Protein AF-0000000070571029 (afdb_homodimer)

Organism: Amblyomma americanum (NCBI:txid6943)

Secondary structure (DSSP, 8-state):
--------------------------GGG-GGGGGG--HHHHHT--SPEEEEEESSS-BGGGTBT-EEEEEEEEEEETTTTEEEEEEEEEETTTTEEEEEEEEEEEE--TT-SS--EEEEESSTT-SS-EEEEEEEE-TTS-EEEEPTTSSS-EEEEEEGGGGGG--HHHHHHHHHHH-S--EE---HHHHHHHH---/--------------------------GGG-GGGGGG--HHHHHT--SPEEEEEESSS-BGGGTBT-EEEEEEEEEEETTTTEEEEEEEEEETTTTEEEEEEEEEEEE--TT-SS--EEEEESSTT-SS-EEEEEEEE-TTS-EEEEPTTSSS-EEEEEEGGGGGG--HHHHHHHHHHH-S--EE---HHHHHHHH---

pLDDT: mean 83.21, std 20.36, range [20.64, 97.25]

Foldseek 3Di:
DDPPPPPPPPPPPPPPPPPPVVVPPALLPPQVCQVFQFCVLVQPDFFKKWFFKKQDQADPVQLGNWFGKIWGWDDADPVVAKTKIWIWTARPVVRAIDIAIKIKHFDCDPNYPHGQKIWIDSDPVCPDIFIWGWSGDPHQAWTWIQGPPRVQMIIIMHGPVRVVPHDPVSVVSNCVRHNDGIDGRDDPVVCCVRPVPD/DDPPPPPPPPPPPPPPPPPPVVVPPALLPPQVCQVFQFCLLVQPDFFKKWFFKKQDQADPVQLGNWFGKIWGWDDADPVVAKTKIWIWTARPVVRAIDIAIKIKHFDCDPNYPHGQKIWIDSDPVCPDIFIWGWSGDPRQAWTWIQGPPRVQMIIIMHGPVRSVPHDPVSVVSNCVRHNDGIDGRDDPVVCCVRPVPD

Structure (mmCIF, N/CA/C/O backbone):
data_AF-0000000070571029-model_v1
#
loop_
_entity.id
_entity.type
_entity.pdbx_description
1 polymer 'Lipocal-1 1'
#
loop_
_atom_site.group_PDB
_atom_site.id
_atom_site.type_symbol
_atom_site.label_atom_id
_atom_site.label_alt_id
_atom_site.label_comp_id
_atom_site.label_asym_id
_atom_site.label_entity_id
_atom_site.label_seq_id
_atom_site.pdbx_PDB_ins_code
_atom_site.Cartn_x
_atom_site.Cartn_y
_atom_site.Cartn_z
_atom_site.occupancy
_atom_site.B_iso_or_equiv
_atom_site.auth_seq_id
_atom_site.auth_comp_id
_atom_site.auth_asym_id
_atom_site.auth_atom_id
_atom_site.pdbx_PDB_model_num
ATOM 1 N N . MET A 1 1 ? -63.438 11.711 49.656 1 33.66 1 MET A N 1
ATOM 2 C CA . MET A 1 1 ? -63.281 11.375 48.219 1 33.66 1 MET A CA 1
ATOM 3 C C . MET A 1 1 ? -61.844 11.539 47.781 1 33.66 1 MET A C 1
ATOM 5 O O . MET A 1 1 ? -61.312 12.664 47.75 1 33.66 1 MET A O 1
ATOM 9 N N . LEU A 1 2 ? -60.938 10.555 48.094 1 37.28 2 LEU A N 1
ATOM 10 C CA . LEU A 1 2 ? -59.469 10.422 48 1 37.28 2 LEU A CA 1
ATOM 11 C C . LEU A 1 2 ? -59.062 10.328 46.531 1 37.28 2 LEU A C 1
ATOM 13 O O . LEU A 1 2 ? -59.5 9.438 45.812 1 37.28 2 LEU A O 1
ATOM 17 N N . SER A 1 3 ? -58.75 11.5 45.906 1 34.06 3 SER A N 1
ATOM 18 C CA . SER A 1 3 ? -58.219 11.594 44.562 1 34.06 3 SER A CA 1
ATOM 19 C C . SER A 1 3 ? -57 10.734 44.375 1 34.06 3 SER A C 1
ATOM 21 O O . SER A 1 3 ? -56 10.922 45.062 1 34.06 3 SER A O 1
ATOM 23 N N . ALA A 1 4 ? -57.156 9.422 43.969 1 32.84 4 ALA A N 1
ATOM 24 C CA . ALA A 1 4 ? -56.125 8.484 43.594 1 32.84 4 ALA A CA 1
ATOM 25 C C . ALA A 1 4 ? -55.281 9.039 42.438 1 32.84 4 ALA A C 1
ATOM 27 O O . ALA A 1 4 ? -55.812 9.227 41.312 1 32.84 4 ALA A O 1
ATOM 28 N N . ARG A 1 5 ? -54.312 9.961 42.75 1 32.03 5 ARG A N 1
ATOM 29 C CA . ARG A 1 5 ? -53.344 10.375 41.75 1 32.03 5 ARG A CA 1
ATOM 30 C C . ARG A 1 5 ? -52.719 9.164 41.062 1 32.03 5 ARG A C 1
ATOM 32 O O . ARG A 1 5 ? -52.219 8.266 41.75 1 32.03 5 ARG A O 1
ATOM 39 N N . PHE A 1 6 ? -53.219 8.773 39.844 1 32.75 6 PHE A N 1
ATOM 40 C CA . PHE A 1 6 ? -52.656 7.766 38.969 1 32.75 6 PHE A CA 1
ATOM 41 C C . PHE A 1 6 ? -51.188 8.062 38.656 1 32.75 6 PHE A C 1
ATOM 43 O O . PHE A 1 6 ? -50.844 9.172 38.25 1 32.75 6 PHE A O 1
ATOM 50 N N . PHE A 1 7 ? -50.281 7.406 39.438 1 30.69 7 PHE A N 1
ATOM 51 C CA . PHE A 1 7 ? -48.844 7.379 39.125 1 30.69 7 PHE A CA 1
ATOM 52 C C . PHE A 1 7 ? -48.625 6.789 37.75 1 30.69 7 PHE A C 1
ATOM 54 O O . PHE A 1 7 ? -48.906 5.621 37.5 1 30.69 7 PHE A O 1
ATOM 61 N N . ALA A 1 8 ? -48.781 7.695 36.75 1 31 8 ALA A N 1
ATOM 62 C CA . ALA A 1 8 ? -48.344 7.316 35.406 1 31 8 ALA A CA 1
ATOM 63 C C . ALA A 1 8 ? -46.875 6.887 35.438 1 31 8 ALA A C 1
ATOM 65 O O . ALA A 1 8 ? -46 7.66 35.812 1 31 8 ALA A O 1
ATOM 66 N N . THR A 1 9 ? -46.625 5.637 35.719 1 29.66 9 THR A N 1
ATOM 67 C CA . THR A 1 9 ? -45.312 5.035 35.531 1 29.66 9 THR A CA 1
ATOM 68 C C . THR A 1 9 ? -44.844 5.188 34.094 1 29.66 9 THR A C 1
ATOM 70 O O . THR A 1 9 ? -45.5 4.691 33.156 1 29.66 9 THR A O 1
ATOM 73 N N . PHE A 1 10 ? -44.281 6.398 33.844 1 31.41 10 PHE A N 1
ATOM 74 C CA . PHE A 1 10 ? -43.562 6.527 32.562 1 31.41 10 PHE A CA 1
ATOM 75 C C . PHE A 1 10 ? -42.531 5.41 32.406 1 31.41 10 PHE A C 1
ATOM 77 O O . PHE A 1 10 ? -41.562 5.355 33.156 1 31.41 10 PHE A O 1
ATOM 84 N N . ALA A 1 11 ? -43 4.215 32.062 1 26.62 11 ALA A N 1
ATOM 85 C CA . ALA A 1 11 ? -42.031 3.248 31.516 1 26.62 11 ALA A CA 1
ATOM 86 C C . ALA A 1 11 ? -41.188 3.879 30.422 1 26.62 11 ALA A C 1
ATOM 88 O O . ALA A 1 11 ? -41.656 4.195 29.344 1 26.62 11 ALA A O 1
ATOM 89 N N . GLY A 1 12 ? -40.312 4.766 30.859 1 23.3 12 GLY A N 1
ATOM 90 C CA . GLY A 1 12 ? -39.312 5.195 29.906 1 23.3 12 GLY A CA 1
ATOM 91 C C . GLY A 1 12 ? -38.656 4.043 29.172 1 23.3 12 GLY A C 1
ATOM 92 O O . GLY A 1 12 ? -38 3.188 29.781 1 23.3 12 GLY A O 1
ATOM 93 N N . ALA A 1 13 ? -39.281 3.617 28.078 1 28.41 13 ALA A N 1
ATOM 94 C CA . ALA A 1 13 ? -38.594 2.75 27.141 1 28.41 13 ALA A CA 1
ATOM 95 C C . ALA A 1 13 ? -37.188 3.264 26.859 1 28.41 13 ALA A C 1
ATOM 97 O O . ALA A 1 13 ? -37 4.371 26.344 1 28.41 13 ALA A O 1
ATOM 98 N N . PHE A 1 14 ? -36.312 2.922 27.766 1 24.2 14 PHE A N 1
ATOM 99 C CA . PHE A 1 14 ? -34.938 3.066 27.344 1 24.2 14 PHE A CA 1
ATOM 100 C C . PHE A 1 14 ? -34.688 2.406 26 1 24.2 14 PHE A C 1
ATOM 102 O O . PHE A 1 14 ? -34.781 1.184 25.875 1 24.2 14 PHE A O 1
ATOM 109 N N . ALA A 1 15 ? -35.062 3.143 24.984 1 25.05 15 ALA A N 1
ATOM 110 C CA . ALA A 1 15 ? -34.562 2.736 23.688 1 25.05 15 ALA A CA 1
ATOM 111 C C . ALA A 1 15 ? -33.062 2.506 23.734 1 25.05 15 ALA A C 1
ATOM 113 O O . ALA A 1 15 ? -32.281 3.436 24 1 25.05 15 ALA A O 1
ATOM 114 N N . ILE A 1 16 ? -32.719 1.362 24.188 1 25.58 16 ILE A N 1
ATOM 115 C CA . ILE A 1 16 ? -31.344 0.932 23.953 1 25.58 16 ILE A CA 1
ATOM 116 C C . ILE A 1 16 ? -30.953 1.22 22.5 1 25.58 16 ILE A C 1
ATOM 118 O O . ILE A 1 16 ? -31.531 0.642 21.578 1 25.58 16 ILE A O 1
ATOM 122 N N . ALA A 1 17 ? -30.703 2.477 22.281 1 27.86 17 ALA A N 1
ATOM 123 C CA . ALA A 1 17 ? -29.938 2.697 21.047 1 27.86 17 ALA A CA 1
ATOM 124 C C . ALA A 1 17 ? -28.859 1.643 20.875 1 27.86 17 ALA A C 1
ATOM 126 O O . ALA A 1 17 ? -27.938 1.547 21.703 1 27.86 17 ALA A O 1
ATOM 127 N N . ALA A 1 18 ? -29.297 0.486 20.469 1 27.05 18 ALA A N 1
ATOM 128 C CA . ALA A 1 18 ? -28.297 -0.434 19.938 1 27.05 18 ALA A CA 1
ATOM 129 C C . ALA A 1 18 ? -27.234 0.312 19.141 1 27.05 18 ALA A C 1
ATOM 131 O O . ALA A 1 18 ? -27.547 0.906 18.094 1 27.05 18 ALA A O 1
ATOM 132 N N . LEU A 1 19 ? -26.312 1.011 19.844 1 26.16 19 LEU A N 1
ATOM 133 C CA . LEU A 1 19 ? -25.062 1.268 19.125 1 26.16 19 LEU A CA 1
ATOM 134 C C . LEU A 1 19 ? -24.734 0.113 18.188 1 26.16 19 LEU A C 1
ATOM 136 O O . LEU A 1 19 ? -24.406 -0.988 18.641 1 26.16 19 LEU A O 1
ATOM 140 N N . ALA A 1 20 ? -25.531 0.018 17.234 1 29.7 20 ALA A N 1
ATOM 141 C CA . ALA A 1 20 ? -25.031 -0.805 16.141 1 29.7 20 ALA A CA 1
ATOM 142 C C . ALA A 1 20 ? -23.516 -0.667 15.992 1 29.7 20 ALA A C 1
ATOM 144 O O . ALA A 1 20 ? -23.016 0.398 15.625 1 29.7 20 ALA A O 1
ATOM 145 N N . THR A 1 21 ? -22.672 -1.055 17.031 1 32.16 21 THR A N 1
ATOM 146 C CA . THR A 1 21 ? -21.234 -1.29 16.859 1 32.16 21 THR A CA 1
ATOM 147 C C . THR A 1 21 ? -20.922 -1.696 15.422 1 32.16 21 THR A C 1
ATOM 149 O O . THR A 1 21 ? -21.031 -2.871 15.07 1 32.16 21 THR A O 1
ATOM 152 N N . GLY A 1 22 ? -21.391 -1.116 14.594 1 34.75 22 GLY A N 1
ATOM 153 C CA . GLY A 1 22 ? -21.078 -1.354 13.188 1 34.75 22 GLY A CA 1
ATOM 154 C C . GLY A 1 22 ? -19.609 -1.594 12.938 1 34.75 22 GLY A C 1
ATOM 155 O O . GLY A 1 22 ? -18.766 -0.851 13.438 1 34.75 22 GLY A O 1
ATOM 156 N N . ILE A 1 23 ? -19 -2.838 13.086 1 38.16 23 ILE A N 1
ATOM 157 C CA . ILE A 1 23 ? -17.656 -3.25 12.695 1 38.16 23 ILE A CA 1
ATOM 158 C C . ILE A 1 23 ? -17.078 -2.238 11.711 1 38.16 23 ILE A C 1
ATOM 160 O O . ILE A 1 23 ? -17.578 -2.082 10.602 1 38.16 23 ILE A O 1
ATOM 164 N N . SER A 1 24 ? -16.75 -1.062 12.18 1 48.53 24 SER A N 1
ATOM 165 C CA . SER A 1 24 ? -16.141 -0.003 11.383 1 48.53 24 SER A CA 1
ATOM 166 C C . SER A 1 24 ? -15.18 -0.575 10.352 1 48.53 24 SER A C 1
ATOM 168 O O . SER A 1 24 ? -14.305 -1.381 10.688 1 48.53 24 SER A O 1
ATOM 170 N N . THR A 1 25 ? -15.445 -0.672 9.102 1 65.75 25 THR A N 1
ATOM 171 C CA . THR A 1 25 ? -14.742 -1.113 7.902 1 65.75 25 THR A CA 1
ATOM 172 C C . THR A 1 25 ? -13.477 -0.29 7.68 1 65.75 25 THR A C 1
ATOM 174 O O . THR A 1 25 ? -12.688 -0.583 6.777 1 65.75 25 THR A O 1
ATOM 177 N N . LEU A 1 26 ? -13.25 0.6 8.867 1 79.44 26 LEU A N 1
ATOM 178 C CA . LEU A 1 26 ? -12.062 1.421 8.641 1 79.44 26 LEU A CA 1
ATOM 179 C C . LEU A 1 26 ? -10.797 0.666 9.023 1 79.44 26 LEU A C 1
ATOM 181 O O . LEU A 1 26 ? -10.766 -0.015 10.055 1 79.44 26 LEU A O 1
ATOM 185 N N . PRO A 1 27 ? -9.828 0.788 8.273 1 85.81 27 PRO A N 1
ATOM 186 C CA . PRO A 1 27 ? -8.57 0.085 8.539 1 85.81 27 PRO A CA 1
ATOM 187 C C . PRO A 1 27 ? -7.973 0.437 9.898 1 85.81 27 PRO A C 1
ATOM 189 O O . PRO A 1 27 ? -7.336 -0.407 10.531 1 85.81 27 PRO A O 1
ATOM 192 N N . GLU A 1 28 ? -8.258 1.581 10.375 1 85.19 28 GLU A N 1
ATOM 193 C CA . GLU A 1 28 ? -7.676 2.088 11.617 1 85.19 28 GLU A CA 1
ATOM 194 C C . GLU A 1 28 ? -8.25 1.366 12.836 1 85.19 28 GLU A C 1
ATOM 196 O O . GLU A 1 28 ? -7.73 1.502 13.945 1 85.19 28 GLU A O 1
ATOM 201 N N . ARG A 1 29 ? -9.203 0.595 12.648 1 81.38 29 ARG A N 1
ATOM 202 C CA . ARG A 1 29 ? -9.82 -0.14 13.75 1 81.38 29 ARG A CA 1
ATOM 203 C C . ARG A 1 29 ? -9.516 -1.631 13.648 1 81.38 29 ARG A C 1
ATOM 205 O O . ARG A 1 29 ? -10.047 -2.432 14.422 1 81.38 29 ARG A O 1
ATOM 212 N N . LYS A 1 30 ? -8.758 -1.976 12.742 1 87.75 30 LYS A N 1
ATOM 213 C CA . LYS A 1 30 ? -8.344 -3.363 12.578 1 87.75 30 LYS A CA 1
ATOM 214 C C . LYS A 1 30 ? -6.98 -3.607 13.227 1 87.75 30 LYS A C 1
ATOM 216 O O . LYS A 1 30 ? -5.941 -3.326 12.625 1 87.75 30 LYS A O 1
ATOM 221 N N . SER A 1 31 ? -6.949 -4.242 14.297 1 87.94 31 SER A N 1
ATOM 222 C CA . SER A 1 31 ? -5.762 -4.328 15.141 1 87.94 31 SER A CA 1
ATOM 223 C C . SER A 1 31 ? -4.648 -5.109 14.453 1 87.94 31 SER A C 1
ATOM 225 O O . SER A 1 31 ? -3.467 -4.902 14.734 1 87.94 31 SER A O 1
ATOM 227 N N . TYR A 1 32 ? -5.043 -5.996 13.562 1 89.25 32 TYR A N 1
ATOM 228 C CA . TYR A 1 32 ? -4.008 -6.793 12.906 1 89.25 32 TYR A CA 1
ATOM 229 C C . TYR A 1 32 ? -3.205 -5.941 11.93 1 89.25 32 TYR A C 1
ATOM 231 O O . TYR A 1 32 ? -2.154 -6.367 11.445 1 89.25 32 TYR A O 1
ATOM 239 N N . LEU A 1 33 ? -3.607 -4.699 11.75 1 92.81 33 LEU A N 1
ATOM 240 C CA . LEU A 1 33 ? -2.863 -3.781 10.891 1 92.81 33 LEU A CA 1
ATOM 241 C C . LEU A 1 33 ? -1.911 -2.92 11.719 1 92.81 33 LEU A C 1
ATOM 243 O O . LEU A 1 33 ? -1.165 -2.109 11.164 1 92.81 33 LEU A O 1
ATOM 247 N N . SER A 1 34 ? -1.791 -3.154 12.938 1 91.81 34 SER A N 1
ATOM 248 C CA . SER A 1 34 ? -1.054 -2.344 13.906 1 91.81 34 SER A CA 1
ATOM 249 C C . SER A 1 34 ? 0.406 -2.184 13.492 1 91.81 34 SER A C 1
ATOM 251 O O . SER A 1 34 ? 0.966 -1.09 13.586 1 91.81 34 SER A O 1
ATOM 253 N N . PRO A 1 35 ? 1.021 -3.18 12.953 1 91.19 35 PRO A N 1
ATOM 254 C CA . PRO A 1 35 ? 2.443 -3.033 12.633 1 91.19 35 PRO A CA 1
ATOM 255 C C . PRO A 1 35 ? 2.705 -1.941 11.602 1 91.19 35 PRO A C 1
ATOM 257 O O . PRO A 1 35 ? 3.828 -1.445 11.492 1 91.19 35 PRO A O 1
ATOM 260 N N . TYR A 1 36 ? 1.682 -1.567 10.898 1 93.56 36 TYR A N 1
ATOM 261 C CA . TYR A 1 36 ? 1.867 -0.62 9.805 1 93.56 36 TYR A CA 1
ATOM 262 C C . TYR A 1 36 ? 1.393 0.772 10.203 1 93.56 36 TYR A C 1
ATOM 264 O O . TYR A 1 36 ? 1.313 1.672 9.359 1 93.56 36 TYR A O 1
ATOM 272 N N . GLN A 1 37 ? 1.016 0.92 11.422 1 93.38 37 GLN A N 1
ATOM 273 C CA . GLN A 1 37 ? 0.358 2.154 11.836 1 93.38 37 GLN A CA 1
ATOM 274 C C . GLN A 1 37 ? 1.084 2.791 13.016 1 93.38 37 GLN A C 1
ATOM 276 O O . GLN A 1 37 ? 0.482 3.533 13.797 1 93.38 37 GLN A O 1
ATOM 281 N N . ASP A 1 38 ? 2.359 2.531 13.125 1 91.38 38 ASP A N 1
ATOM 282 C CA . ASP A 1 38 ? 3.146 2.996 14.266 1 91.38 38 ASP A CA 1
ATOM 283 C C . ASP A 1 38 ? 3.441 4.492 14.156 1 91.38 38 ASP A C 1
ATOM 285 O O . ASP A 1 38 ? 4.344 4.898 13.414 1 91.38 38 ASP A O 1
ATOM 289 N N . ALA A 1 39 ? 2.707 5.234 14.953 1 88.81 39 ALA A N 1
ATOM 290 C CA . ALA A 1 39 ? 2.822 6.688 14.938 1 88.81 39 ALA A CA 1
ATOM 291 C C . ALA A 1 39 ? 4.113 7.145 15.609 1 88.81 39 ALA A C 1
ATOM 293 O O . ALA A 1 39 ? 4.578 8.266 15.375 1 88.81 39 ALA A O 1
ATOM 294 N N . TRP A 1 40 ? 4.684 6.312 16.391 1 85.75 40 TRP A N 1
ATOM 295 C CA . TRP A 1 40 ? 5.875 6.684 17.141 1 85.75 40 TRP A CA 1
ATOM 296 C C . TRP A 1 40 ? 7.047 6.961 16.203 1 85.75 40 TRP A C 1
ATOM 298 O O . TRP A 1 40 ? 7.84 7.871 16.453 1 85.75 40 TRP A O 1
ATOM 308 N N . LYS A 1 41 ? 7.137 6.242 15.211 1 77.69 41 LYS A N 1
ATOM 309 C CA . LYS A 1 41 ? 8.25 6.406 14.281 1 77.69 41 LYS A CA 1
ATOM 310 C C . LYS A 1 41 ? 8.211 7.773 13.609 1 77.69 41 LYS A C 1
ATOM 312 O O . LYS A 1 41 ? 9.25 8.398 13.406 1 77.69 41 LYS A O 1
ATOM 317 N N . THR A 1 42 ? 7.047 8.172 13.312 1 77.38 42 THR A N 1
ATOM 318 C CA . THR A 1 42 ? 6.852 9.492 12.711 1 77.38 42 THR A CA 1
ATOM 319 C C . THR A 1 42 ? 7.195 10.594 13.711 1 77.38 42 THR A C 1
ATOM 321 O O . THR A 1 42 ? 7.789 11.609 13.344 1 77.38 42 THR A O 1
ATOM 324 N N . PHE A 1 43 ? 6.945 10.336 14.898 1 78.5 43 PHE A N 1
ATOM 325 C CA . PHE A 1 43 ? 7.141 11.266 16 1 78.5 43 PHE A CA 1
ATOM 326 C C . PHE A 1 43 ? 8.625 11.492 16.266 1 78.5 43 PHE A C 1
ATOM 328 O O . PHE A 1 43 ? 9.031 12.586 16.656 1 78.5 43 PHE A O 1
ATOM 335 N N . LEU A 1 44 ? 9.359 10.516 16.031 1 80.69 44 LEU A N 1
ATOM 336 C CA . LEU A 1 44 ? 10.766 10.578 16.406 1 80.69 44 LEU A CA 1
ATOM 337 C C . LEU A 1 44 ? 11.609 11.102 15.242 1 80.69 44 LEU A C 1
ATOM 339 O O . LEU A 1 44 ? 12.805 11.352 15.398 1 80.69 44 LEU A O 1
ATOM 343 N N . GLN A 1 45 ? 10.938 11.336 14.219 1 79.19 45 GLN A N 1
ATOM 344 C CA . GLN A 1 45 ? 11.68 11.797 13.055 1 79.19 45 GLN A CA 1
ATOM 345 C C . GLN A 1 45 ? 12.047 13.273 13.18 1 79.19 45 GLN A C 1
ATOM 347 O O . GLN A 1 45 ? 11.25 14.078 13.672 1 79.19 45 GLN A O 1
ATOM 352 N N . ASP A 1 46 ? 13.273 13.617 12.688 1 84.62 46 ASP A N 1
ATOM 353 C CA . ASP A 1 46 ? 13.734 15 12.719 1 84.62 46 ASP A CA 1
ATOM 354 C C . ASP A 1 46 ? 13.641 15.648 11.344 1 84.62 46 ASP A C 1
ATOM 356 O O . ASP A 1 46 ? 13.93 16.828 11.188 1 84.62 46 ASP A O 1
ATOM 360 N N . SER A 1 47 ? 13.133 14.93 10.469 1 89.56 47 SER A N 1
ATOM 361 C CA . SER A 1 47 ? 12.984 15.453 9.109 1 89.56 47 SER A CA 1
ATOM 362 C C . SER A 1 47 ? 11.82 16.422 9.023 1 89.56 47 SER A C 1
ATOM 364 O O . SER A 1 47 ? 10.898 16.375 9.844 1 89.56 47 SER A O 1
ATOM 366 N N . VAL A 1 48 ? 11.945 17.297 8.094 1 93.5 48 VAL A N 1
ATOM 367 C CA . VAL A 1 48 ? 10.82 18.188 7.789 1 93.5 48 VAL A CA 1
ATOM 368 C C . VAL A 1 48 ? 9.68 17.375 7.188 1 93.5 48 VAL A C 1
ATOM 370 O O . VAL A 1 48 ? 9.867 16.641 6.215 1 93.5 48 VAL A O 1
ATOM 373 N N . PHE A 1 49 ? 8.516 17.484 7.812 1 94.06 49 PHE A N 1
ATOM 374 C CA . PHE A 1 49 ? 7.324 16.844 7.262 1 94.06 49 PHE A CA 1
ATOM 375 C C . PHE A 1 49 ? 6.5 17.844 6.457 1 94.06 49 PHE A C 1
ATOM 377 O O . PHE A 1 49 ? 6.449 19.031 6.797 1 94.06 49 PHE A O 1
ATOM 384 N N . VAL A 1 50 ? 5.879 17.359 5.406 1 95.19 50 VAL A N 1
ATOM 385 C CA . VAL A 1 50 ? 5.121 18.188 4.469 1 95.19 50 VAL A CA 1
ATOM 386 C C . VAL A 1 50 ? 3.762 17.547 4.199 1 95.19 50 VAL A C 1
ATOM 388 O O . VAL A 1 50 ? 3.672 16.328 3.994 1 95.19 50 VAL A O 1
ATOM 391 N N . LEU A 1 51 ? 2.744 18.391 4.25 1 96 51 LEU A N 1
ATOM 392 C CA . LEU A 1 51 ? 1.454 17.938 3.74 1 96 51 LEU A CA 1
ATOM 393 C C . LEU A 1 51 ? 1.448 17.906 2.215 1 96 51 LEU A C 1
ATOM 395 O O . LEU A 1 51 ? 1.393 18.969 1.575 1 96 51 LEU A O 1
ATOM 399 N N . TYR A 1 52 ? 1.426 16.75 1.705 1 97 52 TYR A N 1
ATOM 400 C CA . TYR A 1 52 ? 1.561 16.594 0.261 1 97 52 TYR A CA 1
ATOM 401 C C . TYR A 1 52 ? 0.219 16.781 -0.436 1 97 52 TYR A C 1
ATOM 403 O O . TYR A 1 52 ? 0.117 17.547 -1.398 1 97 52 TYR A O 1
ATOM 411 N N . GLN A 1 53 ? -0.792 16.109 0.049 1 96.69 53 GLN A N 1
ATOM 412 C CA . GLN A 1 53 ? -2.135 16.219 -0.515 1 96.69 53 GLN A CA 1
ATOM 413 C C . GLN A 1 53 ? -3.193 15.805 0.505 1 96.69 53 GLN A C 1
ATOM 415 O O . GLN A 1 53 ? -2.871 15.227 1.543 1 96.69 53 GLN A O 1
ATOM 420 N N . ARG A 1 54 ? -4.441 16.156 0.203 1 96.62 54 ARG A N 1
ATOM 421 C CA . ARG A 1 54 ? -5.59 15.703 0.974 1 96.62 54 ARG A CA 1
ATOM 422 C C . ARG A 1 54 ? -6.762 15.367 0.059 1 96.62 54 ARG A C 1
ATOM 424 O O . ARG A 1 54 ? -6.77 15.742 -1.115 1 96.62 54 ARG A O 1
ATOM 431 N N . SER A 1 55 ? -7.75 14.633 0.577 1 96 55 SER A N 1
ATOM 432 C CA . SER A 1 55 ? -8.844 14.133 -0.255 1 96 55 SER A CA 1
ATOM 433 C C . SER A 1 55 ? -10.062 15.039 -0.162 1 96 55 SER A C 1
ATOM 435 O O . SER A 1 55 ? -11.109 14.742 -0.735 1 96 55 SER A O 1
ATOM 437 N N . TYR A 1 56 ? -9.953 16.141 0.545 1 93.5 56 TYR A N 1
ATOM 438 C CA . TYR A 1 56 ? -11.039 17.094 0.73 1 93.5 56 TYR A CA 1
ATOM 439 C C . TYR A 1 56 ? -10.547 18.516 0.541 1 93.5 56 TYR A C 1
ATOM 441 O O . TYR A 1 56 ? -9.359 18.797 0.71 1 93.5 56 TYR A O 1
ATOM 449 N N . GLU A 1 57 ? -11.367 19.328 0.283 1 90.31 57 GLU A N 1
ATOM 450 C CA . GLU A 1 57 ? -11.008 20.656 -0.241 1 90.31 57 GLU A CA 1
ATOM 451 C C . GLU A 1 57 ? -10.523 21.578 0.872 1 90.31 57 GLU A C 1
ATOM 453 O O . GLU A 1 57 ? -9.469 22.203 0.745 1 90.31 57 GLU A O 1
ATOM 458 N N . HIS A 1 58 ? -11.297 21.672 1.935 1 87.94 58 HIS A N 1
ATOM 459 C CA . HIS A 1 58 ? -11.016 22.672 2.969 1 87.94 58 HIS A CA 1
ATOM 460 C C . HIS A 1 58 ? -10.688 22 4.301 1 87.94 58 HIS A C 1
ATOM 462 O O . HIS A 1 58 ? -11.312 21 4.668 1 87.94 58 HIS A O 1
ATOM 468 N N . ASP A 1 59 ? -9.641 22.562 4.914 1 84.75 59 ASP A N 1
ATOM 469 C CA . ASP A 1 59 ? -9.258 22.062 6.23 1 84.75 59 ASP A CA 1
ATOM 470 C C . ASP A 1 59 ? -8.922 23.219 7.18 1 84.75 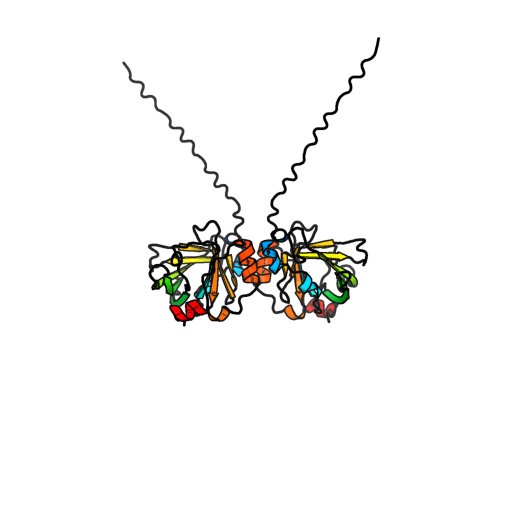59 ASP A C 1
ATOM 472 O O . ASP A 1 59 ? -7.844 23.812 7.082 1 84.75 59 ASP A O 1
ATOM 476 N N . PRO A 1 60 ? -9.781 23.406 8.055 1 77.56 60 PRO A N 1
ATOM 477 C CA . PRO A 1 60 ? -9.5 24.5 8.977 1 77.56 60 PRO A CA 1
ATOM 478 C C . PRO A 1 60 ? -8.297 24.234 9.875 1 77.56 60 PRO A C 1
ATOM 480 O O . PRO A 1 60 ? -7.707 25.172 10.422 1 77.56 60 PRO A O 1
ATOM 483 N N . LEU A 1 61 ? -7.926 23.047 9.945 1 76 61 LEU A N 1
ATOM 484 C CA . LEU A 1 61 ? -6.887 22.656 10.891 1 76 61 LEU A CA 1
ATOM 485 C C . LEU A 1 61 ? -5.5 22.859 10.297 1 76 61 LEU A C 1
ATOM 487 O O . LEU A 1 61 ? -4.508 22.922 11.031 1 76 61 LEU A O 1
ATOM 491 N N . VAL A 1 62 ? -5.477 22.875 9.008 1 75.5 62 VAL A N 1
ATOM 492 C CA . VAL A 1 62 ? -4.195 23.078 8.336 1 75.5 62 VAL A CA 1
ATOM 493 C C . VAL A 1 62 ? -4.289 24.25 7.363 1 75.5 62 VAL A C 1
ATOM 495 O O . VAL A 1 62 ? -3.938 24.109 6.188 1 75.5 62 VAL A O 1
ATOM 498 N N . GLY A 1 63 ? -4.773 25.406 7.863 1 75 63 GLY A N 1
ATOM 499 C CA . GLY A 1 63 ? -4.777 26.641 7.094 1 75 63 GLY A CA 1
ATOM 500 C C . GLY A 1 63 ? -5.918 26.719 6.094 1 75 63 GLY A C 1
ATOM 501 O O . GLY A 1 63 ? -5.82 27.422 5.086 1 75 63 GLY A O 1
ATOM 502 N N . TRP A 1 64 ? -6.953 25.906 6.312 1 83.44 64 TRP A N 1
ATOM 503 C CA . TRP A 1 64 ? -8.148 25.891 5.477 1 83.44 64 TRP A CA 1
ATOM 504 C C . TRP A 1 64 ? -7.801 25.547 4.035 1 83.44 64 TRP A C 1
ATOM 506 O O . TRP A 1 64 ? -7.562 24.375 3.715 1 83.44 64 TRP A O 1
ATOM 516 N N . ASN A 1 65 ? -7.312 26.641 3.242 1 86.81 65 ASN A N 1
ATOM 517 C CA . ASN A 1 65 ? -6.844 26.406 1.879 1 86.81 65 ASN A CA 1
ATOM 518 C C . ASN A 1 65 ? -5.348 26.688 1.745 1 86.81 65 ASN A C 1
ATOM 520 O O . ASN A 1 65 ? -4.84 26.844 0.635 1 86.81 65 ASN A O 1
ATOM 524 N N . GLY A 1 66 ? -4.777 26.828 2.879 1 90.94 66 GLY A N 1
ATOM 525 C CA . GLY A 1 66 ? -3.344 27.078 2.871 1 90.94 66 GLY A CA 1
ATOM 526 C C . GLY A 1 66 ? -2.557 26.016 2.117 1 90.94 66 GLY A C 1
ATOM 527 O O . GLY A 1 66 ? -3.047 24.906 1.899 1 90.94 66 GLY A O 1
ATOM 528 N N . ARG A 1 67 ? -1.382 26.453 1.631 1 92.94 67 ARG A N 1
ATOM 529 C CA . ARG A 1 67 ? -0.476 25.578 0.888 1 92.94 67 ARG A CA 1
ATOM 530 C C . ARG A 1 67 ? 0.891 25.516 1.561 1 92.94 67 ARG A C 1
ATOM 532 O O . ARG A 1 67 ? 1.206 26.328 2.424 1 92.94 67 ARG A O 1
ATOM 539 N N . CYS A 1 68 ? 1.591 24.469 1.283 1 95.69 68 CYS A N 1
ATOM 540 C CA . CYS A 1 68 ? 2.982 24.297 1.682 1 95.69 68 CYS A CA 1
ATOM 541 C C . CYS A 1 68 ? 3.096 24.078 3.188 1 95.69 68 CYS A C 1
ATOM 543 O O . CYS A 1 68 ? 4.023 24.578 3.822 1 95.69 68 CYS A O 1
ATOM 545 N N . PHE A 1 69 ? 2.055 23.469 3.742 1 95.69 69 PHE A N 1
ATOM 546 C CA . PHE A 1 69 ? 2.174 23.188 5.164 1 95.69 69 PHE A CA 1
ATOM 547 C C . PHE A 1 69 ? 3.354 22.25 5.43 1 95.69 69 PHE A C 1
ATOM 549 O O . PHE A 1 69 ? 3.475 21.203 4.805 1 95.69 69 PHE A O 1
ATOM 556 N N . HIS A 1 70 ? 4.195 22.656 6.348 1 95.19 70 HIS A N 1
ATOM 557 C CA . HIS A 1 70 ? 5.34 21.844 6.742 1 95.19 70 HIS A CA 1
ATOM 558 C C . HIS A 1 70 ? 5.754 22.125 8.18 1 95.19 70 HIS A C 1
ATOM 560 O O . HIS A 1 70 ? 5.285 23.094 8.781 1 95.19 70 HIS A O 1
ATOM 566 N N . GLY A 1 71 ? 6.5 21.234 8.68 1 93.38 71 GLY A N 1
ATOM 567 C CA . GLY A 1 71 ? 6.996 21.422 10.039 1 93.38 71 GLY A CA 1
ATOM 568 C C . GLY A 1 71 ? 8.125 20.484 10.391 1 93.38 71 GLY A C 1
ATOM 569 O O . GLY A 1 71 ? 8.492 19.609 9.602 1 93.38 71 GLY A O 1
ATOM 570 N N . ARG A 1 72 ? 8.688 20.781 11.547 1 93.62 72 ARG A N 1
ATOM 571 C CA . ARG A 1 72 ? 9.758 19.953 12.094 1 93.62 72 ARG A CA 1
ATOM 572 C C . ARG A 1 72 ? 9.664 19.859 13.609 1 93.62 72 ARG A C 1
ATOM 574 O O . ARG A 1 72 ? 9.414 20.875 14.281 1 93.62 72 ARG A O 1
ATOM 581 N N . ASN A 1 73 ? 9.789 18.641 14.008 1 93.31 73 ASN A N 1
ATOM 582 C CA . ASN A 1 73 ? 9.922 18.484 15.453 1 93.31 73 ASN A CA 1
ATOM 583 C C . ASN A 1 73 ? 11.258 19.016 15.961 1 93.31 73 ASN A C 1
ATOM 585 O O . ASN A 1 73 ? 12.297 18.797 15.336 1 93.31 73 ASN A O 1
ATOM 589 N N . TYR A 1 74 ? 11.195 19.75 17.109 1 93.56 74 TYR A N 1
ATOM 590 C CA . TYR A 1 74 ? 12.453 20.266 17.625 1 93.56 74 TYR A CA 1
ATOM 591 C C . TYR A 1 74 ? 12.625 19.922 19.094 1 93.56 74 TYR A C 1
ATOM 593 O O . TYR A 1 74 ? 13.688 20.141 19.672 1 93.56 74 TYR A O 1
ATOM 601 N N . GLU A 1 75 ? 11.617 19.406 19.703 1 93.5 75 GLU A N 1
ATOM 602 C CA . GLU A 1 75 ? 11.664 18.953 21.094 1 93.5 75 GLU A CA 1
ATOM 603 C C . GLU A 1 75 ? 10.844 17.688 21.297 1 93.5 75 GLU A C 1
ATOM 605 O O . GLU A 1 75 ? 9.766 17.531 20.719 1 93.5 75 GLU A O 1
ATOM 610 N N . TRP A 1 76 ? 11.398 16.734 22.031 1 93.25 76 TRP A N 1
ATOM 611 C CA . TRP A 1 76 ? 10.719 15.508 22.422 1 93.25 76 TRP A CA 1
ATOM 612 C C . TRP A 1 76 ? 10.711 15.336 23.938 1 93.25 76 TRP A C 1
ATOM 614 O O . TRP A 1 76 ? 11.758 15.422 24.578 1 93.25 76 TRP A O 1
ATOM 624 N N . ASN A 1 77 ? 9.609 15.164 24.438 1 91.62 77 ASN A N 1
ATOM 625 C CA . ASN A 1 77 ? 9.477 14.789 25.844 1 91.62 77 ASN A CA 1
ATOM 626 C C . ASN A 1 77 ? 9.141 13.305 26 1 91.62 77 ASN A C 1
ATOM 628 O O . ASN A 1 77 ? 8 12.891 25.75 1 91.62 77 ASN A O 1
ATOM 632 N N . THR A 1 78 ? 10.008 12.555 26.453 1 87 78 THR A N 1
ATOM 633 C CA . THR A 1 78 ? 9.836 11.102 26.531 1 87 78 THR A CA 1
ATOM 634 C C . THR A 1 78 ? 8.992 10.719 27.734 1 87 78 THR A C 1
ATOM 636 O O . THR A 1 78 ? 8.305 9.695 27.719 1 87 78 THR A O 1
ATOM 639 N N . GLU A 1 79 ? 9.117 11.516 28.734 1 89.5 79 GLU A N 1
ATOM 640 C CA . GLU A 1 79 ? 8.367 11.227 29.953 1 89.5 79 GLU A CA 1
ATOM 641 C C . GLU A 1 79 ? 6.867 11.414 29.734 1 89.5 79 GLU A C 1
ATOM 643 O O . GLU A 1 79 ? 6.078 10.516 30 1 89.5 79 GLU A O 1
ATOM 648 N N . GLU A 1 80 ? 6.52 12.594 29.234 1 89.12 80 GLU A N 1
ATOM 649 C CA . GLU A 1 80 ? 5.113 12.891 28.984 1 89.12 80 GLU A CA 1
ATOM 650 C C . GLU A 1 80 ? 4.676 12.406 27.609 1 89.12 80 GLU A C 1
ATOM 652 O O . GLU A 1 80 ? 3.494 12.484 27.266 1 89.12 80 GLU A O 1
ATOM 657 N N . LYS A 1 81 ? 5.551 11.945 26.719 1 88.56 81 LYS A N 1
ATOM 658 C CA . LYS A 1 81 ? 5.328 11.305 25.438 1 88.56 81 LYS A CA 1
ATOM 659 C C . LYS A 1 81 ? 4.695 12.281 24.438 1 88.56 81 LYS A C 1
ATOM 661 O O . LYS A 1 81 ? 3.66 11.977 23.844 1 88.56 81 LYS A O 1
ATOM 666 N N . TYR A 1 82 ? 5.297 13.398 24.312 1 92.5 82 TYR A N 1
ATOM 667 C CA . TYR A 1 82 ? 4.887 14.312 23.266 1 92.5 82 TYR A CA 1
ATOM 668 C C . TYR A 1 82 ? 6.098 14.93 22.578 1 92.5 82 TYR A C 1
ATOM 670 O O . TYR A 1 82 ? 7.211 14.883 23.109 1 92.5 82 TYR A O 1
ATOM 678 N N . ALA A 1 83 ? 5.84 15.469 21.406 1 93.69 83 ALA A N 1
ATOM 679 C CA . ALA A 1 83 ? 6.812 16.25 20.656 1 93.69 83 ALA A CA 1
ATOM 680 C C . ALA A 1 83 ? 6.273 17.641 20.344 1 93.69 83 ALA A C 1
ATOM 682 O O . ALA A 1 83 ? 5.059 17.859 20.328 1 93.69 83 ALA A O 1
ATOM 683 N N . VAL A 1 84 ? 7.238 18.547 20.203 1 95 84 VAL A N 1
ATOM 684 C CA . VAL A 1 84 ? 6.895 19.922 19.812 1 95 84 VAL A CA 1
ATOM 685 C C . VAL A 1 84 ? 7.41 20.203 18.406 1 95 84 VAL A C 1
ATOM 687 O O . VAL A 1 84 ? 8.578 19.953 18.109 1 95 84 VAL A O 1
ATOM 690 N N . ALA A 1 85 ? 6.52 20.703 17.641 1 93.81 85 ALA A N 1
ATOM 691 C CA . ALA A 1 85 ? 6.891 21.016 16.266 1 93.81 85 ALA A CA 1
ATOM 692 C C . ALA A 1 85 ? 6.656 22.484 15.953 1 93.81 85 ALA A C 1
ATOM 694 O O . ALA A 1 85 ? 5.668 23.078 16.406 1 93.81 85 ALA A O 1
ATOM 695 N N . GLU A 1 86 ? 7.602 23.047 15.25 1 94.69 86 GLU A N 1
ATOM 696 C CA . GLU A 1 86 ? 7.355 24.328 14.578 1 94.69 86 GLU A CA 1
ATOM 697 C C . GLU A 1 86 ? 6.809 24.109 13.172 1 94.69 86 GLU A C 1
ATOM 699 O O . GLU A 1 86 ? 7.383 23.359 12.383 1 94.69 86 GLU A O 1
ATOM 704 N N . THR A 1 87 ? 5.66 24.75 12.906 1 94.06 87 THR A N 1
ATOM 705 C CA . THR A 1 87 ? 5.008 24.516 11.625 1 94.06 87 THR A CA 1
ATOM 706 C C . THR A 1 87 ? 4.762 25.828 10.898 1 94.06 87 THR A C 1
ATOM 708 O O . THR A 1 87 ? 4.66 26.891 11.531 1 94.06 87 THR A O 1
ATOM 711 N N . TYR A 1 88 ? 4.73 25.703 9.578 1 94.38 88 TYR A N 1
ATOM 712 C CA . TYR A 1 88 ? 4.5 26.844 8.703 1 94.38 88 TYR A CA 1
ATOM 713 C C . TYR A 1 88 ? 3.539 26.484 7.574 1 94.38 88 TYR A C 1
ATOM 715 O O . TYR A 1 88 ? 3.477 25.328 7.156 1 94.38 88 TYR A O 1
ATOM 723 N N . TYR A 1 89 ? 2.785 27.469 7.117 1 94.44 89 TYR A N 1
ATOM 724 C CA . TYR A 1 89 ? 2.062 27.344 5.855 1 94.44 89 TYR A CA 1
ATOM 725 C C . TYR A 1 89 ? 1.839 28.719 5.223 1 94.44 89 TYR A C 1
ATOM 727 O O . TYR A 1 89 ? 1.976 29.734 5.887 1 94.44 89 TYR A O 1
ATOM 735 N N . TRP A 1 90 ? 1.599 28.656 3.945 1 94.75 90 TRP A N 1
ATOM 736 C CA . TRP A 1 90 ? 1.242 29.859 3.207 1 94.75 90 TRP A CA 1
ATOM 737 C C . TRP A 1 90 ? -0.267 30.078 3.221 1 94.75 90 TRP A C 1
ATOM 739 O O . TRP A 1 90 ? -1.031 29.219 2.799 1 94.75 90 TRP A O 1
ATOM 749 N N . ASP A 1 91 ? -0.677 31.203 3.686 1 92.25 91 ASP A N 1
ATOM 750 C CA . ASP A 1 91 ? -2.08 31.609 3.643 1 92.25 91 ASP A CA 1
ATOM 751 C C . ASP A 1 91 ? -2.391 32.375 2.363 1 92.25 91 ASP A C 1
ATOM 753 O O . ASP A 1 91 ? -2.02 33.562 2.232 1 92.25 91 ASP A O 1
ATOM 757 N N . ASP A 1 92 ? -3.131 31.719 1.554 1 88.12 92 ASP A N 1
ATOM 758 C CA . ASP A 1 92 ? -3.408 32.312 0.252 1 88.12 92 ASP A CA 1
ATOM 759 C C . ASP A 1 92 ? -4.262 33.562 0.396 1 88.12 92 ASP A C 1
ATOM 761 O O . ASP A 1 92 ? -4.125 34.5 -0.387 1 88.12 92 ASP A O 1
ATOM 765 N N . ALA A 1 93 ? -5.121 33.531 1.302 1 87.5 93 ALA A N 1
ATOM 766 C CA . ALA A 1 93 ? -6.012 34.688 1.498 1 87.5 93 ALA A CA 1
ATOM 767 C C . ALA A 1 93 ? -5.254 35.875 2.045 1 87.5 93 ALA A C 1
ATOM 769 O O . ALA A 1 93 ? -5.406 37 1.546 1 87.5 93 ALA A O 1
ATOM 770 N N . ALA A 1 94 ? -4.445 35.656 2.988 1 91.19 94 ALA A N 1
ATOM 771 C CA . ALA A 1 94 ? -3.707 36.75 3.641 1 91.19 94 ALA A CA 1
ATOM 772 C C . ALA A 1 94 ? -2.369 37 2.949 1 91.19 94 ALA A C 1
ATOM 774 O O . ALA A 1 94 ? -1.689 37.969 3.227 1 91.19 94 ALA A O 1
ATOM 775 N N . LYS A 1 95 ? -2.031 36.125 2.051 1 91.69 95 LYS A N 1
ATOM 776 C CA . LYS A 1 95 ? -0.776 36.219 1.307 1 91.69 95 LYS A CA 1
ATOM 777 C C . LYS A 1 95 ? 0.416 36.344 2.252 1 91.69 95 LYS A C 1
ATOM 779 O O . LYS A 1 95 ? 1.271 37.219 2.072 1 91.69 95 LYS A O 1
ATOM 784 N N . LYS A 1 96 ? 0.488 35.531 3.252 1 93.69 96 LYS A N 1
ATOM 785 C CA . LYS A 1 96 ? 1.579 35.531 4.223 1 93.69 96 LYS A CA 1
ATOM 786 C C . LYS A 1 96 ? 1.86 34.156 4.762 1 93.69 96 LYS A C 1
ATOM 788 O O . LYS A 1 96 ? 1.039 33.25 4.609 1 93.69 96 LYS A O 1
ATOM 793 N N . ILE A 1 97 ? 2.98 34.094 5.418 1 93.94 97 ILE A N 1
ATOM 794 C CA . ILE A 1 97 ? 3.363 32.875 6.102 1 93.94 97 ILE A CA 1
ATOM 795 C C . ILE A 1 97 ? 2.768 32.844 7.508 1 93.94 97 ILE A C 1
ATOM 797 O O . ILE A 1 97 ? 2.855 33.844 8.234 1 93.94 97 ILE A O 1
ATOM 801 N N . VAL A 1 98 ? 2.129 31.797 7.801 1 93.38 98 VAL A N 1
ATOM 802 C CA . VAL A 1 98 ? 1.622 31.594 9.156 1 93.38 98 VAL A CA 1
ATOM 803 C C . VAL A 1 98 ? 2.467 30.531 9.875 1 93.38 98 VAL A C 1
ATOM 805 O O . VAL A 1 98 ? 2.752 29.469 9.312 1 93.38 98 VAL A O 1
ATOM 808 N N . ASN A 1 99 ? 2.902 30.844 11.039 1 92.94 99 ASN A N 1
ATOM 809 C CA . ASN A 1 99 ? 3.678 29.938 11.875 1 92.94 99 ASN A CA 1
ATOM 810 C C . ASN A 1 99 ? 2.916 29.531 13.133 1 92.94 99 ASN A C 1
ATOM 812 O O . ASN A 1 99 ? 2.203 30.359 13.719 1 92.94 99 ASN A O 1
ATOM 816 N N . LYS A 1 100 ? 3.064 28.312 13.469 1 91.56 100 LYS A N 1
ATOM 817 C CA . LYS A 1 100 ? 2.424 27.812 14.68 1 91.56 100 LYS A CA 1
ATOM 818 C C . LYS A 1 100 ? 3.268 26.719 15.336 1 91.56 100 LYS A C 1
ATOM 820 O O . LYS A 1 100 ? 3.857 25.891 14.648 1 91.56 100 LYS A O 1
ATOM 825 N N . THR A 1 101 ? 3.283 26.812 16.625 1 95.19 101 THR A N 1
ATOM 826 C CA . THR A 1 101 ? 3.826 25.703 17.391 1 95.19 101 THR A CA 1
ATOM 827 C C . THR A 1 101 ? 2.744 24.672 17.688 1 95.19 101 THR A C 1
ATOM 829 O O . THR A 1 101 ? 1.639 25.016 18.109 1 95.19 101 THR A O 1
ATOM 832 N N . LEU A 1 102 ? 3.092 23.406 17.453 1 94.38 102 LEU A N 1
ATOM 833 C CA . LEU A 1 102 ? 2.139 22.344 17.688 1 94.38 102 LEU A CA 1
ATOM 834 C C . LEU A 1 102 ? 2.729 21.297 18.641 1 94.38 102 LEU A C 1
ATOM 836 O O . LEU A 1 102 ? 3.928 21.016 18.578 1 94.38 102 LEU A O 1
ATOM 840 N N . TYR A 1 103 ? 1.858 20.781 19.469 1 94.31 103 TYR A N 1
ATOM 841 C CA . TYR A 1 103 ? 2.166 19.641 20.328 1 94.31 103 TYR A CA 1
ATOM 842 C C . TYR A 1 103 ? 1.519 18.359 19.797 1 94.31 103 TYR A C 1
ATOM 844 O O . TYR A 1 103 ? 0.317 18.344 19.516 1 94.31 103 TYR A O 1
ATOM 852 N N . THR A 1 104 ? 2.312 17.375 19.594 1 94.12 104 THR A N 1
ATOM 853 C CA . THR A 1 104 ? 1.823 16.094 19.094 1 94.12 104 THR A CA 1
ATOM 854 C C . THR A 1 104 ? 2.021 14.992 20.109 1 94.12 104 THR A C 1
ATOM 856 O O . THR A 1 104 ? 3.113 14.844 20.672 1 94.12 104 THR A O 1
ATOM 859 N N . THR A 1 105 ? 0.971 14.234 20.328 1 93.81 105 THR A N 1
ATOM 860 C CA . THR A 1 105 ? 0.998 13.141 21.297 1 93.81 105 THR A CA 1
ATOM 861 C C . THR A 1 105 ? 0.526 11.844 20.641 1 93.81 105 THR A C 1
ATOM 863 O O . THR A 1 105 ? -0.637 11.719 20.25 1 93.81 105 THR A O 1
ATOM 866 N N . PRO A 1 106 ? 1.417 10.859 20.562 1 94.06 106 PRO A N 1
ATOM 867 C CA . PRO A 1 106 ? 0.965 9.562 20.062 1 94.06 106 PRO A CA 1
ATOM 868 C C . PRO A 1 106 ? 0.002 8.859 21.016 1 94.06 106 PRO A C 1
ATOM 870 O O . PRO A 1 106 ? 0.167 8.953 22.234 1 94.06 106 PRO A O 1
ATOM 873 N N . GLU A 1 107 ? -0.976 8.25 20.422 1 91.88 107 GLU A N 1
ATOM 874 C CA . GLU A 1 107 ? -1.998 7.547 21.203 1 91.88 107 GLU A CA 1
ATOM 875 C C . GLU A 1 107 ? -2.338 6.199 20.562 1 91.88 107 GLU A C 1
ATOM 877 O O . GLU A 1 107 ? -2.303 6.051 19.344 1 91.88 107 GLU A O 1
ATOM 882 N N . ALA A 1 108 ? -2.682 5.262 21.469 1 90.12 108 ALA A N 1
ATOM 883 C CA . ALA A 1 108 ? -3.125 3.949 21.016 1 90.12 108 ALA A CA 1
ATOM 884 C C . ALA A 1 108 ? -4.637 3.795 21.156 1 90.12 108 ALA A C 1
ATOM 886 O O . ALA A 1 108 ? -5.207 4.199 22.172 1 90.12 108 ALA A O 1
ATOM 887 N N . THR A 1 109 ? -5.211 3.352 20.078 1 86.12 109 THR A N 1
ATOM 888 C CA . THR A 1 109 ? -6.621 3 20.203 1 86.12 109 THR A CA 1
ATOM 889 C C . THR A 1 109 ? -6.789 1.677 20.938 1 86.12 109 THR A C 1
ATOM 891 O O . THR A 1 109 ? -5.809 0.97 21.188 1 86.12 109 THR A O 1
ATOM 894 N N . GLU A 1 110 ? -7.98 1.434 21.312 1 79.44 110 GLU A N 1
ATOM 895 C CA . GLU A 1 110 ? -8.25 0.199 22.047 1 79.44 110 GLU A CA 1
ATOM 896 C C . GLU A 1 110 ? -7.809 -1.023 21.25 1 79.44 110 GLU A C 1
ATOM 898 O O . GLU A 1 110 ? -8.094 -1.129 20.047 1 79.44 110 GLU A O 1
ATOM 903 N N . GLY A 1 111 ? -7.098 -1.96 21.828 1 82 111 GLY A N 1
ATOM 904 C CA . GLY A 1 111 ? -6.652 -3.189 21.188 1 82 111 GLY A CA 1
ATOM 905 C C . GLY A 1 111 ? -5.297 -3.061 20.531 1 82 111 GLY A C 1
ATOM 906 O O . GLY A 1 111 ? -4.734 -4.051 20.047 1 82 111 GLY A O 1
ATOM 907 N N . TYR A 1 112 ? -4.82 -1.862 20.5 1 87.5 112 TYR A N 1
ATOM 908 C CA . TYR A 1 112 ? -3.521 -1.626 19.875 1 87.5 112 TYR A CA 1
ATOM 909 C C . TYR A 1 112 ? -2.418 -1.579 20.922 1 87.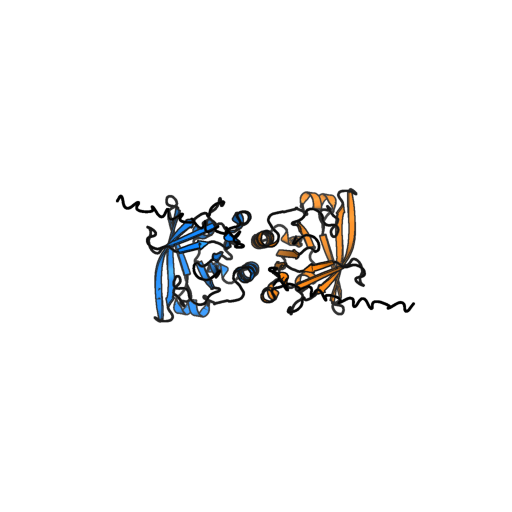5 112 TYR A C 1
ATOM 911 O O . TYR A 1 112 ? -2.607 -1.021 22.016 1 87.5 112 TYR A O 1
ATOM 919 N N . THR A 1 113 ? -1.271 -2.174 20.531 1 83.81 113 THR A N 1
ATOM 920 C CA . THR A 1 113 ? -0.11 -2.176 21.422 1 83.81 113 THR A CA 1
ATOM 921 C C . THR A 1 113 ? 0.852 -1.05 21.047 1 83.81 113 THR A C 1
ATOM 923 O O . THR A 1 113 ? 1.725 -0.687 21.844 1 83.81 113 THR A O 1
ATOM 926 N N . VAL A 1 114 ? 0.738 -0.605 19.906 1 87.81 114 VAL A N 1
ATOM 927 C CA . VAL A 1 114 ? 1.521 0.543 19.469 1 87.81 114 VAL A CA 1
ATOM 928 C C . VAL A 1 114 ? 0.595 1.725 19.188 1 87.81 114 VAL A C 1
ATOM 930 O O . VAL A 1 114 ? -0.57 1.535 18.828 1 87.81 114 VAL A O 1
ATOM 933 N N . PRO A 1 115 ? 1.062 2.906 19.406 1 93.31 115 PRO A N 1
ATOM 934 C CA . PRO A 1 115 ? 0.204 4.039 19.062 1 93.31 115 PRO A CA 1
ATOM 935 C C . PRO A 1 115 ? -0.137 4.086 17.562 1 93.31 115 PRO A C 1
ATOM 937 O O . PRO A 1 115 ? 0.763 4.066 16.719 1 93.31 115 PRO A O 1
ATOM 940 N N . ASN A 1 116 ? -1.396 4.121 17.281 1 94.5 116 ASN A N 1
ATOM 941 C CA . ASN A 1 116 ? -1.851 4.164 15.898 1 94.5 116 ASN A CA 1
ATOM 942 C C . ASN A 1 116 ? -2.549 5.484 15.578 1 94.5 116 ASN A C 1
ATOM 944 O O . ASN A 1 116 ? -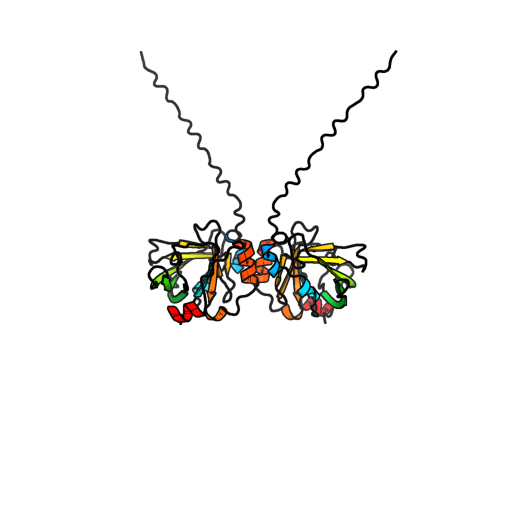3.266 5.582 14.578 1 94.5 116 ASN A O 1
ATOM 948 N N . ALA A 1 117 ? -2.432 6.438 16.469 1 94.5 117 ALA A N 1
ATOM 949 C CA . ALA A 1 117 ? -3.012 7.766 16.281 1 94.5 117 ALA A CA 1
ATOM 950 C C . ALA A 1 117 ? -2.158 8.836 16.953 1 94.5 117 ALA A C 1
ATOM 952 O O . ALA A 1 117 ? -1.2 8.523 17.656 1 94.5 117 ALA A O 1
ATOM 953 N N . MET A 1 118 ? -2.477 10.031 16.594 1 93.69 118 MET A N 1
ATOM 954 C CA . MET A 1 118 ? -1.876 11.164 17.281 1 93.69 118 MET A CA 1
ATOM 955 C C . MET A 1 118 ? -2.924 12.219 17.609 1 93.69 118 MET A C 1
ATOM 957 O O . MET A 1 118 ? -3.887 12.398 16.859 1 93.69 118 MET A O 1
ATOM 961 N N . THR A 1 119 ? -2.656 12.789 18.656 1 94.06 119 THR A N 1
ATOM 962 C CA . THR A 1 119 ? -3.381 14 19.031 1 94.06 119 THR A CA 1
ATOM 963 C C . THR A 1 119 ? -2.51 15.234 18.812 1 94.06 119 THR A C 1
ATOM 965 O O . THR A 1 119 ? -1.357 15.273 19.25 1 94.06 119 THR A O 1
ATOM 968 N N . VAL A 1 120 ? -3.07 16.188 18.125 1 94.19 120 VAL A N 1
ATOM 969 C CA . VAL A 1 120 ? -2.35 17.422 17.828 1 94.19 120 VAL A CA 1
ATOM 970 C C . VAL A 1 120 ? -3.061 18.594 18.484 1 94.19 120 VAL A C 1
ATOM 972 O O . VAL A 1 120 ? -4.285 18.719 18.406 1 94.19 120 VAL A O 1
ATOM 975 N N . SER A 1 1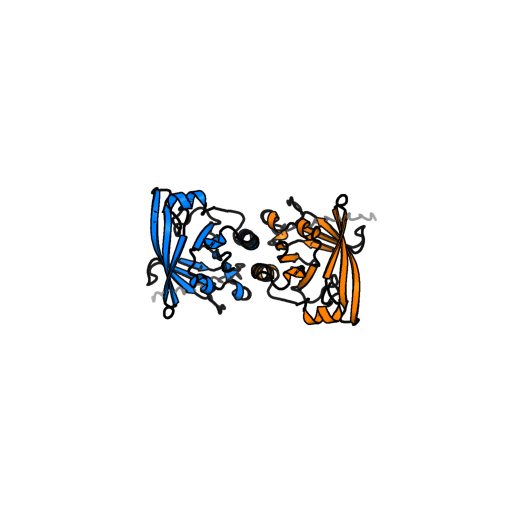21 ? -2.256 19.453 19.094 1 94.81 121 SER A N 1
ATOM 976 C CA . SER A 1 121 ? -2.801 20.625 19.797 1 94.81 121 SER A CA 1
ATOM 977 C C . SER A 1 121 ? -1.854 21.812 19.703 1 94.81 121 SER A C 1
ATOM 979 O O . SER A 1 121 ? -0.634 21.656 19.75 1 94.81 121 SER A O 1
ATOM 981 N N . PRO A 1 122 ? -2.42 22.969 19.594 1 93.94 122 PRO A N 1
ATOM 982 C CA . PRO A 1 122 ? -1.565 24.156 19.719 1 93.94 122 PRO A CA 1
ATOM 983 C C . PRO A 1 122 ? -1.19 24.469 21.172 1 93.94 122 PRO A C 1
ATOM 985 O O . PRO A 1 122 ? -0.422 25.391 21.438 1 93.94 122 PRO A O 1
ATOM 988 N N . TYR A 1 123 ? -1.743 23.672 22.109 1 93.88 123 TYR A N 1
ATOM 989 C CA . TYR A 1 123 ? -1.494 23.875 23.531 1 93.88 123 TYR A CA 1
ATOM 990 C C . TYR A 1 123 ? -0.899 22.625 24.156 1 93.88 123 TYR A C 1
ATOM 992 O O . TYR A 1 123 ? -1.371 21.516 23.906 1 93.88 123 TYR A O 1
ATOM 1000 N N . LYS A 1 124 ? 0.064 22.844 24.969 1 93.19 124 LYS A N 1
ATOM 1001 C CA . LYS A 1 124 ? 0.713 21.719 25.625 1 93.19 124 LYS A CA 1
ATOM 1002 C C . LYS A 1 124 ? -0.29 20.922 26.453 1 93.19 124 LYS A C 1
ATOM 1004 O O . LYS A 1 124 ? -0.216 19.688 26.5 1 93.19 124 LYS A O 1
ATOM 1009 N N . ASP A 1 125 ? -1.263 21.625 27.047 1 92.19 125 ASP A N 1
ATOM 1010 C CA . ASP A 1 125 ? -2.223 20.969 27.938 1 92.19 125 ASP A CA 1
ATOM 1011 C C . ASP A 1 125 ? -3.391 20.391 27.141 1 92.19 125 ASP A C 1
ATOM 1013 O O . ASP A 1 125 ? -4.371 19.922 27.719 1 92.19 125 ASP A O 1
ATOM 1017 N N . LYS A 1 126 ? -3.369 20.5 25.891 1 90.94 126 LYS A N 1
ATOM 1018 C CA . LYS A 1 126 ? -4.348 19.891 25 1 90.94 126 LYS A CA 1
ATOM 1019 C C . LYS A 1 126 ? -5.723 20.531 25.172 1 90.94 126 LYS A C 1
ATOM 1021 O O . LYS A 1 126 ? -6.742 19.844 25.125 1 90.94 126 LYS A O 1
ATOM 1026 N N . LEU A 1 127 ? -5.812 21.828 25.484 1 91.25 127 LEU A N 1
ATOM 1027 C CA . LEU A 1 127 ? -7.07 22.562 25.609 1 91.25 127 LEU A CA 1
ATOM 1028 C C . LEU A 1 127 ? -7.949 22.359 24.391 1 91.25 127 LEU A C 1
ATOM 1030 O O . LEU A 1 127 ? -9.172 22.219 24.5 1 91.25 127 LEU A O 1
ATOM 1034 N N . VAL A 1 128 ? -7.414 22.438 23.281 1 91.12 128 VAL A N 1
ATOM 1035 C CA . VAL A 1 128 ? -8.008 22.078 22 1 91.12 128 VAL A CA 1
ATOM 1036 C C . VAL A 1 128 ? -7.113 21.078 21.266 1 91.12 128 VAL A C 1
ATOM 1038 O O . VAL A 1 128 ? -5.891 21.25 21.219 1 91.12 128 VAL A O 1
ATOM 1041 N N . SER A 1 129 ? -7.793 19.969 20.859 1 93.12 129 SER A N 1
ATOM 1042 C CA . SER A 1 129 ? -6.969 18.969 20.188 1 93.12 129 SER A CA 1
ATOM 1043 C C . SER A 1 129 ? -7.73 18.312 19.047 1 93.12 129 SER A C 1
ATOM 1045 O O . SER A 1 129 ? -8.961 18.344 19.016 1 93.12 129 SER A O 1
ATOM 1047 N N . VAL A 1 130 ? -6.977 17.906 18.109 1 93 130 VAL A N 1
ATOM 1048 C CA . VAL A 1 130 ? -7.508 17.125 17 1 93 130 VAL A CA 1
ATOM 1049 C C . VAL A 1 130 ? -6.875 15.727 17 1 93 130 VAL A C 1
ATOM 1051 O O . VAL A 1 130 ? -5.664 15.586 17.188 1 93 130 VAL A O 1
ATOM 1054 N N . TYR A 1 131 ? -7.754 14.758 16.781 1 92.88 131 TYR A N 1
ATOM 1055 C CA . TYR A 1 131 ? -7.336 13.367 16.797 1 92.88 131 TYR A CA 1
ATOM 1056 C C . TYR A 1 131 ? -7.176 12.828 15.375 1 92.88 131 TYR A C 1
ATOM 1058 O O . TYR A 1 131 ? -8.125 12.859 14.586 1 92.88 131 TYR A O 1
ATOM 1066 N N . TYR A 1 132 ? -5.949 12.32 15.078 1 93.75 132 TYR A N 1
ATOM 1067 C CA . TYR A 1 132 ? -5.645 11.805 13.75 1 93.75 132 TYR A CA 1
ATOM 1068 C C . TYR A 1 132 ? -5.266 10.328 13.812 1 93.75 132 TYR A C 1
ATOM 1070 O O . TYR A 1 132 ? -4.145 9.984 14.203 1 93.75 132 TYR A O 1
ATOM 1078 N N . PRO A 1 133 ? -6.105 9.445 13.383 1 94.12 133 PRO A N 1
ATOM 1079 C CA . PRO A 1 133 ? -5.688 8.055 13.227 1 94.12 133 PRO A CA 1
ATOM 1080 C C . PRO A 1 133 ? -4.785 7.844 12.008 1 94.12 133 PRO A C 1
ATOM 1082 O O . PRO A 1 133 ? -4.996 8.469 10.969 1 94.12 133 PRO A O 1
ATOM 1085 N N . PHE A 1 134 ? -3.787 6.977 12.203 1 95.25 134 PHE A N 1
ATOM 1086 C CA . PHE A 1 134 ? -2.932 6.586 11.086 1 95.25 134 PHE A CA 1
ATOM 1087 C C . PHE A 1 134 ? -3.572 5.457 10.289 1 95.25 134 PHE A C 1
ATOM 1089 O O . PHE A 1 134 ? -3.826 4.379 10.82 1 95.25 134 PHE A O 1
ATOM 1096 N N . VAL A 1 135 ? -3.844 5.789 9.062 1 94.06 135 VAL A N 1
ATOM 1097 C CA . VAL A 1 135 ? -4.219 4.73 8.133 1 94.06 135 VAL A CA 1
ATOM 1098 C C . VAL A 1 135 ? -3.027 3.805 7.895 1 94.06 135 VAL A C 1
ATOM 1100 O O . VAL A 1 135 ? -3.148 2.584 8 1 94.06 135 VAL A O 1
ATOM 1103 N N . VAL A 1 136 ? -1.93 4.406 7.602 1 95 136 VAL A N 1
ATOM 1104 C CA . VAL A 1 136 ? -0.667 3.699 7.414 1 95 136 VAL A CA 1
ATOM 1105 C C . VAL A 1 136 ? 0.501 4.648 7.672 1 95 136 VAL A C 1
ATOM 1107 O O . VAL A 1 136 ? 0.386 5.855 7.457 1 95 136 VAL A O 1
ATOM 1110 N N . SER A 1 137 ? 1.54 4.07 8.211 1 94.38 137 SER A N 1
ATOM 1111 C CA . SER A 1 137 ? 2.824 4.75 8.344 1 94.38 137 SER A CA 1
ATOM 1112 C C . SER A 1 137 ? 3.938 3.967 7.66 1 94.38 137 SER A C 1
ATOM 1114 O O . SER A 1 137 ? 4.344 2.906 8.141 1 94.38 137 SER A O 1
ATOM 1116 N N . GLU A 1 138 ? 4.418 4.41 6.484 1 88.56 138 GLU A N 1
ATOM 1117 C CA . GLU A 1 138 ? 5.48 3.764 5.723 1 88.56 138 GLU A CA 1
ATOM 1118 C C . GLU A 1 138 ? 6.832 4.426 5.984 1 88.56 138 GLU A C 1
ATOM 1120 O O . GLU A 1 138 ? 7.758 4.297 5.184 1 88.56 138 GLU A O 1
ATOM 1125 N N . TYR A 1 139 ? 7.016 4.809 6.91 1 75.62 139 TYR A N 1
ATOM 1126 C CA . TYR A 1 139 ? 8.242 5.426 7.406 1 75.62 139 TYR A CA 1
ATOM 1127 C C . TYR A 1 139 ? 9.031 6.059 6.27 1 75.62 139 TYR A C 1
ATOM 1129 O O . TYR A 1 139 ? 9.242 5.43 5.23 1 75.62 139 TYR A O 1
ATOM 1137 N N . ARG A 1 140 ? 9.477 7.156 6.316 1 76.81 140 ARG A N 1
ATOM 1138 C CA . ARG A 1 140 ? 10.312 7.98 5.449 1 76.81 140 ARG A CA 1
ATOM 1139 C C . ARG A 1 140 ? 9.695 8.109 4.062 1 76.81 140 ARG A C 1
ATOM 1141 O O . ARG A 1 140 ? 10.203 8.852 3.217 1 76.81 140 ARG A O 1
ATOM 1148 N N . ASN A 1 141 ? 8.586 7.254 3.822 1 90 141 ASN A N 1
ATOM 1149 C CA . ASN A 1 141 ? 7.941 7.387 2.52 1 90 141 ASN A CA 1
ATOM 1150 C C . ASN A 1 141 ? 6.672 8.227 2.605 1 90 141 ASN A C 1
ATOM 1152 O O . ASN A 1 141 ? 6.617 9.328 2.059 1 90 141 ASN A O 1
ATOM 1156 N N . CYS A 1 142 ? 5.703 7.684 3.338 1 95.38 142 CYS A N 1
ATOM 1157 C CA . CYS A 1 142 ? 4.496 8.484 3.506 1 95.38 142 CYS A CA 1
ATOM 1158 C C . CYS A 1 142 ? 3.752 8.094 4.777 1 95.38 142 CYS A C 1
ATOM 1160 O O . CYS A 1 142 ? 3.891 6.965 5.258 1 95.38 142 CYS A O 1
ATOM 1162 N N . ASP A 1 143 ? 3.076 9.023 5.328 1 95.62 143 ASP A N 1
ATOM 1163 C CA . ASP A 1 143 ? 2.047 8.797 6.34 1 95.62 143 ASP A CA 1
ATOM 1164 C C . ASP A 1 143 ? 0.674 9.234 5.832 1 95.62 143 ASP A C 1
ATOM 1166 O O . ASP A 1 143 ? 0.515 10.344 5.328 1 95.62 143 ASP A O 1
ATOM 1170 N N . ILE A 1 144 ? -0.247 8.344 5.93 1 96.56 144 ILE A N 1
ATOM 1171 C CA . ILE A 1 144 ? -1.624 8.664 5.574 1 96.56 144 ILE A CA 1
ATOM 1172 C C . ILE A 1 144 ? -2.49 8.688 6.832 1 96.56 144 ILE A C 1
ATOM 1174 O O . ILE A 1 144 ? -2.564 7.699 7.562 1 96.56 144 ILE A O 1
ATOM 1178 N N . LEU A 1 145 ? -3.082 9.82 7.039 1 95.38 145 LEU A N 1
ATOM 1179 C CA . LEU A 1 1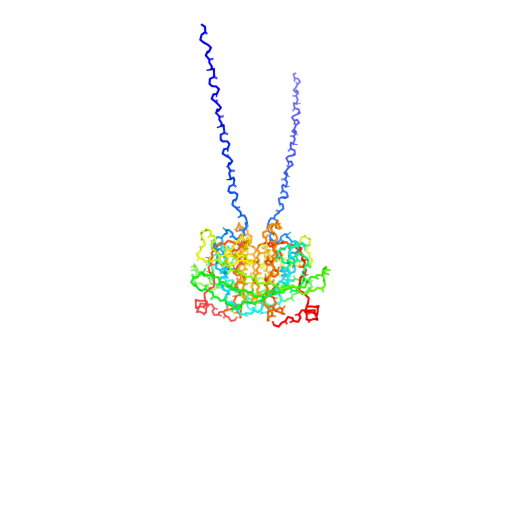45 ? -3.891 10.023 8.234 1 95.38 145 LEU A CA 1
ATOM 1180 C C . LEU A 1 145 ? -5.352 10.266 7.867 1 95.38 145 LEU A C 1
ATOM 1182 O O . LEU A 1 145 ? -5.645 10.953 6.887 1 95.38 145 LEU A O 1
ATOM 1186 N N . ARG A 1 146 ? -6.188 9.703 8.742 1 94.38 146 ARG A N 1
ATOM 1187 C CA . ARG A 1 146 ? -7.598 10.062 8.656 1 94.38 146 ARG A CA 1
ATOM 1188 C C . ARG A 1 146 ? -7.848 11.438 9.266 1 94.38 146 ARG A C 1
ATOM 1190 O O . ARG A 1 146 ? -7.355 11.742 10.352 1 94.38 146 ARG A O 1
ATOM 1197 N N . SER A 1 147 ? -8.523 12.25 8.43 1 91.88 147 SER A N 1
ATOM 1198 C CA . SER A 1 147 ? -8.82 13.594 8.93 1 91.88 147 SER A CA 1
ATOM 1199 C C . SER A 1 147 ? -10.188 13.633 9.602 1 91.88 147 SER A C 1
ATOM 1201 O O . SER A 1 147 ? -11.211 13.352 8.969 1 91.88 147 SER A O 1
ATOM 1203 N N . PRO A 1 148 ? -10.102 14.016 10.82 1 84.12 148 PRO A N 1
ATOM 1204 C CA . PRO A 1 148 ? -11.406 14.109 11.484 1 84.12 148 PRO A CA 1
ATOM 1205 C C . PRO A 1 148 ? -12.312 15.164 10.867 1 84.12 148 PRO A C 1
ATOM 1207 O O . PRO A 1 148 ? -11.836 16.219 10.438 1 84.12 148 PRO A O 1
ATOM 1210 N N . GLY A 1 149 ? -13.586 14.859 10.766 1 78.69 149 GLY A N 1
ATOM 1211 C CA . GLY A 1 149 ? -14.57 15.82 10.289 1 78.69 149 GLY A CA 1
ATOM 1212 C C . GLY A 1 149 ? -14.641 15.898 8.773 1 78.69 149 GLY A C 1
ATOM 1213 O O . GLY A 1 149 ? -15.328 16.766 8.227 1 78.69 149 GLY A O 1
ATOM 1214 N N . SER A 1 150 ? -13.844 15.109 8.07 1 80.94 150 SER A N 1
ATOM 1215 C CA . SER A 1 150 ? -13.781 15.195 6.613 1 80.94 150 SER A CA 1
ATOM 1216 C C . SER A 1 150 ? -14.516 14.031 5.957 1 80.94 150 SER A C 1
ATOM 1218 O O . SER A 1 150 ? -14.32 13.758 4.77 1 80.94 150 SER A O 1
ATOM 1220 N N . ASN A 1 151 ? -15.469 13.406 6.543 1 80.44 151 ASN A N 1
ATOM 1221 C CA . ASN A 1 151 ? -16.188 12.258 5.996 1 80.44 151 ASN A CA 1
ATOM 1222 C C . ASN A 1 151 ? -15.219 11.234 5.395 1 80.44 151 ASN A C 1
ATOM 1224 O O . ASN A 1 151 ? -15.227 11 4.184 1 80.44 151 ASN A O 1
ATOM 1228 N N . ASN A 1 152 ? -14.414 10.664 6.027 1 82.81 152 ASN A N 1
ATOM 1229 C CA . ASN A 1 152 ? -13.438 9.633 5.695 1 82.81 152 ASN A CA 1
ATOM 1230 C C . ASN A 1 152 ? -12.289 10.188 4.855 1 82.81 152 ASN A C 1
ATOM 1232 O O . ASN A 1 152 ? -11.664 9.453 4.094 1 82.81 152 ASN A O 1
ATOM 1236 N N . GLY A 1 153 ? -12.102 11.516 4.887 1 92.44 153 GLY A N 1
ATOM 1237 C CA . GLY A 1 153 ? -10.992 12.133 4.176 1 92.44 153 GLY A CA 1
ATOM 1238 C C . GLY A 1 153 ? -9.648 11.844 4.801 1 92.44 153 GLY A C 1
ATOM 1239 O O . GLY A 1 153 ? -9.562 11.477 5.973 1 92.44 153 GLY A O 1
ATOM 1240 N N . CYS A 1 154 ? -8.648 11.945 3.908 1 95.75 154 CYS A N 1
ATOM 1241 C CA . CYS A 1 154 ? -7.289 11.617 4.332 1 95.75 154 CYS A CA 1
ATOM 1242 C C . CYS A 1 154 ? -6.328 12.75 4.004 1 95.75 154 CYS A C 1
ATOM 1244 O O . CYS A 1 154 ? -6.621 13.594 3.154 1 95.75 154 CYS A O 1
ATOM 1246 N N . GLN A 1 155 ? -5.324 12.734 4.777 1 96.19 155 GLN A N 1
ATOM 1247 C CA . GLN A 1 155 ? -4.129 13.523 4.492 1 96.19 155 GLN A CA 1
ATOM 1248 C C . GLN A 1 155 ? -2.924 12.625 4.238 1 96.19 155 GLN A C 1
ATOM 1250 O O . GLN A 1 155 ? -2.727 11.625 4.934 1 96.19 155 GLN A O 1
ATOM 1255 N N . MET A 1 156 ? -2.176 12.977 3.229 1 97.19 156 MET A N 1
ATOM 1256 C CA . MET A 1 156 ? -0.903 12.297 3.002 1 97.19 156 MET A CA 1
ATOM 1257 C C . MET A 1 156 ? 0.268 13.211 3.338 1 97.19 156 MET A C 1
ATOM 1259 O O . MET A 1 156 ? 0.385 14.305 2.781 1 97.19 156 MET A O 1
ATOM 1263 N N . TRP A 1 157 ? 1.07 12.742 4.223 1 95.88 157 TRP A N 1
ATOM 1264 C CA . TRP A 1 157 ? 2.264 13.453 4.664 1 95.88 157 TRP A CA 1
ATOM 1265 C C . TRP A 1 157 ? 3.529 12.742 4.207 1 95.88 157 TRP A C 1
ATOM 1267 O O . TRP A 1 157 ? 3.59 11.508 4.211 1 95.88 157 TRP A O 1
ATOM 1277 N N . VAL A 1 158 ? 4.52 13.516 3.811 1 95.94 158 VAL A N 1
ATOM 1278 C CA . VAL A 1 158 ? 5.812 12.977 3.402 1 95.94 158 VAL A CA 1
ATOM 1279 C C . VAL A 1 158 ? 6.934 13.828 3.998 1 95.94 158 VAL A C 1
ATOM 1281 O O . VAL A 1 158 ? 6.688 14.906 4.539 1 95.94 158 VAL A O 1
ATOM 1284 N N . THR A 1 159 ? 8.102 13.297 3.998 1 93.75 159 THR A N 1
ATOM 1285 C CA . THR A 1 159 ? 9.258 14.094 4.391 1 93.75 159 THR A CA 1
ATOM 1286 C C . THR A 1 159 ? 9.781 14.906 3.207 1 93.75 159 THR A C 1
ATOM 1288 O O . THR A 1 159 ? 9.602 14.508 2.051 1 93.75 159 THR A O 1
ATOM 1291 N N . LEU A 1 160 ? 10.391 15.969 3.541 1 92.25 160 LEU A N 1
ATOM 1292 C CA . LEU A 1 160 ? 10.953 16.812 2.496 1 92.25 160 LEU A CA 1
ATOM 1293 C C . LEU A 1 160 ? 11.969 16.047 1.654 1 92.25 160 LEU A C 1
ATOM 1295 O O . LEU A 1 160 ? 12 16.188 0.43 1 92.25 160 LEU A O 1
ATOM 1299 N N . ASP A 1 161 ? 12.742 15.211 2.264 1 89 161 ASP A N 1
ATOM 1300 C CA . ASP A 1 161 ? 13.758 14.422 1.577 1 89 161 ASP A CA 1
ATOM 1301 C C . ASP A 1 161 ? 13.125 13.344 0.702 1 89 161 ASP A C 1
ATOM 1303 O O . ASP A 1 161 ? 13.75 12.867 -0.249 1 89 161 ASP A O 1
ATOM 1307 N N . GLY A 1 162 ? 11.891 13.031 0.978 1 90.81 162 GLY A N 1
ATOM 1308 C CA . GLY A 1 162 ? 11.234 11.938 0.277 1 90.81 162 GLY A CA 1
ATOM 1309 C C . GLY A 1 162 ? 10.266 12.414 -0.793 1 90.81 162 GLY A C 1
ATOM 1310 O O . GLY A 1 162 ? 9.656 11.602 -1.486 1 90.81 162 GLY A O 1
ATOM 1311 N N . LEU A 1 163 ? 10.156 13.664 -1.021 1 92.69 163 LEU A N 1
ATOM 1312 C CA . LEU A 1 163 ? 9.141 14.258 -1.881 1 92.69 163 LEU A CA 1
ATOM 1313 C C . LEU A 1 163 ? 9.258 13.742 -3.309 1 92.69 163 LEU A C 1
ATOM 1315 O O . LEU A 1 163 ? 8.258 13.625 -4.02 1 92.69 163 LEU A O 1
ATOM 1319 N N . HIS A 1 164 ? 10.43 13.445 -3.709 1 91.81 164 HIS A N 1
ATOM 1320 C CA . HIS A 1 164 ? 10.641 13.062 -5.102 1 91.81 164 HIS A CA 1
ATOM 1321 C C . HIS A 1 164 ? 10.656 11.547 -5.266 1 91.81 164 HIS A C 1
ATOM 1323 O O . HIS A 1 164 ? 10.836 11.039 -6.375 1 91.81 164 HIS A O 1
ATOM 1329 N N . ASN A 1 165 ? 10.43 10.859 -4.223 1 92.56 165 ASN A N 1
ATOM 1330 C CA . ASN A 1 165 ? 10.492 9.406 -4.281 1 92.56 165 ASN A CA 1
ATOM 1331 C C . ASN A 1 165 ? 9.344 8.758 -3.52 1 92.56 165 ASN A C 1
ATOM 1333 O O . ASN A 1 165 ? 9.539 7.789 -2.789 1 92.56 165 ASN A O 1
ATOM 1337 N N . ILE A 1 166 ? 8.227 9.438 -3.666 1 93.94 166 ILE A N 1
ATOM 1338 C CA . ILE A 1 166 ? 7.062 8.836 -3.023 1 93.94 166 ILE A CA 1
ATOM 1339 C C . ILE A 1 166 ? 6.68 7.551 -3.754 1 93.94 166 ILE A C 1
ATOM 1341 O O . ILE A 1 166 ? 6.543 7.543 -4.98 1 93.94 166 ILE A O 1
ATOM 1345 N N . SER A 1 167 ? 6.465 6.562 -2.994 1 92.38 167 SER A N 1
ATOM 1346 C CA . SER A 1 167 ? 6.207 5.262 -3.605 1 92.38 167 SER A CA 1
ATOM 1347 C C . SER A 1 167 ? 4.812 5.207 -4.219 1 92.38 167 SER A C 1
ATOM 1349 O O . SER A 1 167 ? 3.879 5.836 -3.715 1 92.38 167 SER A O 1
ATOM 1351 N N . SER A 1 168 ? 4.668 4.375 -5.27 1 92.75 168 SER A N 1
ATOM 1352 C CA . SER A 1 168 ? 3.367 4.121 -5.887 1 92.75 168 SER A CA 1
ATOM 1353 C C . SER A 1 168 ? 2.4 3.48 -4.898 1 92.75 168 SER A C 1
ATOM 1355 O O . SER A 1 168 ? 1.194 3.732 -4.949 1 92.75 168 SER A O 1
ATOM 1357 N N . ALA A 1 169 ? 2.939 2.729 -3.986 1 93.62 169 ALA A N 1
ATOM 1358 C CA . ALA A 1 169 ? 2.119 2.066 -2.977 1 93.62 169 ALA A CA 1
ATOM 1359 C C . ALA A 1 169 ? 1.397 3.086 -2.102 1 93.62 169 ALA A C 1
ATOM 1361 O O . ALA A 1 169 ? 0.231 2.896 -1.75 1 93.62 169 ALA A O 1
ATOM 1362 N N . CYS A 1 170 ? 2.119 4.148 -1.779 1 95.81 170 CYS A N 1
ATOM 1363 C CA . CYS A 1 170 ? 1.495 5.207 -0.992 1 95.81 170 CYS A CA 1
ATOM 1364 C C . CYS A 1 170 ? 0.303 5.805 -1.73 1 95.81 170 CYS A C 1
ATOM 1366 O O . CYS A 1 170 ? -0.763 5.996 -1.145 1 95.81 170 CYS A O 1
ATOM 1368 N N . PHE A 1 171 ? 0.469 6.035 -2.986 1 96.19 171 PHE A N 1
ATOM 1369 C CA . PHE A 1 171 ? -0.612 6.594 -3.787 1 96.19 171 PHE A CA 1
ATOM 1370 C C . PHE A 1 171 ? -1.753 5.594 -3.934 1 96.19 171 PHE A C 1
ATOM 1372 O O . PHE A 1 171 ? -2.926 5.969 -3.875 1 96.19 171 PHE A O 1
ATOM 1379 N N . PHE A 1 172 ? -1.44 4.344 -4.102 1 94.75 172 PHE A N 1
ATOM 1380 C CA . PHE A 1 172 ? -2.469 3.314 -4.18 1 94.75 172 PHE A CA 1
ATOM 1381 C C . PHE A 1 172 ? -3.285 3.264 -2.896 1 94.75 172 PHE A C 1
ATOM 1383 O O . PHE A 1 172 ? -4.516 3.275 -2.936 1 94.75 172 PHE A O 1
ATOM 1390 N N . ILE A 1 173 ? -2.619 3.176 -1.776 1 95.25 173 ILE A N 1
ATOM 1391 C CA . ILE A 1 173 ? -3.295 3.102 -0.486 1 95.25 173 ILE A CA 1
ATOM 1392 C C . ILE A 1 173 ? -4.188 4.328 -0.298 1 95.25 173 ILE A C 1
ATOM 1394 O O . ILE A 1 173 ? -5.34 4.207 0.124 1 95.25 173 ILE A O 1
ATOM 1398 N N . TYR A 1 174 ? -3.633 5.477 -0.622 1 96.19 174 TYR A N 1
ATOM 1399 C CA . TYR A 1 174 ? -4.391 6.719 -0.513 1 96.19 174 TYR A CA 1
ATOM 1400 C C . TYR A 1 174 ? -5.652 6.664 -1.368 1 96.19 174 TYR A C 1
ATOM 1402 O O . TYR A 1 174 ? -6.754 6.914 -0.875 1 96.19 174 TYR A O 1
ATOM 1410 N N . ASP A 1 175 ? -5.512 6.289 -2.613 1 95 175 ASP A N 1
ATOM 1411 C CA . ASP A 1 175 ? -6.656 6.246 -3.516 1 95 175 ASP A CA 1
ATOM 1412 C C . ASP A 1 175 ? -7.676 5.203 -3.064 1 95 175 ASP A C 1
ATOM 1414 O O . ASP A 1 175 ? -8.883 5.426 -3.16 1 95 175 ASP A O 1
ATOM 1418 N N . LEU A 1 176 ? -7.195 4.152 -2.623 1 93.12 176 LEU A N 1
ATOM 1419 C CA . LEU A 1 176 ? -8.055 3.059 -2.191 1 93.12 176 LEU A CA 1
ATOM 1420 C C . LEU A 1 176 ? -8.898 3.471 -0.988 1 93.12 176 LEU A C 1
ATOM 1422 O O . LEU A 1 176 ? -10.102 3.23 -0.958 1 93.12 176 LEU A O 1
ATOM 1426 N N . LEU A 1 177 ? -8.273 4.109 -0.046 1 92.69 177 LEU A N 1
ATOM 1427 C CA . LEU A 1 177 ? -8.922 4.262 1.253 1 92.69 177 LEU A CA 1
ATOM 1428 C C . LEU A 1 177 ? -9.523 5.656 1.4 1 92.69 177 LEU A C 1
ATOM 1430 O O . LEU A 1 177 ? -10.398 5.875 2.244 1 92.69 177 LEU A O 1
ATOM 1434 N N . CYS A 1 178 ? -8.961 6.605 0.632 1 92.12 178 CYS A N 1
ATOM 1435 C CA . CYS A 1 178 ? -9.391 7.984 0.808 1 92.12 178 CYS A CA 1
ATOM 1436 C C . CYS A 1 178 ? -10.172 8.469 -0.406 1 92.12 178 CYS A C 1
ATOM 1438 O O . CYS A 1 178 ? -10.789 9.539 -0.369 1 92.12 178 CYS A O 1
ATOM 1440 N N . GLY A 1 179 ? -10.188 7.652 -1.443 1 89.25 179 GLY A N 1
ATOM 1441 C CA . GLY A 1 179 ? -10.898 8 -2.66 1 89.25 179 GLY A CA 1
ATOM 1442 C C . GLY A 1 179 ? -10.031 8.703 -3.684 1 89.25 179 GLY A C 1
ATOM 1443 O O . GLY A 1 179 ? -8.867 9.008 -3.416 1 89.25 179 GLY A O 1
ATOM 1444 N N . PRO A 1 180 ? -10.586 9 -4.809 1 90.44 180 PRO A N 1
ATOM 1445 C CA . PRO A 1 180 ? -9.805 9.5 -5.945 1 90.44 180 PRO A CA 1
ATOM 1446 C C . PRO A 1 180 ? -9.617 11.016 -5.91 1 90.44 180 PRO A C 1
ATOM 1448 O O . PRO A 1 180 ? -8.828 11.562 -6.68 1 90.44 180 PRO A O 1
ATOM 1451 N N . ASN A 1 181 ? -10.336 11.68 -5.016 1 91.75 181 ASN A N 1
ATOM 1452 C CA . ASN A 1 181 ? -10.195 13.133 -4.953 1 91.75 181 ASN A CA 1
ATOM 1453 C C . ASN A 1 181 ? -8.844 13.539 -4.375 1 91.75 181 ASN A C 1
ATOM 1455 O O . ASN A 1 181 ? -8.422 13.023 -3.338 1 91.75 181 ASN A O 1
ATOM 1459 N N . LYS A 1 182 ? -8.203 14.453 -5.125 1 94.44 182 LYS A N 1
ATOM 1460 C CA . LYS A 1 182 ? -6.879 14.914 -4.711 1 94.44 182 LYS A CA 1
ATOM 1461 C C . LYS A 1 182 ? -6.805 16.438 -4.723 1 94.44 182 LYS A C 1
ATOM 1463 O O . LYS A 1 182 ? -7.055 17.078 -5.75 1 94.44 182 LYS A O 1
ATOM 1468 N N . PHE A 1 183 ? -6.508 16.938 -3.635 1 94.94 183 PHE A N 1
ATOM 1469 C CA . PHE A 1 183 ? -6.172 18.344 -3.504 1 94.94 183 PHE A CA 1
ATOM 1470 C C . PHE A 1 183 ? -4.699 18.531 -3.152 1 94.94 183 PHE A C 1
ATOM 1472 O O . PHE A 1 183 ? -4.297 18.297 -2.01 1 94.94 183 PHE A O 1
ATOM 1479 N N . GLN A 1 184 ? -3.988 18.953 -4.156 1 95.56 184 GLN A N 1
ATOM 1480 C CA . GLN A 1 184 ? -2.549 19.109 -3.988 1 95.56 184 GLN A CA 1
ATOM 1481 C C . GLN A 1 184 ? -2.227 20.297 -3.08 1 95.56 184 GLN A C 1
ATOM 1483 O O . GLN A 1 184 ? -2.68 21.406 -3.324 1 95.56 184 GLN A O 1
ATOM 1488 N N . LYS A 1 185 ? -1.417 19.984 -2.1 1 95.88 185 LYS A N 1
ATOM 1489 C CA . LYS A 1 185 ? -1.121 21.016 -1.111 1 95.88 185 LYS A CA 1
ATOM 1490 C C . LYS A 1 185 ? 0.345 21.438 -1.176 1 95.88 185 LYS A C 1
ATOM 1492 O O . LYS A 1 185 ? 0.725 22.469 -0.624 1 95.88 185 LYS A O 1
ATOM 1497 N N . TYR A 1 186 ? 1.111 20.656 -1.851 1 96 186 TYR A N 1
ATOM 1498 C CA . TYR A 1 186 ? 2.523 20.969 -2.031 1 96 186 TYR A CA 1
ATOM 1499 C C . TYR A 1 186 ? 2.867 21.109 -3.512 1 96 186 TYR A C 1
ATOM 1501 O O . TYR A 1 186 ? 2.537 20.219 -4.312 1 96 186 TYR A O 1
ATOM 1509 N N . ASP A 1 187 ? 3.398 22.156 -3.814 1 94.06 187 ASP A N 1
ATOM 1510 C CA . ASP A 1 187 ? 4.012 22.453 -5.105 1 94.06 187 ASP A CA 1
ATOM 1511 C C . ASP A 1 187 ? 5.438 22.969 -4.934 1 94.06 187 ASP A C 1
ATOM 1513 O O . ASP A 1 187 ? 5.656 24.031 -4.363 1 94.06 187 ASP A O 1
ATOM 1517 N N . GLU A 1 188 ? 6.371 22.219 -5.41 1 92.31 188 GLU A N 1
ATOM 1518 C CA . GLU A 1 188 ? 7.777 22.484 -5.117 1 92.31 188 GLU A CA 1
ATOM 1519 C C . GLU A 1 188 ? 8.164 23.906 -5.508 1 92.31 188 GLU A C 1
ATOM 1521 O O . GLU A 1 188 ? 8.789 24.625 -4.723 1 92.31 188 GLU A O 1
ATOM 1526 N N . GLU A 1 189 ? 7.898 24.312 -6.695 1 91.69 189 GLU A N 1
ATOM 1527 C CA . GLU A 1 189 ? 8.266 25.641 -7.176 1 91.69 189 GLU A CA 1
ATOM 1528 C C . GLU A 1 189 ? 7.586 26.719 -6.355 1 91.69 189 GLU A C 1
ATOM 1530 O O . GLU A 1 189 ? 8.242 27.656 -5.887 1 91.69 189 GLU A O 1
ATOM 1535 N N . PHE A 1 190 ? 6.312 26.578 -6.152 1 93.81 190 PHE A N 1
ATOM 1536 C CA . PHE A 1 190 ? 5.562 27.578 -5.395 1 93.81 190 PHE A CA 1
ATOM 1537 C C . PHE A 1 190 ? 6.086 27.672 -3.967 1 93.81 190 PHE A C 1
ATOM 1539 O O . PHE A 1 190 ? 6.312 28.766 -3.457 1 93.81 190 PHE A O 1
ATOM 1546 N N . CYS A 1 191 ? 6.301 26.484 -3.326 1 94.5 191 CYS A N 1
ATOM 1547 C CA . CYS A 1 191 ? 6.68 26.469 -1.918 1 94.5 191 CYS A CA 1
ATOM 1548 C C . CYS A 1 191 ? 8.109 26.953 -1.73 1 94.5 191 CYS A C 1
ATOM 1550 O O . CYS A 1 191 ? 8.422 27.609 -0.727 1 94.5 191 CYS A O 1
ATOM 1552 N N . ARG A 1 192 ? 8.953 26.656 -2.605 1 90 192 ARG A N 1
ATOM 1553 C CA . ARG A 1 192 ? 10.312 27.172 -2.566 1 90 192 ARG A CA 1
ATOM 1554 C C . ARG A 1 192 ? 10.328 28.688 -2.666 1 90 192 ARG A C 1
ATOM 1556 O O . ARG A 1 192 ? 11.047 29.359 -1.92 1 90 192 ARG A O 1
ATOM 1563 N N . ASP A 1 193 ? 9.578 29.266 -3.479 1 89.38 193 ASP A N 1
ATOM 1564 C CA . ASP A 1 193 ? 9.555 30.703 -3.73 1 89.38 193 ASP A CA 1
ATOM 1565 C C . ASP A 1 193 ? 8.883 31.438 -2.578 1 89.38 193 ASP A C 1
ATOM 1567 O O . ASP A 1 193 ? 9.344 32.531 -2.178 1 89.38 193 ASP A O 1
ATOM 1571 N N . LYS A 1 194 ? 7.855 30.781 -2.021 1 86.5 194 LYS A N 1
ATOM 1572 C CA . LYS A 1 194 ? 7.016 31.531 -1.09 1 86.5 194 LYS A CA 1
ATOM 1573 C C . LYS A 1 194 ? 7.477 31.328 0.35 1 86.5 194 LYS A C 1
ATOM 1575 O O . LYS A 1 194 ? 7.422 32.25 1.163 1 86.5 194 LYS A O 1
ATOM 1580 N N . ILE A 1 195 ? 7.781 30.062 0.74 1 83.19 195 ILE A N 1
ATOM 1581 C CA . ILE A 1 195 ? 8.016 29.828 2.16 1 83.19 195 ILE A CA 1
ATOM 1582 C C . ILE A 1 195 ? 9.414 29.25 2.367 1 83.19 195 ILE A C 1
ATOM 1584 O O . ILE A 1 195 ? 9.836 29.016 3.502 1 83.19 195 ILE A O 1
ATOM 1588 N N . GLN A 1 196 ? 10.227 29.219 1.453 1 77.62 196 GLN A N 1
ATOM 1589 C CA . GLN A 1 196 ? 11.594 28.719 1.54 1 77.62 196 GLN A CA 1
ATOM 1590 C C . GLN A 1 196 ? 11.688 27.516 2.477 1 77.62 196 GLN A C 1
ATOM 1592 O O . GLN A 1 196 ? 12.375 27.562 3.496 1 77.62 196 GLN A O 1
ATOM 1597 N N . ILE A 1 197 ? 10.977 26.547 2.178 1 71.31 197 ILE A N 1
ATOM 1598 C CA . ILE A 1 197 ? 10.984 25.344 3.008 1 71.31 197 ILE A CA 1
ATOM 1599 C C . ILE A 1 197 ? 12.422 24.859 3.188 1 71.31 197 ILE A C 1
ATOM 1601 O O . ILE A 1 197 ? 13.164 24.719 2.213 1 71.31 197 ILE A O 1
ATOM 1605 N N . LYS A 1 198 ? 13.102 25.016 4.484 1 60.06 198 LYS A N 1
ATOM 1606 C CA . LYS A 1 198 ? 14.445 24.547 4.812 1 60.06 198 LYS A CA 1
ATOM 1607 C C . LYS A 1 198 ? 14.391 23.234 5.598 1 60.06 198 LYS A C 1
ATOM 1609 O O . LYS A 1 198 ? 13.445 23 6.355 1 60.06 198 LYS A O 1
ATOM 1614 N N . MET B 1 1 ? -68.875 -36.469 -22.031 1 33 1 MET B N 1
ATOM 1615 C CA . MET B 1 1 ? -68.188 -35.906 -20.875 1 33 1 MET B CA 1
ATOM 1616 C C . MET B 1 1 ? -66.938 -35.156 -21.312 1 33 1 MET B C 1
ATOM 1618 O O . MET B 1 1 ? -66 -35.719 -21.938 1 33 1 MET B O 1
ATOM 1622 N N . LEU B 1 2 ? -67 -33.812 -21.562 1 36.38 2 LEU B N 1
ATOM 1623 C CA . LEU B 1 2 ? -66.125 -32.812 -22.125 1 36.38 2 LEU B CA 1
ATOM 1624 C C . LEU B 1 2 ? -65 -32.5 -21.172 1 36.38 2 LEU B C 1
ATOM 1626 O O . LEU B 1 2 ? -65.188 -32.094 -20.031 1 36.38 2 LEU B O 1
ATOM 1630 N N . SER B 1 3 ? -63.844 -33.219 -21.328 1 34.03 3 SER B N 1
ATOM 1631 C CA . SER B 1 3 ? -62.625 -33.062 -20.547 1 34.03 3 SER B CA 1
ATOM 1632 C C . SER B 1 3 ? -62.031 -31.672 -20.719 1 34.03 3 SER B C 1
ATOM 1634 O O . SER B 1 3 ? -61.719 -31.266 -21.844 1 34.03 3 SER B O 1
ATOM 1636 N N . ALA B 1 4 ? -62.562 -30.656 -19.922 1 32.22 4 ALA B N 1
ATOM 1637 C CA . ALA B 1 4 ? -62 -29.312 -19.859 1 32.22 4 ALA B CA 1
ATOM 1638 C C . ALA B 1 4 ? -60.531 -29.359 -19.484 1 32.22 4 ALA B C 1
ATOM 1640 O O . ALA B 1 4 ? -60.156 -29.875 -18.422 1 32.22 4 ALA B O 1
ATOM 1641 N N . ARG B 1 5 ? -59.594 -29.406 -20.531 1 31.33 5 ARG B N 1
ATOM 1642 C CA . ARG B 1 5 ? -58.156 -29.234 -20.391 1 31.33 5 ARG B CA 1
ATOM 1643 C C . ARG B 1 5 ? -57.844 -27.906 -19.688 1 31.33 5 ARG B C 1
ATOM 1645 O O . ARG B 1 5 ? -58.281 -26.844 -20.125 1 31.33 5 ARG B O 1
ATOM 1652 N N . PHE B 1 6 ? -57.75 -27.922 -18.281 1 32.88 6 PHE B N 1
ATOM 1653 C CA . PHE B 1 6 ? -57.312 -26.781 -17.5 1 32.88 6 PHE B CA 1
ATOM 1654 C C . PHE B 1 6 ? -55.938 -26.297 -17.984 1 32.88 6 PHE B C 1
ATOM 1656 O O . PHE B 1 6 ? -55 -27.094 -18.062 1 32.88 6 PHE B O 1
ATOM 1663 N N . PHE B 1 7 ? -55.938 -25.281 -18.891 1 32.19 7 PHE B N 1
ATOM 1664 C CA . PHE B 1 7 ? -54.75 -24.547 -19.25 1 32.19 7 PHE B CA 1
ATOM 1665 C C . PHE B 1 7 ? -54.094 -23.922 -18.016 1 32.19 7 PHE B C 1
ATOM 1667 O O . PHE B 1 7 ? -54.688 -23.062 -17.375 1 32.19 7 PHE B O 1
ATOM 1674 N N . ALA B 1 8 ? -53.281 -24.781 -17.328 1 31.64 8 ALA B N 1
ATOM 1675 C CA . ALA B 1 8 ? -52.438 -24.25 -16.281 1 31.64 8 ALA B CA 1
ATOM 1676 C C . ALA B 1 8 ? -51.5 -23.156 -16.828 1 31.64 8 ALA B C 1
ATOM 1678 O O . ALA B 1 8 ? -50.719 -23.422 -17.719 1 31.64 8 ALA B O 1
ATOM 1679 N N . THR B 1 9 ? -51.969 -21.922 -16.906 1 29.78 9 THR B N 1
ATOM 1680 C CA . THR B 1 9 ? -51.094 -20.781 -17.156 1 29.78 9 THR B CA 1
ATOM 1681 C C . THR B 1 9 ? -50 -20.703 -16.109 1 29.78 9 THR B C 1
ATOM 1683 O O . THR B 1 9 ? -50.281 -20.609 -14.906 1 29.78 9 THR B O 1
ATOM 1686 N N . PHE B 1 10 ? -48.906 -21.391 -16.438 1 28.02 10 PHE B N 1
ATOM 1687 C CA . PHE B 1 10 ? -47.688 -21.188 -15.664 1 28.02 10 PHE B CA 1
ATOM 1688 C C . PHE B 1 10 ? -47.281 -19.719 -15.703 1 28.02 10 PHE B C 1
ATOM 1690 O O . PHE B 1 10 ? -46.875 -19.203 -16.75 1 28.02 10 PHE B O 1
ATOM 1697 N N . ALA B 1 11 ? -47.969 -18.859 -14.93 1 28.23 11 ALA B N 1
ATOM 1698 C CA . ALA B 1 11 ? -47.344 -17.562 -14.641 1 28.23 11 ALA B CA 1
ATOM 1699 C C . ALA B 1 11 ? -45.875 -17.75 -14.195 1 28.23 11 ALA B C 1
ATOM 1701 O O . ALA B 1 11 ? -45.625 -18.281 -13.109 1 28.23 11 ALA B O 1
ATOM 1702 N N . GLY B 1 12 ? -45.094 -18 -15.148 1 20.64 12 GLY B N 1
ATOM 1703 C CA . GLY B 1 12 ? -43.656 -17.938 -14.852 1 20.64 12 GLY B CA 1
ATOM 1704 C C . GLY B 1 12 ? -43.25 -16.641 -14.156 1 20.64 12 GLY B C 1
ATOM 1705 O O . GLY B 1 12 ? -43.375 -15.562 -14.727 1 20.64 12 GLY B O 1
ATOM 1706 N N . ALA B 1 13 ? -43.438 -16.609 -12.883 1 28.86 13 ALA B N 1
ATOM 1707 C CA . ALA B 1 13 ? -42.812 -15.539 -12.125 1 28.86 13 ALA B CA 1
ATOM 1708 C C . ALA B 1 13 ? -41.344 -15.359 -12.531 1 28.86 13 ALA B C 1
ATOM 1710 O O . ALA B 1 13 ? -40.531 -16.281 -12.422 1 28.86 13 ALA B O 1
ATOM 1711 N N . PHE B 1 14 ? -41.219 -14.531 -13.547 1 26.5 14 PHE B N 1
ATOM 1712 C CA . PHE B 1 14 ? -39.875 -14.039 -13.797 1 26.5 14 PHE B CA 1
ATOM 1713 C C . PHE B 1 14 ? -39.25 -13.508 -12.516 1 26.5 14 PHE B C 1
ATOM 1715 O O . PHE B 1 14 ? -39.719 -12.508 -11.961 1 26.5 14 PHE B O 1
ATOM 1722 N N . ALA B 1 15 ? -38.75 -14.438 -11.758 1 26.77 15 ALA B N 1
ATOM 1723 C CA . ALA B 1 15 ? -37.875 -13.992 -10.703 1 26.77 15 ALA B CA 1
ATOM 1724 C C . ALA B 1 15 ? -36.781 -13.062 -11.25 1 26.77 15 ALA B C 1
ATOM 1726 O O . ALA B 1 15 ? -35.938 -13.492 -12.031 1 26.77 15 ALA B O 1
ATOM 1727 N N . ILE B 1 16 ? -37.125 -11.836 -11.43 1 26.34 16 ILE B N 1
ATOM 1728 C CA . ILE B 1 16 ? -36.094 -10.844 -11.594 1 26.34 16 ILE B CA 1
ATOM 1729 C C . ILE B 1 16 ? -35.031 -11.008 -10.5 1 26.34 16 ILE B C 1
ATOM 1731 O O . ILE B 1 16 ? -35.344 -10.82 -9.32 1 26.34 16 ILE B O 1
ATOM 1735 N N . ALA B 1 17 ? -34.188 -11.992 -10.703 1 26.8 17 ALA B N 1
ATOM 1736 C CA . ALA B 1 17 ? -32.938 -11.93 -9.938 1 26.8 17 ALA B CA 1
ATOM 1737 C C . ALA B 1 17 ? -32.406 -10.508 -9.898 1 26.8 17 ALA B C 1
ATOM 1739 O O . ALA B 1 17 ? -32.031 -9.945 -10.93 1 26.8 17 ALA B O 1
ATOM 1740 N N . ALA B 1 18 ? -32.969 -9.719 -9.086 1 26.59 18 ALA B N 1
ATOM 1741 C CA . ALA B 1 18 ? -32.25 -8.492 -8.734 1 26.59 18 ALA B CA 1
ATOM 1742 C C . ALA B 1 18 ? -30.766 -8.75 -8.57 1 26.59 18 ALA B C 1
ATOM 1744 O O . ALA B 1 18 ? -30.344 -9.469 -7.652 1 26.59 18 ALA B O 1
ATOM 1745 N N . LEU B 1 19 ? -30.062 -8.938 -9.719 1 26.67 19 LEU B N 1
ATOM 1746 C CA . LEU B 1 19 ? -28.641 -8.656 -9.602 1 26.67 19 LEU B CA 1
ATOM 1747 C C . LEU B 1 19 ? -28.391 -7.477 -8.664 1 26.67 19 LEU B C 1
ATOM 1749 O O . LEU B 1 19 ? -28.688 -6.332 -9 1 26.67 19 LEU B O 1
ATOM 1753 N N . ALA B 1 20 ? -28.75 -7.684 -7.488 1 29.38 20 ALA B N 1
ATOM 1754 C CA . ALA B 1 20 ? -28.172 -6.727 -6.543 1 29.38 20 ALA B CA 1
ATOM 1755 C C . ALA B 1 20 ? -26.781 -6.301 -6.977 1 29.38 20 ALA B C 1
ATOM 1757 O O . ALA B 1 20 ? -25.844 -7.113 -6.98 1 29.38 20 ALA B O 1
ATOM 1758 N N . THR B 1 21 ? -26.562 -5.652 -8.133 1 32.16 21 THR B N 1
ATOM 1759 C CA . THR B 1 21 ? -25.359 -4.895 -8.477 1 32.16 21 THR B CA 1
ATOM 1760 C C . THR B 1 21 ? -24.641 -4.406 -7.227 1 32.16 21 THR B C 1
ATOM 1762 O O . THR B 1 21 ? -24.938 -3.326 -6.711 1 32.16 21 THR B O 1
ATOM 1765 N N . GLY B 1 22 ? -24.594 -5.098 -6.285 1 34.81 22 GLY B N 1
ATOM 1766 C CA . GLY B 1 22 ? -23.844 -4.75 -5.094 1 34.81 22 GLY B CA 1
ATOM 1767 C C . GLY B 1 22 ? -22.484 -4.137 -5.402 1 34.81 22 GLY B C 1
ATOM 1768 O O . GLY B 1 22 ? -21.734 -4.664 -6.219 1 34.81 22 GLY B O 1
ATOM 1769 N N . ILE B 1 23 ? -22.344 -2.783 -5.711 1 38.22 23 ILE B N 1
ATOM 1770 C CA . ILE B 1 23 ? -21.109 -2.02 -5.793 1 38.22 23 ILE B CA 1
ATOM 1771 C C . ILE B 1 23 ? -19.969 -2.809 -5.148 1 38.22 23 ILE B C 1
ATOM 1773 O O . ILE B 1 23 ? -19.984 -3.061 -3.941 1 38.22 23 ILE B O 1
ATOM 1777 N N . SER B 1 24 ? -19.547 -3.84 -5.75 1 48.44 24 SER B N 1
ATOM 1778 C CA . SER B 1 24 ? -18.453 -4.68 -5.273 1 48.44 24 SER B CA 1
ATOM 1779 C C . SER B 1 24 ? -17.359 -3.842 -4.602 1 48.44 24 SER B C 1
ATOM 1781 O O . SER B 1 24 ? -16.906 -2.844 -5.164 1 48.44 24 SER B O 1
ATOM 1783 N N . THR B 1 25 ? -17.219 -3.75 -3.336 1 65.75 25 THR B N 1
ATOM 1784 C CA . THR B 1 25 ? -16.281 -3.105 -2.426 1 65.75 25 THR B CA 1
ATOM 1785 C C . THR B 1 25 ? -14.852 -3.576 -2.703 1 65.75 25 THR B C 1
ATOM 1787 O O . THR B 1 25 ? -13.898 -3.053 -2.123 1 65.75 25 THR B O 1
ATOM 1790 N N . LEU B 1 26 ? -14.844 -4.434 -3.955 1 78.5 26 LEU B N 1
ATOM 1791 C CA . LEU B 1 26 ? -13.492 -4.918 -4.195 1 78.5 26 LEU B CA 1
ATOM 1792 C C . LEU B 1 26 ? -12.672 -3.887 -4.965 1 78.5 26 LEU B C 1
ATOM 1794 O O . LEU B 1 26 ? -13.172 -3.281 -5.918 1 78.5 26 LEU B O 1
ATOM 1798 N N . PRO B 1 27 ? -11.508 -3.713 -4.602 1 85.38 27 PRO B N 1
ATOM 1799 C CA . PRO B 1 27 ? -10.648 -2.719 -5.25 1 85.38 27 PRO B CA 1
ATOM 1800 C C . PRO B 1 27 ? -10.484 -2.971 -6.746 1 85.38 27 PRO B C 1
ATOM 1802 O O . PRO B 1 27 ? -10.344 -2.021 -7.523 1 85.38 27 PRO B O 1
ATOM 1805 N N . GLU B 1 28 ? -10.602 -4.184 -7.148 1 85.31 28 GLU B N 1
ATOM 1806 C CA . GLU B 1 28 ? -10.367 -4.578 -8.531 1 85.31 28 GLU B CA 1
ATOM 1807 C C . GLU B 1 28 ? -11.477 -4.086 -9.445 1 85.31 28 GLU B C 1
ATOM 1809 O O . GLU B 1 28 ? -11.352 -4.141 -10.672 1 85.31 28 GLU B O 1
ATOM 1814 N N . ARG B 1 29 ? -12.469 -3.57 -8.922 1 81.56 29 ARG B N 1
ATOM 1815 C CA . ARG B 1 29 ? -13.594 -3.072 -9.711 1 81.56 29 ARG B CA 1
ATOM 1816 C C . ARG B 1 29 ? -13.672 -1.551 -9.656 1 81.56 29 ARG B C 1
ATOM 1818 O O . ARG B 1 29 ? -14.617 -0.953 -10.172 1 81.56 29 ARG B O 1
ATOM 1825 N N . LYS B 1 30 ? -12.773 -0.981 -9.055 1 87.75 30 LYS B N 1
ATOM 1826 C CA . LYS B 1 30 ? -12.703 0.475 -8.977 1 87.75 30 LYS B CA 1
ATOM 1827 C C . LYS B 1 30 ? -11.742 1.034 -10.023 1 87.75 30 LYS B C 1
ATOM 1829 O O . LYS B 1 30 ? -10.531 1.058 -9.812 1 87.75 30 LYS B O 1
ATOM 1834 N N . SER B 1 31 ? -12.242 1.625 -11 1 87.75 31 SER B N 1
ATOM 1835 C CA . SER B 1 31 ? -11.477 1.979 -12.195 1 87.75 31 SER B CA 1
ATOM 1836 C C . SER B 1 31 ? -10.438 3.051 -11.883 1 87.75 31 SER B C 1
ATOM 1838 O O . SER B 1 31 ? -9.406 3.141 -12.555 1 87.75 31 SER B O 1
ATOM 1840 N N . TYR B 1 32 ? -10.719 3.848 -10.867 1 89.12 32 TYR B N 1
ATOM 1841 C CA . TYR B 1 32 ? -9.766 4.906 -10.562 1 89.12 32 TYR B CA 1
ATOM 1842 C C . TYR B 1 32 ? -8.484 4.332 -9.961 1 89.12 32 TYR B C 1
ATOM 1844 O O . TYR B 1 32 ? -7.48 5.031 -9.836 1 89.12 32 TYR B O 1
ATOM 1852 N N . LEU B 1 33 ? -8.469 3.035 -9.719 1 92.75 33 LEU B N 1
ATOM 1853 C CA . LEU B 1 33 ? -7.273 2.377 -9.211 1 92.75 33 LEU B CA 1
ATOM 1854 C C . LEU B 1 33 ? -6.473 1.753 -10.344 1 92.75 33 LEU B C 1
ATOM 1856 O O . LEU B 1 33 ? -5.402 1.183 -10.117 1 92.75 33 LEU B O 1
ATOM 1860 N N . SER B 1 34 ? -6.844 1.96 -11.531 1 91.69 34 SER B N 1
ATOM 1861 C CA . SER B 1 34 ? -6.301 1.324 -12.727 1 91.69 34 SER B CA 1
ATOM 1862 C C . SER B 1 34 ? -4.797 1.561 -12.836 1 91.69 34 SER B C 1
ATOM 1864 O O . SER B 1 34 ? -4.043 0.642 -13.172 1 91.69 34 SER B O 1
ATOM 1866 N N . PRO B 1 35 ? -4.305 2.703 -12.477 1 91.12 35 PRO B N 1
ATOM 1867 C CA . PRO B 1 35 ? -2.869 2.934 -12.664 1 91.12 35 PRO B CA 1
ATOM 1868 C C . PRO B 1 35 ?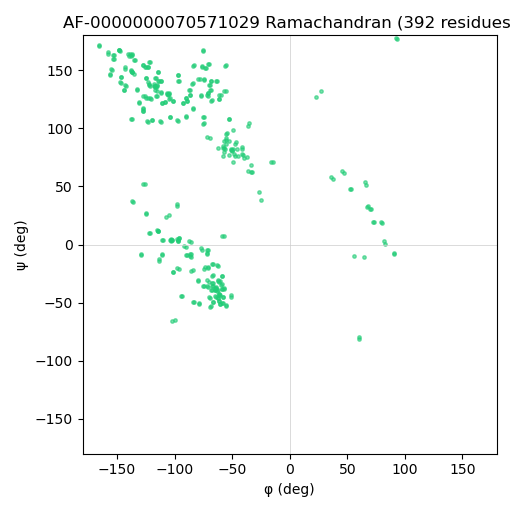 -2.008 1.987 -11.828 1 91.12 35 PRO B C 1
ATOM 1870 O O . PRO B 1 35 ? -0.829 1.791 -12.133 1 91.12 35 PRO B O 1
ATOM 1873 N N . TYR B 1 36 ? -2.6 1.397 -10.852 1 93.44 36 TYR B N 1
ATOM 1874 C CA . TYR B 1 36 ? -1.823 0.577 -9.922 1 93.44 36 TYR B CA 1
ATOM 1875 C C . TYR B 1 36 ? -2.029 -0.906 -10.211 1 93.44 36 TYR B C 1
ATOM 1877 O O . TYR B 1 36 ? -1.577 -1.76 -9.438 1 93.44 36 TYR B O 1
ATOM 1885 N N . GLN B 1 37 ? -2.758 -1.201 -11.234 1 93.38 37 GLN B N 1
ATOM 1886 C CA . GLN B 1 37 ? -3.176 -2.582 -11.461 1 93.38 37 GLN B CA 1
ATOM 1887 C C . GLN B 1 37 ? -2.76 -3.062 -12.852 1 93.38 37 GLN B C 1
ATOM 1889 O O . GLN B 1 37 ? -3.379 -3.969 -13.406 1 93.38 37 GLN B O 1
ATOM 1894 N N . ASP B 1 38 ? -1.719 -2.479 -13.375 1 90.94 38 ASP B N 1
ATOM 1895 C CA . ASP B 1 38 ? -1.275 -2.777 -14.734 1 90.94 38 ASP B CA 1
ATOM 1896 C C . ASP B 1 38 ? -0.582 -4.137 -14.797 1 90.94 38 ASP B C 1
ATOM 1898 O O . ASP B 1 38 ? 0.594 -4.258 -14.453 1 90.94 38 ASP B O 1
ATOM 1902 N N . ALA B 1 39 ? -1.32 -5.102 -15.336 1 88.75 39 ALA B N 1
ATOM 1903 C CA . ALA B 1 39 ? -0.823 -6.469 -15.422 1 88.75 39 ALA B CA 1
ATOM 1904 C C . ALA B 1 39 ? 0.235 -6.598 -16.516 1 88.75 39 ALA B C 1
ATOM 1906 O O . ALA B 1 39 ? 1.047 -7.523 -16.5 1 88.75 39 ALA B O 1
ATOM 1907 N N . TRP B 1 40 ? 0.219 -5.703 -17.391 1 85.06 40 TRP B N 1
ATOM 1908 C CA . TRP B 1 40 ? 1.125 -5.781 -18.531 1 85.06 40 TRP B CA 1
ATOM 1909 C C . TRP B 1 40 ? 2.578 -5.688 -18.078 1 85.06 40 TRP B C 1
ATOM 1911 O O . TRP B 1 40 ? 3.449 -6.371 -18.625 1 85.06 40 TRP B O 1
ATOM 1921 N N . LYS B 1 41 ? 2.84 -4.93 -17.141 1 77.94 41 LYS B N 1
ATOM 1922 C CA . LYS B 1 41 ? 4.207 -4.754 -16.672 1 77.94 41 LYS B CA 1
ATOM 1923 C C . LYS B 1 41 ? 4.758 -6.055 -16.094 1 77.94 41 LYS B C 1
ATOM 1925 O O . LYS B 1 41 ? 5.93 -6.379 -16.281 1 77.94 41 LYS B O 1
ATOM 1930 N N . THR B 1 42 ? 3.924 -6.742 -15.445 1 78.31 42 THR B N 1
ATOM 1931 C CA . THR B 1 42 ? 4.293 -8.031 -14.875 1 78.31 42 THR B CA 1
ATOM 1932 C C . THR B 1 42 ? 4.578 -9.047 -15.977 1 78.31 42 THR B C 1
ATOM 1934 O O . THR B 1 42 ? 5.508 -9.852 -15.859 1 78.31 42 THR B O 1
ATOM 1937 N N . PHE B 1 43 ? 3.898 -8.93 -17.016 1 79.12 43 PHE B N 1
ATOM 1938 C CA . PHE B 1 43 ? 3.979 -9.852 -18.141 1 79.12 43 PHE B CA 1
ATOM 1939 C C . PHE B 1 43 ? 5.289 -9.664 -18.891 1 79.12 43 PHE B C 1
ATOM 1941 O O . PHE B 1 43 ? 5.832 -10.625 -19.453 1 79.12 43 PHE B O 1
ATOM 1948 N N . LEU B 1 44 ? 5.77 -8.523 -18.875 1 80.88 44 LEU B N 1
ATOM 1949 C CA . LEU B 1 44 ? 6.941 -8.211 -19.672 1 80.88 44 LEU B CA 1
ATOM 1950 C C . LEU B 1 44 ? 8.227 -8.453 -18.891 1 80.88 44 LEU B C 1
ATOM 1952 O O . LEU B 1 44 ? 9.32 -8.367 -19.453 1 80.88 44 LEU B O 1
ATOM 1956 N N . GLN B 1 45 ? 8.008 -8.836 -17.719 1 79.44 45 GLN B N 1
ATOM 1957 C CA . GLN B 1 45 ? 9.195 -9.047 -16.906 1 79.44 45 GLN B CA 1
ATOM 1958 C C . GLN B 1 45 ? 9.852 -10.391 -17.203 1 79.44 45 GLN B C 1
ATOM 1960 O O . GLN B 1 45 ? 9.156 -11.383 -17.438 1 79.44 45 GLN B O 1
ATOM 1965 N N . ASP B 1 46 ? 11.203 -10.367 -17.188 1 84.94 46 ASP B N 1
ATOM 1966 C CA . ASP B 1 46 ? 11.961 -11.594 -17.422 1 84.94 46 ASP B CA 1
ATOM 1967 C C . ASP B 1 46 ? 12.508 -12.172 -16.125 1 84.94 46 ASP B C 1
ATOM 1969 O O . ASP B 1 46 ? 13.141 -13.227 -16.125 1 84.94 46 ASP B O 1
ATOM 1973 N N . SER B 1 47 ? 12.156 -11.562 -15.109 1 89.62 47 SER B N 1
ATOM 1974 C CA . SER B 1 47 ? 12.617 -12.039 -13.805 1 89.62 47 SER B CA 1
ATOM 1975 C C . SER B 1 47 ? 11.852 -13.281 -13.367 1 89.62 47 SER B C 1
ATOM 1977 O O . SER B 1 47 ? 10.734 -13.523 -13.828 1 89.62 47 SER B O 1
ATOM 1979 N N . VAL B 1 48 ? 12.5 -14.047 -12.562 1 93.62 48 VAL B N 1
ATOM 1980 C CA . VAL B 1 48 ? 11.82 -15.18 -11.938 1 93.62 48 VAL B CA 1
ATOM 1981 C C . VAL B 1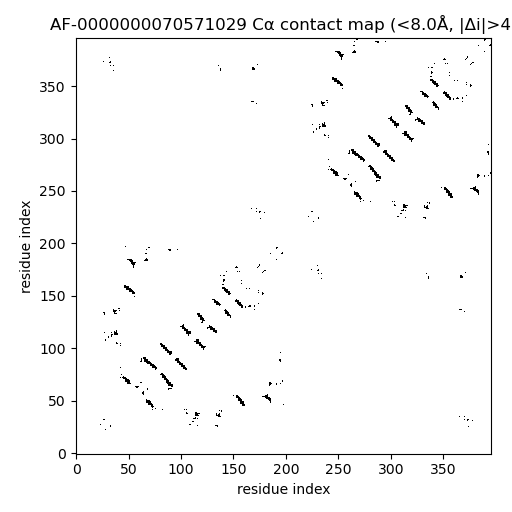 48 ? 10.773 -14.672 -10.945 1 93.62 48 VAL B C 1
ATOM 1983 O O . VAL B 1 48 ? 11.094 -13.867 -10.062 1 93.62 48 VAL B O 1
ATOM 1986 N N . PHE B 1 49 ? 9.539 -15.094 -11.141 1 94.25 49 PHE B N 1
ATOM 1987 C CA . PHE B 1 49 ? 8.484 -14.766 -10.195 1 94.25 49 PHE B CA 1
ATOM 1988 C C . PHE B 1 49 ? 8.273 -15.906 -9.211 1 94.25 49 PHE B C 1
ATOM 1990 O O . PHE B 1 49 ? 8.406 -17.078 -9.57 1 94.25 49 PHE B O 1
ATOM 1997 N N . VAL B 1 50 ? 7.934 -15.555 -7.98 1 95.31 50 VAL B N 1
ATOM 1998 C CA . VAL B 1 50 ? 7.781 -16.5 -6.879 1 95.31 50 VAL B CA 1
ATOM 1999 C C . VAL B 1 50 ? 6.477 -16.219 -6.137 1 95.31 50 VAL B C 1
ATOM 2001 O O . VAL B 1 50 ? 6.152 -15.062 -5.848 1 95.31 50 VAL B O 1
ATOM 2004 N N . LEU B 1 51 ? 5.754 -17.297 -5.891 1 96.06 51 LEU B N 1
ATOM 2005 C CA . LEU B 1 51 ? 4.641 -17.172 -4.953 1 96.06 51 LEU B CA 1
ATOM 2006 C C . LEU B 1 51 ? 5.148 -17.094 -3.518 1 96.06 51 LEU B C 1
ATOM 2008 O O . LEU B 1 51 ? 5.578 -18.094 -2.945 1 96.06 51 LEU B O 1
ATOM 2012 N N . TYR B 1 52 ? 5.012 -15.945 -2.973 1 97.06 52 TYR B N 1
ATOM 2013 C CA . TYR B 1 52 ? 5.586 -15.688 -1.656 1 97.06 52 TYR B CA 1
ATOM 2014 C C . TYR B 1 52 ? 4.656 -16.188 -0.553 1 97.06 52 TYR B C 1
ATOM 2016 O O . TYR B 1 52 ? 5.09 -16.906 0.354 1 97.06 52 TYR B O 1
ATOM 2024 N N . GLN B 1 53 ? 3.395 -15.82 -0.643 1 96.75 53 GLN B N 1
ATOM 2025 C CA . GLN B 1 53 ? 2.4 -16.234 0.339 1 96.75 53 GLN B CA 1
ATOM 2026 C C . GLN B 1 53 ? 0.991 -16.156 -0.243 1 96.75 53 GLN B C 1
ATOM 2028 O O . GLN B 1 53 ? 0.781 -15.57 -1.305 1 96.75 53 GLN B O 1
ATOM 2033 N N . ARG B 1 54 ? 0.06 -16.812 0.442 1 96.69 54 ARG B N 1
ATOM 2034 C CA . ARG B 1 54 ? -1.362 -16.703 0.135 1 96.69 54 ARG B CA 1
ATOM 2035 C C . ARG B 1 54 ? -2.195 -16.625 1.411 1 96.69 54 ARG B C 1
ATOM 2037 O O . ARG B 1 54 ? -1.698 -16.938 2.498 1 96.69 54 ARG B O 1
ATOM 2044 N N . SER B 1 55 ? -3.447 -16.203 1.301 1 96.12 55 SER B N 1
ATOM 2045 C CA . SER B 1 55 ? -4.277 -15.969 2.477 1 96.12 55 SER B CA 1
ATOM 2046 C C . SER B 1 55 ? -5.18 -17.156 2.766 1 96.12 55 SER B C 1
ATOM 2048 O O . SER B 1 55 ? -6.012 -17.109 3.676 1 96.12 55 SER B O 1
ATOM 2050 N N . TYR B 1 56 ? -5.047 -18.219 2.023 1 93.75 56 TYR B N 1
ATOM 2051 C CA . TYR B 1 56 ? -5.844 -19.438 2.178 1 93.75 56 TYR B CA 1
ATOM 2052 C C . TYR B 1 56 ? -4.961 -20.672 2.135 1 93.75 56 TYR B C 1
ATOM 2054 O O . TYR B 1 56 ? -3.871 -20.656 1.558 1 93.75 56 TYR B O 1
ATOM 2062 N N . GLU B 1 57 ? -5.398 -21.656 2.625 1 90.94 57 GLU B N 1
ATOM 2063 C CA . GLU B 1 57 ? -4.559 -22.797 2.947 1 90.94 57 GLU B CA 1
ATOM 2064 C C . GLU B 1 57 ? -4.246 -23.625 1.701 1 90.94 57 GLU B C 1
ATOM 2066 O O . GLU B 1 57 ? -3.086 -23.969 1.452 1 90.94 57 GLU B O 1
ATOM 2071 N N . HIS B 1 58 ? -5.262 -23.969 0.948 1 88.62 58 HIS B N 1
ATOM 2072 C CA . HIS B 1 58 ? -5.098 -24.891 -0.165 1 88.62 58 HIS B CA 1
ATOM 2073 C C . HIS B 1 58 ? -5.441 -24.234 -1.493 1 88.62 58 HIS B C 1
ATOM 2075 O O . HIS B 1 58 ? -6.395 -23.453 -1.574 1 88.62 58 HIS B O 1
ATOM 2081 N N . ASP B 1 59 ? -4.574 -24.547 -2.469 1 85.69 59 ASP B N 1
ATOM 2082 C CA . ASP B 1 59 ? -4.82 -24.016 -3.807 1 85.69 59 ASP B CA 1
ATOM 2083 C C . ASP B 1 59 ? -4.555 -25.078 -4.871 1 85.69 59 ASP B C 1
ATOM 2085 O O . ASP B 1 59 ? -3.402 -25.359 -5.199 1 85.69 59 ASP B O 1
ATOM 2089 N N . PRO B 1 60 ? -5.59 -25.516 -5.398 1 79.12 60 PRO B N 1
ATOM 2090 C CA . PRO B 1 60 ? -5.379 -26.547 -6.418 1 79.12 60 PRO B CA 1
ATOM 2091 C C . PRO B 1 60 ? -4.684 -26.016 -7.664 1 79.12 60 PRO B C 1
ATOM 2093 O O . PRO B 1 60 ? -4.117 -26.781 -8.445 1 79.12 60 PRO B O 1
ATOM 2096 N N . LEU B 1 61 ? -4.68 -24.766 -7.797 1 77 61 LEU B N 1
ATOM 2097 C CA . LEU B 1 61 ? -4.172 -24.156 -9.016 1 77 61 LEU B CA 1
ATOM 2098 C C . LEU B 1 61 ? -2.656 -24 -8.953 1 77 61 LEU B C 1
ATOM 2100 O O . LEU B 1 61 ? -2.004 -23.828 -9.992 1 77 61 LEU B O 1
ATOM 2104 N N . VAL B 1 62 ? -2.152 -23.984 -7.762 1 76.62 62 VAL B N 1
ATOM 2105 C CA . VAL B 1 62 ? -0.712 -23.812 -7.59 1 76.62 62 VAL B CA 1
ATOM 2106 C C . VAL B 1 62 ? -0.171 -24.938 -6.695 1 76.62 62 VAL B C 1
ATOM 2108 O O . VAL B 1 62 ? 0.514 -24.656 -5.707 1 76.62 62 VAL B O 1
ATOM 2111 N N . GLY B 1 63 ? -0.488 -26.203 -7.047 1 76.19 63 GLY B N 1
ATOM 2112 C CA . GLY B 1 63 ? 0.088 -27.359 -6.383 1 76.19 63 GLY B CA 1
ATOM 2113 C C . GLY B 1 63 ? -0.584 -27.688 -5.062 1 76.19 63 GLY B C 1
ATOM 2114 O O . GLY B 1 63 ? 0.02 -28.312 -4.191 1 76.19 63 GLY B O 1
ATOM 2115 N N . TRP B 1 64 ? -1.811 -27.172 -4.859 1 84.81 64 TRP B N 1
ATOM 2116 C CA . TRP B 1 64 ? -2.609 -27.422 -3.666 1 84.81 64 TRP B CA 1
ATOM 2117 C C . TRP B 1 64 ? -1.887 -26.938 -2.414 1 84.81 64 TRP B C 1
ATOM 2119 O O . TRP B 1 64 ? -1.858 -25.75 -2.131 1 84.81 64 TRP B O 1
ATOM 2129 N N . ASN B 1 65 ? -0.875 -27.812 -1.905 1 87.56 65 ASN B N 1
ATOM 2130 C CA . ASN B 1 65 ? -0.038 -27.422 -0.779 1 87.56 65 ASN B CA 1
ATOM 2131 C C . ASN B 1 65 ? 1.428 -27.297 -1.186 1 87.56 65 ASN B C 1
ATOM 2133 O O . ASN B 1 65 ? 2.316 -27.297 -0.332 1 87.56 65 ASN B O 1
ATOM 2137 N N . GLY B 1 66 ? 1.564 -27.312 -2.453 1 91.31 66 GLY B N 1
ATOM 2138 C CA . GLY B 1 66 ? 2.924 -27.188 -2.955 1 91.31 66 GLY B CA 1
ATOM 2139 C C . GLY B 1 66 ? 3.627 -25.938 -2.461 1 91.31 66 GLY B C 1
ATOM 2140 O O . GLY B 1 66 ? 2.975 -24.969 -2.051 1 91.31 66 GLY B O 1
ATOM 2141 N N . ARG B 1 67 ? 4.969 -26.031 -2.412 1 92.94 67 ARG B N 1
ATOM 2142 C CA . ARG B 1 67 ? 5.824 -24.938 -1.979 1 92.94 67 ARG B CA 1
ATOM 2143 C C . ARG B 1 67 ? 6.812 -24.547 -3.07 1 92.94 67 ARG B C 1
ATOM 2145 O O . ARG B 1 67 ? 7.023 -25.297 -4.023 1 92.94 67 ARG B O 1
ATOM 2152 N N . CYS B 1 68 ? 7.285 -23.344 -2.992 1 95.94 68 CYS B N 1
ATOM 2153 C CA . CYS B 1 68 ? 8.359 -22.828 -3.828 1 95.94 68 CYS B CA 1
ATOM 2154 C C . CYS B 1 68 ? 7.902 -22.656 -5.273 1 95.94 68 CYS B C 1
ATOM 2156 O O . CYS B 1 68 ? 8.656 -22.938 -6.203 1 95.94 68 CYS B O 1
ATOM 2158 N N . PHE B 1 69 ? 6.621 -22.375 -5.422 1 95.88 69 PHE B N 1
ATOM 2159 C CA . PHE B 1 69 ? 6.168 -22.125 -6.789 1 95.88 69 PHE B CA 1
ATOM 2160 C C . PHE B 1 69 ? 6.91 -20.938 -7.391 1 95.88 69 PHE B C 1
ATOM 2162 O O . PHE B 1 69 ? 6.957 -19.859 -6.793 1 95.88 69 PHE B O 1
ATOM 2169 N N . HIS B 1 70 ? 7.465 -21.141 -8.555 1 95.31 70 HIS B N 1
ATOM 2170 C CA . HIS B 1 70 ? 8.156 -20.062 -9.273 1 95.31 70 HIS B CA 1
ATOM 2171 C C . HIS B 1 70 ? 8.125 -20.312 -10.781 1 95.31 70 HIS B C 1
ATOM 2173 O O . HIS B 1 70 ? 7.742 -21.391 -11.234 1 95.31 70 HIS B O 1
ATOM 2179 N N . GLY B 1 71 ? 8.398 -19.281 -11.477 1 93.56 71 GLY B N 1
ATOM 2180 C CA . GLY B 1 71 ? 8.438 -19.391 -12.93 1 93.56 71 GLY B CA 1
ATOM 2181 C C . GLY B 1 71 ? 9.102 -18.203 -13.602 1 93.56 71 GLY B C 1
ATOM 2182 O O . GLY B 1 71 ? 9.469 -17.234 -12.938 1 93.56 71 GLY B O 1
ATOM 2183 N N . ARG B 1 72 ? 9.305 -18.391 -14.875 1 93.81 72 ARG B N 1
ATOM 2184 C CA . ARG B 1 72 ? 9.891 -17.344 -15.711 1 93.81 72 ARG B CA 1
ATOM 2185 C C . ARG B 1 72 ? 9.266 -17.344 -17.109 1 93.81 72 ARG B C 1
ATOM 2187 O O . ARG B 1 72 ? 9.078 -18.406 -17.703 1 93.81 72 ARG B O 1
ATOM 2194 N N . ASN B 1 73 ? 8.938 -16.141 -17.469 1 93.38 73 ASN B N 1
ATOM 2195 C CA . ASN B 1 73 ? 8.523 -16.031 -18.859 1 93.38 73 ASN B CA 1
ATOM 2196 C C . ASN B 1 73 ? 9.695 -16.219 -19.828 1 93.38 73 ASN B C 1
ATOM 2198 O O . ASN B 1 73 ? 10.797 -15.719 -19.578 1 93.38 73 ASN B O 1
ATOM 2202 N N . TYR B 1 74 ? 9.422 -17 -20.938 1 93.62 74 TYR B N 1
ATOM 2203 C CA . TYR B 1 74 ? 10.516 -17.188 -21.875 1 93.62 74 TYR B CA 1
ATOM 2204 C C . TYR B 1 74 ? 10.062 -16.875 -23.297 1 93.62 74 TYR B C 1
ATOM 2206 O O . TYR B 1 74 ? 10.883 -16.859 -24.219 1 93.62 74 TYR B O 1
ATOM 2214 N N . GLU B 1 75 ? 8.812 -16.656 -23.5 1 93.56 75 GLU B N 1
ATOM 2215 C CA . GLU B 1 75 ? 8.266 -16.266 -24.797 1 93.56 75 GLU B CA 1
ATOM 2216 C C . GLU B 1 75 ? 7.129 -15.258 -24.641 1 93.56 75 GLU B C 1
ATOM 2218 O O . GLU B 1 75 ? 6.316 -15.367 -23.719 1 93.56 75 GLU B O 1
ATOM 2223 N N . TRP B 1 76 ? 7.121 -14.234 -25.484 1 93.25 76 TRP B N 1
ATOM 2224 C CA . TRP B 1 76 ? 6.066 -13.234 -25.547 1 93.25 76 TRP B CA 1
ATOM 2225 C C . TRP B 1 76 ? 5.492 -13.125 -26.953 1 93.25 76 TRP B C 1
ATOM 2227 O O . TRP B 1 76 ? 6.238 -12.961 -27.922 1 93.25 76 TRP B O 1
ATOM 2237 N N . ASN B 1 77 ? 4.277 -13.258 -27.047 1 91.56 77 ASN B N 1
ATOM 2238 C CA . ASN B 1 77 ? 3.578 -12.984 -28.297 1 91.56 77 ASN B CA 1
ATOM 2239 C C . ASN B 1 77 ? 2.834 -11.656 -28.25 1 91.56 77 ASN B C 1
ATOM 2241 O O . ASN B 1 77 ? 1.789 -11.547 -27.609 1 91.56 77 ASN B O 1
ATOM 2245 N N . THR B 1 78 ? 3.273 -10.711 -28.938 1 86.62 78 THR B N 1
ATOM 2246 C CA . THR B 1 78 ? 2.721 -9.367 -28.875 1 86.62 78 THR B CA 1
ATOM 2247 C C . THR B 1 78 ? 1.442 -9.266 -29.703 1 86.62 78 THR B C 1
ATOM 2249 O O . THR B 1 78 ? 0.565 -8.453 -29.406 1 86.62 78 THR B O 1
ATOM 2252 N N . GLU B 1 79 ? 1.427 -10.062 -30.719 1 89.06 79 GLU B N 1
ATOM 2253 C CA . GLU B 1 79 ? 0.256 -10.031 -31.594 1 89.06 79 GLU B CA 1
ATOM 2254 C C . GLU B 1 79 ? -0.971 -10.602 -30.891 1 89.06 79 GLU B C 1
ATOM 2256 O O . GLU B 1 79 ? -2.016 -9.953 -30.828 1 89.06 79 GLU B O 1
ATOM 2261 N N . GLU B 1 80 ? -0.822 -11.805 -30.375 1 88.69 80 GLU B N 1
ATOM 2262 C CA . GLU B 1 80 ? -1.928 -12.453 -29.672 1 88.69 80 GLU B CA 1
ATOM 2263 C C . GLU B 1 80 ? -1.973 -12.047 -28.203 1 88.69 80 GLU B C 1
ATOM 2265 O O . GLU B 1 80 ? -2.898 -12.414 -27.484 1 88.69 80 GLU B O 1
ATOM 2270 N N . LYS B 1 81 ? -1.002 -11.344 -27.656 1 88.38 81 LYS B N 1
ATOM 2271 C CA . LYS B 1 81 ? -0.919 -10.734 -26.328 1 88.38 81 LYS B CA 1
ATOM 2272 C C . LYS B 1 81 ? -0.901 -11.797 -25.234 1 88.38 81 LYS B C 1
ATOM 2274 O O . LYS B 1 81 ? -1.729 -11.773 -24.312 1 88.38 81 LYS B O 1
ATOM 2279 N N . TYR B 1 82 ? -0.007 -12.68 -25.359 1 92.31 82 TYR B N 1
ATOM 2280 C CA . TYR B 1 82 ? 0.21 -13.625 -24.281 1 92.31 82 TYR B CA 1
ATOM 2281 C C . TYR B 1 82 ? 1.697 -13.891 -24.062 1 92.31 82 TYR B C 1
ATOM 2283 O O . TYR B 1 82 ? 2.516 -13.578 -24.938 1 92.31 82 TYR B O 1
ATOM 2291 N N . ALA B 1 83 ? 1.991 -14.422 -22.922 1 93.75 83 ALA B N 1
ATOM 2292 C CA . ALA B 1 83 ? 3.332 -14.891 -22.578 1 93.75 83 ALA B CA 1
ATOM 2293 C C . ALA B 1 83 ? 3.312 -16.359 -22.172 1 93.75 83 ALA B C 1
ATOM 2295 O O . ALA B 1 83 ? 2.275 -16.875 -21.75 1 93.75 83 ALA B O 1
ATOM 2296 N N . VAL B 1 84 ? 4.461 -16.984 -22.406 1 95.12 84 VAL B N 1
ATOM 2297 C CA . VAL B 1 84 ? 4.637 -18.375 -22 1 95.12 84 VAL B CA 1
ATOM 2298 C C . VAL B 1 84 ? 5.66 -18.453 -20.875 1 95.12 84 VAL B C 1
ATOM 2300 O O . VAL B 1 84 ? 6.754 -17.891 -20.969 1 95.12 84 VAL B O 1
ATOM 2303 N N . ALA B 1 85 ? 5.266 -19.156 -19.875 1 94.06 85 ALA B N 1
ATOM 2304 C CA . ALA B 1 85 ? 6.164 -19.297 -18.719 1 94.06 85 ALA B CA 1
ATOM 2305 C C . ALA B 1 85 ? 6.43 -20.781 -18.438 1 94.06 85 ALA B C 1
ATOM 2307 O O . ALA B 1 85 ? 5.531 -21.609 -18.547 1 94.06 85 ALA B O 1
ATOM 2308 N N . GLU B 1 86 ? 7.66 -21.031 -18.109 1 94.88 86 GLU B N 1
ATOM 2309 C CA . GLU B 1 86 ? 7.984 -22.297 -17.453 1 94.88 86 GLU B CA 1
ATOM 2310 C C . GLU B 1 86 ? 7.902 -22.172 -15.93 1 94.88 86 GLU B C 1
ATOM 2312 O O . GLU B 1 86 ? 8.492 -21.25 -15.352 1 94.88 86 GLU B O 1
ATOM 2317 N N . THR B 1 87 ? 7.113 -23.062 -15.336 1 94.25 87 THR B N 1
ATOM 2318 C CA . THR B 1 87 ? 6.895 -22.953 -13.898 1 94.25 87 THR B CA 1
ATOM 2319 C C . THR B 1 87 ? 7.266 -24.266 -13.195 1 94.25 87 THR B C 1
ATOM 2321 O O . THR B 1 87 ? 7.238 -25.328 -13.805 1 94.25 87 THR B O 1
ATOM 2324 N N . TYR B 1 88 ? 7.645 -24.094 -11.93 1 94.56 88 TYR B N 1
ATOM 2325 C CA . TYR B 1 88 ? 8.031 -25.219 -11.078 1 94.56 88 TYR B CA 1
ATOM 2326 C C . TYR B 1 88 ? 7.445 -25.062 -9.68 1 94.56 88 TYR B C 1
ATOM 2328 O O . TYR B 1 88 ? 7.238 -23.938 -9.203 1 94.56 88 TYR B O 1
ATOM 2336 N N . TYR B 1 89 ? 7.176 -26.172 -9.031 1 94.56 89 TYR B N 1
ATOM 2337 C CA . TYR B 1 89 ? 6.918 -26.172 -7.594 1 94.56 89 TYR B CA 1
ATOM 2338 C C . TYR B 1 89 ? 7.273 -27.531 -6.988 1 94.56 89 TYR B C 1
ATOM 2340 O O . TYR B 1 89 ? 7.426 -28.516 -7.707 1 94.56 89 TYR B O 1
ATOM 2348 N N . TRP B 1 90 ? 7.473 -27.5 -5.703 1 95 90 TRP B N 1
ATOM 2349 C CA . TRP B 1 90 ? 7.707 -28.719 -4.949 1 95 90 TRP B CA 1
ATOM 2350 C C . TRP B 1 90 ? 6.391 -29.312 -4.457 1 95 90 TRP B C 1
ATOM 2352 O O . TRP B 1 90 ? 5.621 -28.656 -3.76 1 95 90 TRP B O 1
ATOM 2362 N N . ASP B 1 91 ? 6.145 -30.531 -4.809 1 92.56 91 ASP B N 1
ATOM 2363 C CA . ASP B 1 91 ? 4.988 -31.281 -4.309 1 92.56 91 ASP B CA 1
ATOM 2364 C C . ASP B 1 91 ? 5.34 -32.031 -3.035 1 92.56 91 ASP B C 1
ATOM 2366 O O . ASP B 1 91 ? 6.02 -33.062 -3.09 1 92.56 91 ASP B O 1
ATOM 2370 N N . ASP B 1 92 ? 4.762 -31.562 -1.996 1 88.19 92 ASP B N 1
ATOM 2371 C CA . ASP B 1 92 ? 5.105 -32.156 -0.705 1 88.19 92 ASP B CA 1
ATOM 2372 C C . ASP B 1 92 ? 4.605 -33.594 -0.607 1 88.19 92 ASP B C 1
ATOM 2374 O O . ASP B 1 92 ? 5.238 -34.438 0.034 1 88.19 92 ASP B O 1
ATOM 2378 N N . ALA B 1 93 ? 3.514 -33.812 -1.162 1 87.75 93 ALA B N 1
ATOM 2379 C CA . ALA B 1 93 ? 2.932 -35.156 -1.089 1 87.75 93 ALA B CA 1
ATOM 2380 C C . ALA B 1 93 ? 3.74 -36.156 -1.913 1 87.75 93 ALA B C 1
ATOM 2382 O O . ALA B 1 93 ? 4.066 -37.25 -1.435 1 87.75 93 ALA B O 1
ATOM 2383 N N . ALA B 1 94 ? 4.078 -35.781 -3.072 1 91.31 94 ALA B N 1
ATOM 2384 C CA . ALA B 1 94 ? 4.801 -36.656 -3.982 1 91.31 94 ALA B CA 1
ATOM 2385 C C . ALA B 1 94 ? 6.312 -36.531 -3.803 1 91.31 94 ALA B C 1
ATOM 2387 O O . ALA B 1 94 ? 7.082 -37.344 -4.336 1 91.31 94 ALA B O 1
ATOM 2388 N N . LYS B 1 95 ? 6.727 -35.594 -3.043 1 91.81 95 LYS B N 1
ATOM 2389 C CA . LYS B 1 95 ? 8.133 -35.312 -2.779 1 91.81 95 LYS B CA 1
ATOM 2390 C C . LYS B 1 95 ? 8.922 -35.156 -4.082 1 91.81 95 LYS B C 1
ATOM 2392 O O . LYS B 1 95 ? 9.977 -35.781 -4.246 1 91.81 95 LYS B O 1
ATOM 2397 N N . LYS B 1 96 ? 8.438 -34.406 -5.008 1 93.81 96 LYS B N 1
ATOM 2398 C CA . LYS B 1 96 ? 9.094 -34.188 -6.293 1 93.81 96 LYS B CA 1
ATOM 2399 C C . LYS B 1 96 ? 8.812 -32.781 -6.828 1 93.81 96 LYS B C 1
ATOM 2401 O O . LYS B 1 96 ? 7.898 -32.094 -6.352 1 93.81 96 LYS B O 1
ATOM 2406 N N . ILE B 1 97 ? 9.602 -32.469 -7.824 1 94.19 97 ILE B N 1
ATOM 2407 C CA . ILE B 1 97 ? 9.406 -31.203 -8.539 1 94.19 97 ILE B CA 1
ATOM 2408 C C . ILE B 1 97 ? 8.383 -31.406 -9.656 1 94.19 97 ILE B C 1
ATOM 2410 O O . ILE B 1 97 ? 8.469 -32.375 -10.422 1 94.19 97 ILE B O 1
ATOM 2414 N N . VAL B 1 98 ? 7.422 -30.562 -9.664 1 93.56 98 VAL B N 1
ATOM 2415 C CA . VAL B 1 98 ? 6.449 -30.547 -10.75 1 93.56 98 VAL B CA 1
ATOM 2416 C C . VAL B 1 98 ? 6.711 -29.359 -11.664 1 93.56 98 VAL B C 1
ATOM 2418 O O . VAL B 1 98 ? 6.879 -28.234 -11.188 1 93.56 98 VAL B O 1
ATOM 2421 N N . ASN B 1 99 ? 6.797 -29.594 -12.93 1 93.12 99 ASN B N 1
ATOM 2422 C CA . ASN B 1 99 ? 6.996 -28.547 -13.93 1 93.12 99 ASN B CA 1
ATOM 2423 C C . ASN B 1 99 ? 5.781 -28.422 -14.844 1 93.12 99 ASN B C 1
ATOM 2425 O O . ASN B 1 99 ? 5.16 -29.422 -15.219 1 93.12 99 ASN B O 1
ATOM 2429 N N . LYS B 1 100 ? 5.477 -27.219 -15.141 1 91.81 100 LYS B N 1
ATOM 2430 C CA . LYS B 1 100 ? 4.359 -26.953 -16.031 1 91.81 100 LYS B CA 1
ATOM 2431 C C . LYS B 1 100 ? 4.613 -25.703 -16.891 1 91.81 100 LYS B C 1
ATOM 2433 O O . LYS B 1 100 ? 5.156 -24.719 -16.391 1 91.81 100 LYS B O 1
ATOM 2438 N N . THR B 1 101 ? 4.238 -25.844 -18.109 1 95.38 101 THR B N 1
ATOM 2439 C CA . THR B 1 101 ? 4.184 -24.656 -18.969 1 95.38 101 THR B CA 1
ATOM 2440 C C . THR B 1 101 ? 2.838 -23.953 -18.828 1 95.38 101 THR B C 1
ATOM 2442 O O . THR B 1 101 ? 1.787 -24.594 -18.875 1 95.38 101 THR B O 1
ATOM 2445 N N . LEU B 1 102 ? 2.898 -22.641 -18.656 1 94.56 102 LEU B N 1
ATOM 2446 C CA . LEU B 1 102 ? 1.676 -21.859 -18.516 1 94.56 102 LEU B CA 1
ATOM 2447 C C . LEU B 1 102 ? 1.619 -20.734 -19.547 1 94.56 102 LEU B C 1
ATOM 2449 O O . LEU B 1 102 ? 2.648 -20.141 -19.875 1 94.56 102 LEU B O 1
ATOM 2453 N N . TYR B 1 103 ? 0.425 -20.5 -20.016 1 94.38 103 TYR B N 1
ATOM 2454 C CA . TYR B 1 103 ? 0.114 -19.359 -20.875 1 94.38 103 TYR B CA 1
ATOM 2455 C C . TYR B 1 103 ? -0.625 -18.281 -20.094 1 94.38 103 TYR B C 1
ATOM 2457 O O . TYR B 1 103 ? -1.625 -18.562 -19.438 1 94.38 103 TYR B O 1
ATOM 2465 N N . THR B 1 104 ? -0.105 -17.109 -20.141 1 94.19 104 THR B N 1
ATOM 2466 C CA . THR B 1 104 ? -0.712 -15.992 -19.438 1 94.19 104 THR B CA 1
ATOM 2467 C C . THR B 1 104 ? -1.162 -14.914 -20.422 1 94.19 104 THR B C 1
ATOM 2469 O O . THR B 1 104 ? -0.397 -14.508 -21.297 1 94.19 104 THR B O 1
ATOM 2472 N N . THR B 1 105 ? -2.379 -14.453 -20.234 1 93.75 105 THR B N 1
ATOM 2473 C CA . THR B 1 105 ? -2.959 -13.43 -21.094 1 93.75 105 THR B CA 1
ATOM 2474 C C . THR B 1 105 ? -3.498 -12.273 -20.266 1 93.75 105 THR B C 1
ATOM 2476 O O . THR B 1 105 ? -4.43 -12.445 -19.469 1 93.75 105 THR B O 1
ATOM 2479 N N . PRO B 1 106 ? -2.936 -11.102 -20.453 1 93.94 106 PRO B N 1
ATOM 2480 C CA . PRO B 1 106 ? -3.508 -9.945 -19.766 1 93.94 106 PRO B CA 1
ATOM 2481 C C . PRO B 1 106 ? -4.887 -9.562 -20.297 1 93.94 106 PRO B C 1
ATOM 2483 O O . PRO B 1 106 ? -5.133 -9.656 -21.516 1 93.94 106 PRO B O 1
ATOM 2486 N N . GLU B 1 107 ? -5.719 -9.188 -19.375 1 91.75 107 GLU B N 1
ATOM 2487 C CA . GLU B 1 107 ? -7.09 -8.805 -19.719 1 91.75 107 GLU B CA 1
ATOM 2488 C C . GLU B 1 107 ? -7.52 -7.559 -18.953 1 91.75 107 GLU B C 1
ATOM 2490 O O . GLU B 1 107 ? -7.098 -7.348 -17.812 1 91.75 107 GLU B O 1
ATOM 2495 N N . ALA B 1 108 ? -8.383 -6.793 -19.625 1 90.06 108 ALA B N 1
ATOM 2496 C CA . ALA B 1 108 ? -8.953 -5.617 -18.984 1 90.06 108 ALA B CA 1
ATOM 2497 C C . ALA B 1 108 ? -10.414 -5.852 -18.609 1 90.06 108 ALA B C 1
ATOM 2499 O O . ALA B 1 108 ? -11.18 -6.414 -19.391 1 90.06 108 ALA B O 1
ATOM 2500 N N . THR B 1 109 ? -10.695 -5.535 -17.359 1 86.12 109 THR B N 1
ATOM 2501 C CA . THR B 1 109 ? -12.102 -5.555 -16.984 1 86.12 109 THR B CA 1
ATOM 2502 C C . THR B 1 109 ? -12.828 -4.344 -17.547 1 86.12 109 THR B C 1
ATOM 2504 O O . THR B 1 109 ? -12.203 -3.418 -18.078 1 86.12 109 THR B O 1
ATOM 2507 N N . GLU B 1 110 ? -14.102 -4.43 -17.5 1 79.69 110 GLU B N 1
ATOM 2508 C CA . GLU B 1 110 ? -14.906 -3.334 -18.031 1 79.69 110 GLU B CA 1
ATOM 2509 C C . GLU B 1 110 ? -14.539 -2.008 -17.375 1 79.69 110 GLU B C 1
ATOM 2511 O O . GLU B 1 110 ? -14.422 -1.93 -16.141 1 79.69 110 GLU B O 1
ATOM 2516 N N . GLY B 1 111 ? -14.32 -0.932 -18.109 1 82.19 111 GLY B N 1
ATOM 2517 C CA . GLY B 1 111 ? -14.016 0.396 -17.594 1 82.19 111 GLY B CA 1
ATOM 2518 C C . GLY B 1 111 ? -12.523 0.642 -17.438 1 82.19 111 GLY B C 1
ATOM 2519 O O . GLY B 1 111 ? -12.109 1.759 -17.125 1 82.19 111 GLY B O 1
ATOM 2520 N N . TYR B 1 112 ? -11.797 -0.408 -17.625 1 87.69 112 TYR B N 1
ATOM 2521 C CA . TYR B 1 112 ? -10.352 -0.28 -17.484 1 87.69 112 TYR B CA 1
ATOM 2522 C C . TYR B 1 112 ? -9.695 -0.073 -18.844 1 87.69 112 TYR B C 1
ATOM 2524 O O . TYR B 1 112 ? -10.086 -0.699 -19.828 1 87.69 112 TYR B O 1
ATOM 2532 N N . THR B 1 113 ? -8.672 0.83 -18.844 1 83.69 113 THR B N 1
ATOM 2533 C CA . THR B 1 113 ? -7.922 1.105 -20.062 1 83.69 113 THR B CA 1
ATOM 2534 C C . THR B 1 113 ? -6.648 0.267 -20.109 1 83.69 113 THR B C 1
ATOM 2536 O O . THR B 1 113 ? -6.039 0.111 -21.172 1 83.69 113 THR B O 1
ATOM 2539 N N . VAL B 1 114 ? -6.234 -0.158 -19.031 1 87.56 114 VAL B N 1
ATOM 2540 C CA . VAL B 1 114 ? -5.086 -1.055 -18.938 1 87.56 114 VAL B CA 1
ATOM 2541 C C . VAL B 1 114 ? -5.531 -2.418 -18.422 1 87.56 114 VAL B C 1
ATOM 2543 O O . VAL B 1 114 ? -6.516 -2.516 -17.688 1 87.56 114 VAL B O 1
ATOM 2546 N N . PRO B 1 115 ? -4.875 -3.467 -18.844 1 93.25 115 PRO B N 1
ATOM 2547 C CA . PRO B 1 115 ? -5.246 -4.766 -18.281 1 93.25 115 PRO B CA 1
ATOM 2548 C C . PRO B 1 115 ? -5.043 -4.832 -16.766 1 93.25 115 PRO B C 1
ATOM 2550 O O . PRO B 1 115 ? -3.951 -4.543 -16.266 1 93.25 115 PRO B O 1
ATOM 2553 N N . ASN B 1 116 ? -6.082 -5.18 -16.078 1 94.62 116 ASN B N 1
ATOM 2554 C CA . ASN B 1 116 ? -6.016 -5.27 -14.625 1 94.62 116 ASN B CA 1
ATOM 2555 C C . ASN B 1 116 ? -6.211 -6.707 -14.141 1 94.62 116 ASN B C 1
ATOM 2557 O O . ASN B 1 116 ? -6.512 -6.938 -12.969 1 94.62 116 ASN B O 1
ATOM 2561 N N . ALA B 1 117 ? -6.156 -7.633 -15.062 1 94.75 117 ALA B N 1
ATOM 2562 C CA . ALA B 1 117 ? -6.277 -9.055 -14.758 1 94.75 117 ALA B CA 1
ATOM 2563 C C . ALA B 1 117 ? -5.453 -9.898 -15.727 1 94.75 117 ALA B C 1
ATOM 2565 O O . ALA B 1 117 ? -4.906 -9.383 -16.703 1 94.75 117 ALA B O 1
ATOM 2566 N N . MET B 1 118 ? -5.324 -11.109 -15.336 1 93.81 118 MET B N 1
ATOM 2567 C CA . MET B 1 118 ? -4.727 -12.07 -16.25 1 93.81 118 MET B CA 1
ATOM 2568 C C . MET B 1 118 ? -5.496 -13.383 -16.234 1 93.81 118 MET B C 1
ATOM 2570 O O . MET B 1 118 ? -6.078 -13.758 -15.219 1 93.81 118 MET B O 1
ATOM 2574 N N . THR B 1 119 ? -5.449 -13.93 -17.344 1 94 119 THR B N 1
ATOM 2575 C CA . THR B 1 119 ? -5.914 -15.305 -17.5 1 94 119 THR B CA 1
ATOM 2576 C C . THR B 1 119 ? -4.734 -16.266 -17.656 1 94 119 THR B C 1
ATOM 2578 O O . THR B 1 119 ? -3.828 -16.016 -18.453 1 94 119 THR B O 1
ATOM 2581 N N . VAL B 1 120 ? -4.754 -17.297 -16.859 1 94.25 120 VAL B N 1
ATOM 2582 C CA . VAL B 1 120 ? -3.686 -18.281 -16.891 1 94.25 120 VAL B CA 1
ATOM 2583 C C . VAL B 1 120 ? -4.246 -19.641 -17.328 1 94.25 120 VAL B C 1
ATOM 2585 O O . VAL B 1 120 ? -5.301 -20.062 -16.844 1 94.25 120 VAL B O 1
ATOM 2588 N N . SER B 1 121 ? -3.506 -20.281 -18.219 1 94.94 121 SER B N 1
ATOM 2589 C CA . SER B 1 121 ? -3.934 -21.578 -18.75 1 94.94 121 SER B CA 1
ATOM 2590 C C . SER B 1 121 ? -2.736 -22.469 -19.047 1 94.94 121 SER B C 1
ATOM 2592 O O . SER B 1 121 ? -1.699 -22 -19.5 1 94.94 121 SER B O 1
ATOM 2594 N N . PRO B 1 122 ? -2.908 -23.734 -18.812 1 94.12 122 PRO B N 1
ATOM 2595 C CA . PRO B 1 122 ? -1.872 -24.672 -19.281 1 94.12 122 PRO B CA 1
ATOM 2596 C C . PRO B 1 122 ? -1.949 -24.922 -20.781 1 94.12 122 PRO B C 1
ATOM 2598 O O . PRO B 1 122 ? -1.102 -25.641 -21.328 1 94.12 122 PRO B O 1
ATOM 2601 N N . TYR B 1 123 ? -2.973 -24.359 -21.438 1 93.94 123 TYR B N 1
ATOM 2602 C CA . TYR B 1 123 ? -3.182 -24.547 -22.875 1 93.94 123 TYR B CA 1
ATOM 2603 C C . TYR B 1 123 ? -3.184 -23.219 -23.609 1 93.94 123 TYR B C 1
ATOM 2605 O O . TYR B 1 123 ? -3.816 -22.25 -23.156 1 93.94 123 TYR B O 1
ATOM 2613 N N . LYS B 1 124 ? -2.527 -23.219 -24.703 1 93.06 124 LYS B N 1
ATOM 2614 C CA . LYS B 1 124 ? -2.459 -22 -25.5 1 93.06 124 LYS B CA 1
ATOM 2615 C C . LYS B 1 124 ? -3.854 -21.516 -25.906 1 93.06 124 LYS B C 1
ATOM 2617 O O . LYS B 1 124 ? -4.121 -20.312 -25.922 1 93.06 124 LYS B O 1
ATOM 2622 N N . ASP B 1 125 ? -4.758 -22.5 -26.141 1 92.06 125 ASP B N 1
ATOM 2623 C CA . ASP B 1 125 ? -6.094 -22.156 -26.609 1 92.06 125 ASP B CA 1
ATOM 2624 C C . ASP B 1 125 ? -7.039 -21.875 -25.453 1 92.06 125 ASP B C 1
ATOM 2626 O O . ASP B 1 125 ? -8.242 -21.703 -25.641 1 92.06 125 ASP B O 1
ATOM 2630 N N . LYS B 1 126 ? -6.566 -21.906 -24.281 1 90.69 126 LYS B N 1
ATOM 2631 C CA . LYS B 1 126 ? -7.309 -21.531 -23.078 1 90.69 126 LYS B CA 1
ATOM 2632 C C . LYS B 1 126 ? -8.438 -22.516 -22.797 1 90.69 126 LYS B C 1
ATOM 2634 O O . LYS B 1 126 ? -9.523 -22.125 -22.375 1 90.69 126 LYS B O 1
ATOM 2639 N N . LEU B 1 127 ? -8.281 -23.812 -23.125 1 91.12 127 LEU B N 1
ATOM 2640 C CA . LEU B 1 127 ? -9.273 -24.859 -22.859 1 91.12 127 LEU B CA 1
ATOM 2641 C C . LEU B 1 127 ? -9.703 -24.828 -21.391 1 91.12 127 LEU B C 1
ATOM 2643 O O . LEU B 1 127 ? -10.883 -25 -21.078 1 91.12 127 LEU B O 1
ATOM 2647 N N . VAL B 1 128 ? -8.805 -24.688 -20.547 1 91.38 128 VAL B N 1
ATOM 2648 C CA . VAL B 1 128 ? -9 -24.453 -19.109 1 91.38 128 VAL B CA 1
ATOM 2649 C C . VAL B 1 128 ? -8.203 -23.219 -18.688 1 91.38 128 VAL B C 1
ATOM 2651 O O . VAL B 1 128 ? -7.051 -23.047 -19.094 1 91.38 128 VAL B O 1
ATOM 2654 N N . SER B 1 129 ? -8.969 -22.312 -18.016 1 93.31 129 SER B N 1
ATOM 2655 C CA . SER B 1 129 ? -8.258 -21.094 -17.609 1 93.31 129 SER B CA 1
ATOM 2656 C C . SER B 1 129 ? -8.734 -20.609 -16.25 1 93.31 129 SER B C 1
ATOM 2658 O O . SER B 1 129 ? -9.828 -20.953 -15.805 1 93.31 129 SER B O 1
ATOM 2660 N N . VAL B 1 130 ? -7.852 -19.953 -15.617 1 93.31 130 VAL B N 1
ATOM 2661 C CA . VAL B 1 130 ? -8.156 -19.281 -14.359 1 93.31 130 VAL B CA 1
ATOM 2662 C C . VAL B 1 130 ? -7.945 -17.781 -14.5 1 93.31 130 VAL B C 1
ATOM 2664 O O . VAL B 1 130 ? -6.945 -17.344 -15.07 1 93.31 130 VAL B O 1
ATOM 2667 N N . TYR B 1 131 ? -8.922 -17.078 -13.953 1 93.06 131 TYR B N 1
ATOM 2668 C CA . TYR B 1 131 ? -8.914 -15.617 -14.047 1 93.06 131 TYR B CA 1
ATOM 2669 C C . TYR B 1 131 ? -8.422 -14.992 -12.742 1 93.06 131 TYR B C 1
ATOM 2671 O O . TYR B 1 131 ? -8.992 -15.242 -11.68 1 93.06 131 TYR B O 1
ATOM 2679 N N . TYR B 1 132 ? -7.355 -14.172 -12.859 1 93.88 132 TYR B N 1
ATOM 2680 C CA . TYR B 1 132 ? -6.762 -13.531 -11.688 1 93.88 132 TYR B CA 1
ATOM 2681 C C . TYR B 1 132 ? -6.82 -12.008 -11.812 1 93.88 132 TYR B C 1
ATOM 2683 O O . TYR B 1 132 ? -6.035 -11.414 -12.547 1 93.88 132 TYR B O 1
ATOM 2691 N N . PRO B 1 133 ? -7.66 -11.352 -11.07 1 94.31 133 PRO B N 1
ATOM 2692 C CA . PRO B 1 133 ? -7.586 -9.891 -11 1 94.31 133 PRO B CA 1
ATOM 2693 C C . PRO B 1 133 ? -6.406 -9.406 -10.156 1 94.31 133 PRO B C 1
ATOM 2695 O O . PRO B 1 133 ? -6.078 -10.016 -9.133 1 94.31 133 PRO B 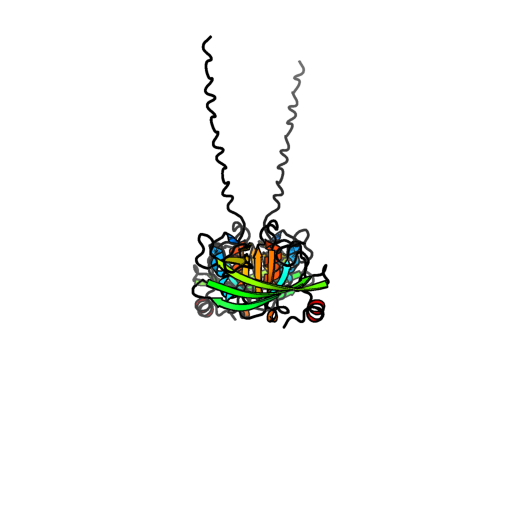O 1
ATOM 2698 N N . PHE B 1 134 ? -5.793 -8.32 -10.617 1 95.25 134 PHE B N 1
ATOM 2699 C CA . PHE B 1 134 ? -4.742 -7.672 -9.844 1 95.25 134 PHE B CA 1
ATOM 2700 C C . PHE B 1 134 ? -5.336 -6.711 -8.82 1 95.25 134 PHE B C 1
ATOM 2702 O O . PHE B 1 134 ? -6.027 -5.758 -9.18 1 95.25 134 PHE B O 1
ATOM 2709 N N . VAL B 1 135 ? -5.078 -7.047 -7.594 1 94.19 135 VAL B N 1
ATOM 2710 C CA . VAL B 1 135 ? -5.379 -6.082 -6.539 1 94.19 135 VAL B CA 1
ATOM 2711 C C . VAL B 1 135 ? -4.457 -4.871 -6.672 1 94.19 135 VAL B C 1
ATOM 2713 O O . VAL B 1 135 ? -4.922 -3.729 -6.676 1 94.19 135 VAL B O 1
ATOM 2716 N N . VAL B 1 136 ? -3.211 -5.156 -6.801 1 95.06 136 VAL B N 1
ATOM 2717 C CA . VAL B 1 136 ? -2.191 -4.137 -7.02 1 95.06 136 VAL B CA 1
ATOM 2718 C C . VAL B 1 136 ? -0.973 -4.762 -7.695 1 95.06 136 VAL B C 1
ATOM 2720 O O . VAL B 1 136 ? -0.692 -5.949 -7.512 1 95.06 136 VAL B O 1
ATOM 2723 N N . SER B 1 137 ? -0.362 -3.949 -8.523 1 94.31 137 SER B N 1
ATOM 2724 C CA . SER B 1 137 ? 0.935 -4.277 -9.109 1 94.31 137 SER B CA 1
ATOM 2725 C C . SER B 1 137 ? 1.967 -3.195 -8.805 1 94.31 137 SER B C 1
ATOM 2727 O O . SER B 1 137 ? 1.889 -2.088 -9.336 1 94.31 137 SER B O 1
ATOM 2729 N N . GLU B 1 138 ? 2.918 -3.459 -7.895 1 88.62 138 GLU B N 1
ATOM 2730 C CA . GLU B 1 138 ? 3.975 -2.527 -7.512 1 88.62 138 GLU B CA 1
ATOM 2731 C C . GLU B 1 138 ? 5.273 -2.832 -8.25 1 88.62 138 GLU B C 1
ATOM 2733 O O . GLU B 1 138 ? 6.355 -2.447 -7.793 1 88.62 138 GLU B O 1
ATOM 2738 N N . TYR B 1 139 ? 5.277 -3.197 -9.25 1 76.56 139 TYR B N 1
ATOM 2739 C CA . TYR B 1 139 ? 6.359 -3.525 -10.172 1 76.56 139 TYR B CA 1
ATOM 2740 C C . TYR B 1 139 ? 7.645 -3.832 -9.414 1 76.56 139 TYR B C 1
ATOM 2742 O O . TYR B 1 139 ? 8.07 -3.055 -8.555 1 76.56 139 TYR B O 1
ATOM 2750 N N . ARG B 1 140 ? 8.242 -4.855 -9.609 1 76.94 140 ARG B N 1
ATOM 2751 C CA . ARG B 1 140 ? 9.523 -5.352 -9.109 1 76.94 140 ARG B CA 1
ATOM 2752 C C . ARG B 1 140 ? 9.469 -5.566 -7.598 1 76.94 140 ARG B C 1
ATOM 2754 O O . ARG B 1 140 ? 10.43 -6.055 -7 1 76.94 140 ARG B O 1
ATOM 2761 N N . ASN B 1 141 ? 8.336 -5.051 -6.961 1 90 141 ASN B N 1
ATOM 2762 C CA . ASN B 1 141 ? 8.227 -5.285 -5.527 1 90 141 ASN B CA 1
ATOM 2763 C C . ASN B 1 141 ? 7.254 -6.418 -5.215 1 90 141 ASN B C 1
ATOM 2765 O O . ASN B 1 141 ? 7.664 -7.488 -4.762 1 90 141 ASN B O 1
ATOM 2769 N N . CYS B 1 142 ? 5.984 -6.156 -5.543 1 95.5 142 CYS B N 1
ATOM 2770 C CA . CYS B 1 142 ? 5.039 -7.246 -5.324 1 95.5 142 CYS B CA 1
ATOM 2771 C C . CYS B 1 142 ? 3.834 -7.113 -6.25 1 95.5 142 CYS B C 1
ATOM 2773 O O . CYS B 1 142 ? 3.504 -6.012 -6.691 1 95.5 142 CYS B O 1
ATOM 2775 N N . ASP B 1 143 ? 3.277 -8.211 -6.582 1 95.69 143 ASP B N 1
ATOM 2776 C CA . ASP B 1 143 ? 1.944 -8.312 -7.168 1 95.69 143 ASP B CA 1
ATOM 2777 C C . ASP B 1 143 ? 0.987 -9.055 -6.242 1 95.69 143 ASP B C 1
ATOM 2779 O O . ASP B 1 143 ? 1.304 -10.148 -5.758 1 95.69 143 ASP B O 1
ATOM 2783 N N . ILE B 1 144 ? -0.11 -8.438 -5.992 1 96.69 144 ILE B N 1
ATOM 2784 C CA . ILE B 1 144 ? -1.152 -9.086 -5.207 1 96.69 144 ILE B CA 1
ATOM 2785 C C . ILE B 1 144 ? -2.354 -9.398 -6.098 1 96.69 144 ILE B C 1
ATOM 2787 O O . ILE B 1 144 ? -2.924 -8.492 -6.715 1 96.69 144 ILE B O 1
ATOM 2791 N N . LEU B 1 145 ? -2.662 -10.656 -6.133 1 95.44 145 LEU B N 1
ATOM 2792 C CA . LEU B 1 145 ? -3.74 -11.117 -7 1 95.44 145 LEU B CA 1
ATOM 2793 C C . LEU B 1 145 ? -4.883 -11.711 -6.176 1 95.44 145 LEU B C 1
ATOM 2795 O O . LEU B 1 145 ? -4.645 -12.398 -5.18 1 95.44 145 LEU B O 1
ATOM 2799 N N . ARG B 1 146 ? -6.066 -11.43 -6.68 1 94.69 146 ARG B N 1
ATOM 2800 C CA . ARG B 1 146 ? -7.223 -12.133 -6.137 1 94.69 146 ARG B CA 1
ATOM 2801 C C . ARG B 1 146 ? -7.305 -13.555 -6.688 1 94.69 146 ARG B C 1
ATOM 2803 O O . ARG B 1 146 ? -7.16 -13.766 -7.891 1 94.69 146 ARG B O 1
ATOM 2810 N N . SER B 1 147 ? -7.43 -14.469 -5.719 1 92 147 SER B N 1
ATOM 2811 C CA . SER B 1 147 ? -7.523 -15.867 -6.141 1 92 147 SER B CA 1
ATOM 2812 C C . SER B 1 147 ? -8.977 -16.297 -6.316 1 92 147 SER B C 1
ATOM 2814 O O . SER B 1 147 ? -9.758 -16.25 -5.363 1 92 147 SER B O 1
ATOM 2816 N N . PRO B 1 148 ? -9.203 -16.703 -7.504 1 84.94 148 PRO B N 1
ATOM 2817 C CA . PRO B 1 148 ? -10.578 -17.172 -7.699 1 84.94 148 PRO B CA 1
ATOM 2818 C C . PRO B 1 148 ? -10.922 -18.391 -6.848 1 84.94 148 PRO B C 1
ATOM 2820 O O . PRO B 1 148 ? -10.07 -19.266 -6.648 1 84.94 148 PRO B O 1
ATOM 2823 N N . GLY B 1 149 ? -12.125 -18.422 -6.312 1 79.31 149 GLY B N 1
ATOM 2824 C CA . GLY B 1 149 ? -12.609 -19.578 -5.566 1 79.31 149 GLY B CA 1
ATOM 2825 C C . GLY B 1 149 ? -12.125 -19.594 -4.129 1 79.31 149 GLY B C 1
ATOM 2826 O O . GLY B 1 149 ? -12.32 -20.578 -3.418 1 79.31 149 GLY B O 1
ATOM 2827 N N . SER B 1 150 ? -11.406 -18.578 -3.693 1 81.94 150 SER B N 1
ATOM 2828 C CA . SER B 1 150 ? -10.828 -18.578 -2.355 1 81.94 150 SER B CA 1
ATOM 2829 C C . SER B 1 150 ? -11.562 -17.609 -1.433 1 81.94 150 SER B C 1
ATOM 2831 O O . SER B 1 150 ? -11.055 -17.234 -0.376 1 81.94 150 SER B O 1
ATOM 2833 N N . ASN B 1 151 ? -12.773 -17.25 -1.643 1 81.06 151 ASN B N 1
ATOM 2834 C CA . ASN B 1 151 ? -13.531 -16.297 -0.83 1 81.06 151 ASN B CA 1
ATOM 2835 C C . ASN B 1 151 ? -12.719 -15.039 -0.544 1 81.06 151 ASN B C 1
ATOM 2837 O O . ASN B 1 151 ? -12.383 -14.766 0.608 1 81.06 151 ASN B O 1
ATOM 2841 N N . ASN B 1 152 ? -12.344 -14.328 -1.395 1 83.25 152 ASN B N 1
ATOM 2842 C CA . ASN B 1 152 ? -11.617 -13.062 -1.365 1 83.25 152 ASN B CA 1
ATOM 2843 C C . ASN B 1 152 ? -10.156 -13.266 -0.982 1 83.25 152 ASN B C 1
ATOM 2845 O O . ASN B 1 152 ? -9.516 -12.359 -0.449 1 83.25 152 ASN B O 1
ATOM 2849 N N . GLY B 1 153 ? -9.656 -14.516 -1.12 1 92.75 153 GLY B N 1
ATOM 2850 C CA . GLY B 1 153 ? -8.258 -14.789 -0.854 1 92.75 153 GLY B CA 1
ATOM 2851 C C . GLY B 1 153 ? -7.32 -14.195 -1.89 1 92.75 153 GLY B C 1
ATOM 2852 O O . GLY B 1 153 ? -7.742 -13.875 -3.002 1 92.75 153 GLY B O 1
ATOM 2853 N N . CYS B 1 154 ? -6.098 -13.992 -1.404 1 95.81 154 CYS B N 1
ATOM 2854 C CA . CYS B 1 154 ? -5.098 -13.352 -2.252 1 95.81 154 CYS B CA 1
ATOM 2855 C C . CYS B 1 154 ? -3.822 -14.18 -2.318 1 95.81 154 CYS B C 1
ATOM 2857 O O . CYS B 1 154 ? -3.584 -15.031 -1.46 1 95.81 154 CYS B O 1
ATOM 2859 N N . GLN B 1 155 ? -3.178 -13.945 -3.391 1 96.38 155 GLN B N 1
ATOM 2860 C CA . GLN B 1 155 ? -1.796 -14.383 -3.562 1 96.38 155 GLN B CA 1
ATOM 2861 C C . GLN B 1 155 ? -0.851 -13.188 -3.684 1 96.38 155 GLN B C 1
ATOM 2863 O O . GLN B 1 155 ? -1.167 -12.211 -4.355 1 96.38 155 GLN B O 1
ATOM 2868 N N . MET B 1 156 ? 0.258 -13.297 -3.006 1 97.25 156 MET B N 1
ATOM 2869 C CA . MET B 1 156 ? 1.312 -12.305 -3.191 1 97.25 156 MET B CA 1
ATOM 2870 C C . MET B 1 156 ? 2.496 -12.906 -3.943 1 97.25 156 MET B C 1
ATOM 2872 O O . MET B 1 156 ? 3.068 -13.906 -3.514 1 97.25 156 MET B O 1
ATOM 2876 N N . TRP B 1 157 ? 2.795 -12.273 -5.023 1 96.06 157 TRP B N 1
ATOM 2877 C CA . TRP B 1 157 ? 3.908 -12.68 -5.879 1 96.06 157 TRP B CA 1
ATOM 2878 C C . TRP B 1 157 ? 5.023 -11.633 -5.84 1 96.06 157 TRP B C 1
ATOM 2880 O O . TRP B 1 157 ? 4.758 -10.43 -5.809 1 96.06 157 TRP B O 1
ATOM 2890 N N . VAL B 1 158 ? 6.258 -12.109 -5.832 1 96.06 158 VAL B N 1
ATOM 2891 C CA . VAL B 1 158 ? 7.43 -11.234 -5.863 1 96.06 158 VAL B CA 1
ATOM 2892 C C . VAL B 1 158 ? 8.461 -11.797 -6.84 1 96.06 158 VAL B C 1
ATOM 2894 O O . VAL B 1 158 ? 8.344 -12.93 -7.305 1 96.06 158 VAL B O 1
ATOM 2897 N N . THR B 1 159 ? 9.375 -10.984 -7.223 1 93.88 159 THR B N 1
ATOM 2898 C CA . THR B 1 159 ? 10.492 -11.477 -8.016 1 93.88 159 THR B CA 1
ATOM 2899 C C . THR B 1 159 ? 11.57 -12.07 -7.117 1 93.88 159 THR B C 1
ATOM 2901 O O . THR B 1 159 ? 11.703 -11.68 -5.953 1 93.88 159 THR B O 1
ATOM 2904 N N . LEU B 1 160 ? 12.297 -12.953 -7.684 1 92.38 160 LEU B N 1
ATOM 2905 C CA . LEU B 1 160 ? 13.375 -13.578 -6.93 1 92.38 160 LEU B CA 1
ATOM 2906 C C . LEU B 1 160 ? 14.375 -12.539 -6.438 1 92.38 160 LEU B C 1
ATOM 2908 O O . LEU B 1 160 ? 14.844 -12.617 -5.301 1 92.38 160 LEU B O 1
ATOM 2912 N N . ASP B 1 161 ? 14.656 -11.57 -7.215 1 89.19 161 ASP B N 1
ATOM 2913 C CA . ASP B 1 161 ? 15.609 -10.523 -6.875 1 89.19 161 ASP B CA 1
ATOM 2914 C C . ASP B 1 161 ? 15.055 -9.609 -5.789 1 89.19 161 ASP B C 1
ATOM 2916 O O . ASP B 1 161 ? 15.812 -8.938 -5.082 1 89.19 161 ASP B O 1
ATOM 2920 N N . GLY B 1 162 ? 13.758 -9.617 -5.637 1 90.88 162 GLY B N 1
ATOM 2921 C CA . GLY B 1 162 ? 13.125 -8.703 -4.707 1 90.88 162 GLY B CA 1
ATOM 2922 C C . GLY B 1 162 ? 12.727 -9.359 -3.398 1 90.88 162 GLY B C 1
ATOM 2923 O O . GLY B 1 162 ? 12.18 -8.703 -2.506 1 90.88 162 GLY B O 1
ATOM 2924 N N . LEU B 1 163 ? 13.031 -10.586 -3.199 1 92.69 163 LEU B N 1
ATOM 2925 C CA . LEU B 1 163 ? 12.547 -11.391 -2.08 1 92.69 163 LEU B CA 1
ATOM 2926 C C . LEU B 1 163 ? 13 -10.797 -0.75 1 92.69 163 LEU B C 1
ATOM 2928 O O . LEU B 1 163 ? 12.297 -10.914 0.258 1 92.69 163 LEU B O 1
ATOM 2932 N N . HIS B 1 164 ? 14.117 -10.203 -0.744 1 91.88 164 HIS B N 1
ATOM 2933 C CA . HIS B 1 164 ? 14.672 -9.719 0.516 1 91.88 164 HIS B CA 1
ATOM 2934 C C . HIS B 1 164 ? 14.359 -8.242 0.73 1 91.88 164 HIS B C 1
ATOM 2936 O O . HIS B 1 164 ? 14.766 -7.66 1.736 1 91.88 164 HIS B O 1
ATOM 2942 N N . ASN B 1 165 ? 13.641 -7.672 -0.147 1 92.56 165 ASN B N 1
ATOM 2943 C CA . ASN B 1 165 ? 13.344 -6.242 -0.052 1 92.56 165 ASN B CA 1
ATOM 2944 C C . ASN B 1 165 ? 11.883 -5.949 -0.353 1 92.56 165 ASN B C 1
ATOM 2946 O O . ASN B 1 165 ? 11.57 -4.988 -1.06 1 92.56 165 ASN B O 1
ATOM 2950 N N . ILE B 1 166 ? 11.094 -6.891 0.12 1 94.06 166 ILE B N 1
ATOM 2951 C CA . ILE B 1 166 ? 9.672 -6.629 -0.064 1 94.06 166 ILE B CA 1
ATOM 2952 C C . ILE B 1 166 ? 9.242 -5.449 0.806 1 94.06 166 ILE B C 1
ATOM 2954 O O . ILE B 1 166 ? 9.531 -5.422 2.006 1 94.06 166 ILE B O 1
ATOM 2958 N N . SER B 1 167 ? 8.547 -4.582 0.214 1 92.5 167 SER B N 1
ATOM 2959 C CA . SER B 1 167 ? 8.188 -3.363 0.932 1 92.5 167 SER B CA 1
ATOM 2960 C C . SER B 1 167 ? 7.121 -3.635 1.99 1 92.5 167 SER B C 1
ATOM 2962 O O . SER B 1 167 ? 6.262 -4.5 1.805 1 92.5 167 SER B O 1
ATOM 2964 N N . SER B 1 168 ? 7.129 -2.828 3.041 1 92.88 168 SER B N 1
ATOM 2965 C CA . SER B 1 168 ? 6.102 -2.887 4.078 1 92.88 168 SER B CA 1
ATOM 2966 C C . SER B 1 168 ? 4.727 -2.562 3.512 1 92.88 168 SER B C 1
ATOM 2968 O O . SER B 1 168 ? 3.717 -3.115 3.961 1 92.88 168 SER B O 1
ATOM 2970 N N . ALA B 1 169 ? 4.715 -1.73 2.518 1 93.62 169 ALA B N 1
ATOM 2971 C CA . ALA B 1 169 ? 3.459 -1.347 1.881 1 93.62 169 ALA B CA 1
ATOM 2972 C C . ALA B 1 169 ? 2.771 -2.555 1.25 1 93.62 169 ALA B C 1
ATOM 2974 O O . ALA B 1 169 ? 1.548 -2.686 1.317 1 93.62 169 ALA B O 1
ATOM 2975 N N . CYS B 1 170 ? 3.572 -3.422 0.657 1 95.81 170 CYS B N 1
ATOM 2976 C CA . CYS B 1 170 ? 3.008 -4.637 0.081 1 95.81 170 CYS B CA 1
ATOM 2977 C C . CYS B 1 170 ? 2.334 -5.484 1.151 1 95.81 170 CYS B C 1
ATOM 2979 O O . CYS B 1 170 ? 1.218 -5.969 0.954 1 95.81 170 CYS B O 1
ATOM 2981 N N . PHE B 1 171 ? 2.973 -5.613 2.262 1 96.19 171 PHE B N 1
ATOM 2982 C CA . PHE B 1 171 ? 2.41 -6.395 3.357 1 96.19 171 PHE B CA 1
ATOM 2983 C C . PHE B 1 171 ? 1.169 -5.715 3.924 1 96.19 171 PHE B C 1
ATOM 2985 O O . PHE B 1 171 ? 0.183 -6.379 4.25 1 96.19 171 PHE B O 1
ATOM 2992 N N . PHE B 1 172 ? 1.194 -4.422 4.031 1 94.69 172 PHE B N 1
ATOM 2993 C CA . PHE B 1 172 ? 0.026 -3.689 4.504 1 94.69 172 PHE B CA 1
ATOM 2994 C C . PHE B 1 172 ? -1.163 -3.91 3.574 1 94.69 172 PHE B C 1
ATOM 2996 O O . PHE B 1 172 ? -2.262 -4.234 4.031 1 94.69 172 PHE B O 1
ATOM 3003 N N . ILE B 1 173 ? -0.961 -3.703 2.293 1 95.38 173 ILE B N 1
ATOM 3004 C CA . ILE B 1 173 ? -2.031 -3.865 1.315 1 95.38 173 ILE B CA 1
ATOM 3005 C C . ILE B 1 173 ? -2.586 -5.285 1.386 1 95.38 173 ILE B C 1
ATOM 3007 O O . ILE B 1 173 ? -3.803 -5.484 1.386 1 95.38 173 ILE B O 1
ATOM 3011 N N . TYR B 1 174 ? -1.682 -6.234 1.456 1 96.25 174 TYR B N 1
ATOM 3012 C CA . TYR B 1 174 ? -2.084 -7.633 1.555 1 96.25 174 TYR B CA 1
ATOM 3013 C C . TYR B 1 174 ? -2.949 -7.867 2.787 1 96.25 174 TYR B C 1
ATOM 3015 O O . TYR B 1 174 ? -4.051 -8.414 2.686 1 96.25 174 TYR B O 1
ATOM 3023 N N . ASP B 1 175 ? -2.496 -7.414 3.922 1 95.06 175 ASP B N 1
ATOM 3024 C CA . ASP B 1 175 ? -3.238 -7.625 5.16 1 95.06 175 ASP B CA 1
ATOM 3025 C C . ASP B 1 175 ? -4.582 -6.902 5.129 1 95.06 175 ASP B C 1
ATOM 3027 O O . ASP B 1 175 ? -5.586 -7.422 5.617 1 95.06 175 ASP B O 1
ATOM 3031 N N . LEU B 1 176 ? -4.57 -5.781 4.594 1 93.19 176 LEU B N 1
ATOM 3032 C CA . LEU B 1 176 ? -5.781 -4.969 4.527 1 93.19 176 LEU B CA 1
ATOM 3033 C C . LEU B 1 176 ? -6.84 -5.641 3.66 1 93.19 176 LEU B C 1
ATOM 3035 O O . LEU B 1 176 ? -8.008 -5.719 4.047 1 93.19 176 LEU B O 1
ATOM 3039 N N . LEU B 1 177 ? -6.422 -6.145 2.531 1 92.81 177 LEU B N 1
ATOM 3040 C CA . LEU B 1 177 ? -7.41 -6.52 1.522 1 92.81 177 LEU B CA 1
ATOM 3041 C C . LEU B 1 177 ? -7.641 -8.031 1.522 1 92.81 177 LEU B C 1
ATOM 3043 O O . LEU B 1 177 ? -8.656 -8.508 1.013 1 92.81 177 LEU B O 1
ATOM 3047 N N . CYS B 1 178 ? -6.633 -8.766 2.016 1 92.25 178 CYS B N 1
ATOM 3048 C CA . CYS B 1 178 ? -6.723 -10.219 1.936 1 92.25 178 CYS B CA 1
ATOM 3049 C C . CYS B 1 178 ? -6.898 -10.828 3.32 1 92.25 178 CYS B C 1
ATOM 3051 O O . CYS B 1 178 ? -7.195 -12.023 3.443 1 92.25 178 CYS B O 1
ATOM 3053 N N . GLY B 1 179 ? -6.754 -10 4.344 1 89.75 179 GLY B N 1
ATOM 3054 C CA . GLY B 1 179 ? -6.906 -10.461 5.711 1 89.75 179 GLY B CA 1
ATOM 3055 C C . GLY B 1 179 ? -5.594 -10.875 6.348 1 89.75 179 GLY B C 1
ATOM 3056 O O . GLY B 1 179 ? -4.555 -10.891 5.688 1 89.75 179 GLY B O 1
ATOM 3057 N N . PRO B 1 180 ? -5.629 -11.242 7.582 1 90.56 180 PRO B N 1
ATOM 3058 C CA . PRO B 1 180 ? -4.406 -11.477 8.359 1 90.56 180 PRO B CA 1
ATOM 3059 C C . PRO B 1 180 ? -3.865 -12.891 8.195 1 90.56 180 PRO B C 1
ATOM 3061 O O . PRO B 1 180 ? -2.746 -13.18 8.625 1 90.56 180 PRO B O 1
ATOM 3064 N N . ASN B 1 181 ? -4.648 -13.766 7.574 1 91.94 181 ASN B N 1
ATOM 3065 C CA . ASN B 1 181 ? -4.172 -15.141 7.406 1 91.94 181 ASN B CA 1
ATOM 3066 C C . ASN B 1 181 ? -3.041 -15.211 6.383 1 91.94 181 ASN B C 1
ATOM 3068 O O . ASN B 1 181 ? -3.148 -14.656 5.289 1 91.94 181 ASN B O 1
ATOM 3072 N N . LYS B 1 182 ? -1.978 -15.883 6.82 1 94.62 182 LYS B N 1
ATOM 3073 C CA . LYS B 1 182 ? -0.803 -16.016 5.961 1 94.62 182 LYS B CA 1
ATOM 3074 C C . LYS B 1 182 ? -0.336 -17.469 5.883 1 94.62 182 LYS B C 1
ATOM 3076 O O . LYS B 1 182 ? -0.049 -18.094 6.906 1 94.62 182 LYS B O 1
ATOM 3081 N N . PHE B 1 183 ? -0.3 -17.906 4.738 1 95.12 183 PHE B N 1
ATOM 3082 C CA . PHE B 1 183 ? 0.324 -19.188 4.441 1 95.12 183 PHE B CA 1
ATOM 3083 C C . PHE B 1 183 ? 1.579 -19 3.598 1 95.12 183 PHE B C 1
ATOM 3085 O O . PHE B 1 183 ? 1.493 -18.719 2.398 1 95.12 183 PHE B O 1
ATOM 3092 N N . GLN B 1 184 ? 2.676 -19.188 4.277 1 95.62 184 GLN B N 1
ATOM 3093 C CA . GLN B 1 184 ? 3.963 -18.969 3.619 1 95.62 184 GLN B CA 1
ATOM 3094 C C . GLN B 1 184 ? 4.242 -20.078 2.6 1 95.62 184 GLN B C 1
ATOM 3096 O O . GLN B 1 184 ? 4.199 -21.266 2.934 1 95.62 184 GLN B O 1
ATOM 3101 N N . LYS B 1 185 ? 4.566 -19.609 1.405 1 96 185 LYS B N 1
ATOM 3102 C CA . LYS B 1 185 ? 4.758 -20.578 0.328 1 96 185 LYS B CA 1
ATOM 3103 C C . LYS B 1 185 ? 6.211 -20.609 -0.137 1 96 185 LYS B C 1
ATOM 3105 O O . LYS B 1 185 ? 6.625 -21.531 -0.841 1 96 185 LYS B O 1
ATOM 3110 N N . TYR B 1 186 ? 6.941 -19.641 0.294 1 96.12 186 TYR B N 1
ATOM 3111 C CA . TYR B 1 186 ? 8.359 -19.578 -0.035 1 96.12 186 TYR B CA 1
ATOM 3112 C C . TYR B 1 186 ? 9.211 -19.562 1.229 1 96.12 186 TYR B C 1
ATOM 3114 O O . TYR B 1 186 ? 8.961 -18.766 2.139 1 96.12 186 TYR B O 1
ATOM 3122 N N . ASP B 1 187 ? 10.07 -20.422 1.271 1 94.12 187 ASP B N 1
ATOM 3123 C CA . ASP B 1 187 ? 11.141 -20.5 2.26 1 94.12 187 ASP B CA 1
ATOM 3124 C C . ASP B 1 187 ? 12.508 -20.625 1.584 1 94.12 187 ASP B C 1
ATOM 3126 O O . ASP B 1 187 ? 12.789 -21.625 0.925 1 94.12 187 ASP B O 1
ATOM 3130 N N . GLU B 1 188 ? 13.305 -19.656 1.753 1 92.19 188 GLU B N 1
ATOM 3131 C CA . GLU B 1 188 ? 14.547 -19.547 0.986 1 92.19 188 GLU B CA 1
ATOM 3132 C C . GLU B 1 188 ? 15.398 -20.812 1.151 1 92.19 188 GLU B C 1
ATOM 3134 O O . GLU B 1 188 ? 15.883 -21.375 0.166 1 92.19 188 GLU B O 1
ATOM 3139 N N . GLU B 1 189 ? 15.664 -21.203 2.342 1 91.69 189 GLU B N 1
ATOM 3140 C CA . GLU B 1 189 ? 16.5 -22.359 2.605 1 91.69 189 GLU B CA 1
ATOM 3141 C C . GLU B 1 189 ? 15.891 -23.625 2.014 1 91.69 189 GLU B C 1
ATOM 3143 O O . GLU B 1 189 ? 16.562 -24.375 1.305 1 91.69 189 GLU B O 1
ATOM 3148 N N . PHE B 1 190 ? 14.641 -23.844 2.258 1 93.75 190 PHE B N 1
ATOM 3149 C CA . PHE B 1 190 ? 13.969 -25.031 1.753 1 93.75 190 PHE B CA 1
ATOM 3150 C C . PHE B 1 190 ? 13.977 -25.047 0.229 1 93.75 190 PHE B C 1
ATOM 3152 O O . PHE B 1 190 ? 14.305 -26.078 -0.377 1 93.75 190 PHE B O 1
ATOM 3159 N N . CYS B 1 191 ? 13.641 -23.891 -0.385 1 94.5 191 CYS B N 1
ATOM 3160 C CA . CYS B 1 191 ? 13.5 -23.844 -1.835 1 94.5 191 CYS B CA 1
ATOM 3161 C C . CYS B 1 191 ? 14.852 -23.953 -2.521 1 94.5 191 CYS B C 1
ATOM 3163 O O . CYS B 1 191 ? 14.961 -24.547 -3.6 1 94.5 191 CYS B O 1
ATOM 3165 N N . ARG B 1 192 ? 15.836 -23.391 -1.965 1 89.94 192 ARG B N 1
ATOM 3166 C CA . ARG B 1 192 ? 17.188 -23.531 -2.49 1 89.94 192 ARG B CA 1
ATOM 3167 C C . ARG B 1 192 ? 17.625 -25 -2.477 1 89.94 192 ARG B C 1
ATOM 3169 O O . ARG B 1 192 ? 18.188 -25.5 -3.457 1 89.94 192 ARG B O 1
ATOM 3176 N N . ASP B 1 193 ? 17.375 -25.719 -1.506 1 89.31 193 ASP B N 1
ATOM 3177 C CA . ASP B 1 193 ? 17.812 -27.094 -1.326 1 89.31 193 ASP B CA 1
ATOM 3178 C C . ASP B 1 193 ? 17 -28.047 -2.201 1 89.31 193 ASP B C 1
ATOM 3180 O O . ASP B 1 193 ? 17.547 -28.984 -2.787 1 89.31 193 ASP B O 1
ATOM 3184 N N . LYS B 1 194 ? 15.703 -27.703 -2.33 1 86.31 194 LYS B N 1
ATOM 3185 C CA . LYS B 1 194 ? 14.812 -28.688 -2.947 1 86.31 194 LYS B CA 1
ATOM 3186 C C . LYS B 1 194 ? 14.68 -28.438 -4.449 1 86.31 194 LYS B C 1
ATOM 3188 O O . LYS B 1 194 ? 14.594 -29.391 -5.234 1 86.31 194 LYS B O 1
ATOM 3193 N N . ILE B 1 195 ? 14.508 -27.172 -4.867 1 83.19 195 ILE B N 1
ATOM 3194 C CA . ILE B 1 195 ? 14.18 -26.953 -6.27 1 83.19 195 ILE B CA 1
ATOM 3195 C C . ILE B 1 195 ? 15.234 -26.047 -6.914 1 83.19 195 ILE B C 1
ATOM 3197 O O . ILE B 1 195 ? 15.172 -25.766 -8.117 1 83.19 195 ILE B O 1
ATOM 3201 N N . GLN B 1 196 ? 16.266 -25.75 -6.336 1 77.62 196 GLN B N 1
ATOM 3202 C CA . GLN B 1 196 ? 17.344 -24.922 -6.855 1 77.62 196 GLN B CA 1
ATOM 3203 C C . GLN B 1 196 ? 16.812 -23.766 -7.691 1 77.62 196 GLN B C 1
ATOM 3205 O O . GLN B 1 196 ? 17.109 -23.656 -8.883 1 77.62 196 GLN B O 1
ATOM 3210 N N . ILE B 1 197 ? 16 -23.016 -7.105 1 71.38 197 ILE B N 1
ATOM 3211 C CA . ILE B 1 197 ? 15.438 -21.875 -7.816 1 71.38 197 ILE B CA 1
ATOM 3212 C C . ILE B 1 197 ? 16.547 -21.031 -8.406 1 71.38 197 ILE B C 1
ATOM 3214 O O . ILE B 1 197 ? 17.516 -20.672 -7.707 1 71.38 197 ILE B O 1
ATOM 3218 N N . LYS B 1 198 ? 16.797 -21 -9.852 1 60.28 198 LYS B N 1
ATOM 3219 C CA . LYS B 1 198 ? 17.781 -20.172 -10.539 1 60.28 198 LYS B CA 1
ATOM 3220 C C . LYS B 1 198 ? 17.109 -18.969 -11.203 1 60.28 198 LYS B C 1
ATOM 3222 O O . LYS B 1 198 ? 15.961 -19.047 -11.633 1 60.28 198 LYS B O 1
#

Radius of gyration: 27.7 Å; Cα contacts (8 Å, |Δi|>4): 805; chains: 2; bounding box: 86×73×80 Å

Nearest PDB structures (foldseek):
  3g7x-assembly1_A  TM=8.512E-01  e=4.883E-10  Rhipicephalus appendiculatus
  1qfv-assembly2_B  TM=8.612E-01  e=2.015E-09  Rhipicephalus appendiculatus
  7u3l-assembly1_A  TM=5.331E-01  e=1.025E-01  Homo sapiens
  5yvf-assembly1_A  TM=4.468E-01  e=2.023E-01  Arabidopsis thaliana
  5yvf-assembly4_D  TM=4.724E-01  e=4.227E-01  Arabidopsis thaliana

Sequence (396 aa):
MLSARFFATFAGAFAIAALATGISTLPERKSYLSPYQDAWKTFLQDSVFVLYQRSYEHDPLVGWNGRCFHGRNYEWNTEEKYAVAETYYWDDAAKKIVNKTLYTTPEATEGYTVPNAMTVSPYKDKLVSVYYPFVVSEYRNCDILRSPGSNNGCQMWVTLDGLHNISSACFFIYDLLCGPNKFQKYDEEFCRDKIQIKMLSARFFATFAGAFAIAALATGISTLPERKSYLSPYQDAWKTFLQDSVFVLYQRSYEHDPLVGWNGRCFHGRNYEWNTEEKYAVAETYYWDDAAKKIVNKTLYTTPEATEGYTVPNAMTVSPYKDKLVSVYYPFVVSEYRNCDILRSPGSNNGCQMWVTLDGLHNISSACFFIYDLLCGPNKFQKYDEEFCRDKIQIK

InterPro domains:
  IPR002970 Tick histamine-binding protein [PF02098] (30-191)
  IPR012674 Calycin [G3DSA:2.40.128.20] (28-194)
  IPR012674 Calycin [SSF50814] (27-192)

Solvent-accessible surface area (backbone atoms only — not comparable to full-atom values): 21952 Å² total; per-residue (Å²): 137,82,80,78,77,77,78,75,74,75,74,70,75,73,69,71,71,69,71,70,75,60,80,65,88,48,65,72,72,39,58,90,49,46,89,37,12,43,37,58,64,66,65,69,40,68,57,38,38,30,42,41,32,26,34,54,79,73,32,79,88,62,57,32,74,26,32,42,37,31,30,31,50,80,45,75,38,78,87,82,44,34,31,34,26,51,31,38,29,36,31,70,89,76,68,41,78,47,75,45,59,35,29,39,29,64,35,54,52,92,84,42,91,50,28,31,19,33,37,40,13,75,35,89,84,46,84,52,69,47,64,32,40,26,63,32,39,55,66,77,34,38,34,33,29,40,38,72,92,48,85,65,14,30,35,36,33,26,27,65,91,21,64,87,61,56,50,68,59,56,53,47,52,42,37,71,70,33,39,82,50,76,37,78,26,53,48,71,70,62,31,48,74,71,64,53,80,122,136,84,80,78,78,78,80,76,73,74,75,70,73,74,71,72,73,70,71,70,76,60,80,65,88,47,65,71,72,41,56,90,49,44,88,38,11,43,36,58,64,64,67,70,40,69,57,38,36,29,43,43,33,26,34,53,81,73,33,80,87,62,58,32,72,26,32,42,36,32,32,31,48,79,45,74,38,79,87,83,43,35,32,35,26,51,30,38,28,37,30,70,88,77,68,42,80,45,74,45,59,35,29,39,29,64,34,54,52,92,84,42,94,52,28,29,18,32,35,39,14,75,35,90,83,47,86,51,68,47,64,32,41,26,63,32,40,55,71,79,33,37,33,34,28,40,37,72,94,49,85,65,14,30,35,37,32,27,28,65,90,20,64,90,60,56,50,68,58,56,53,47,53,43,37,72,70,32,38,84,51,76,36,79,26,52,47,71,70,61,30,48,74,72,64,52,79,122